Protein 2FBA (pdb70)

Solvent-accessible surface area: 18065 Å² total; per-residue (Å²): 70,88,109,72,31,90,47,54,90,165,38,147,6,74,87,122,62,27,90,82,4,4,82,66,0,94,102,0,0,34,56,2,0,29,14,2,0,1,16,62,94,10,72,18,99,134,20,76,44,2,1,0,6,1,0,2,3,57,42,111,12,66,34,57,30,5,12,11,7,10,8,0,6,1,1,12,2,0,1,5,16,0,52,89,76,148,7,62,79,49,18,0,59,1,1,0,25,6,0,12,9,2,47,71,16,3,77,35,73,19,66,13,16,18,52,131,56,140,59,28,102,2,7,0,3,5,5,7,42,30,104,23,51,20,46,114,29,98,85,12,42,38,3,6,0,3,0,0,3,8,0,4,1,1,1,10,0,0,53,12,0,74,86,82,29,155,34,120,17,45,11,60,146,41,82,98,21,60,9,86,41,21,75,44,0,2,121,56,0,0,44,6,0,0,47,3,0,48,29,37,45,100,57,88,5,32,2,5,13,40,71,12,102,15,73,9,0,0,11,8,1,2,2,5,5,1,0,30,44,0,19,101,6,0,116,76,36,140,33,34,131,29,0,93,61,0,51,67,20,5,66,68,0,72,74,53,0,65,31,110,122,0,19,0,35,23,93,136,75,54,12,0,0,3,7,10,37,12,60,141,107,109,60,26,86,5,25,3,0,0,0,1,0,0,0,15,19,2,3,28,32,63,49,108,34,106,20,20,18,29,0,94,35,43,33,1,5,18,1,4,23,51,1,2,44,32,0,35,135,95,4,62,19,2,99,98,46,104,31,1,0,0,4,0,6,12,17,56,9,77,45,45,1,80,34,91,75,67,1,7,0,8,2,0,0,0,1,4,0,0,10,0,0,0,8,18,0,23,46,6,58,50,60,73,86,52,17,84,3,37,106,25,4,18,93,0,6,45,118,29,10,22,84,0,59,109,43,71,98,59,22,146,110,50,99,41,8,69,1,122,38,63,28,119,65,5,67,65,0,3,82,51,0,14,91,6,0,23,26,0,0,63,0,0,0,55,33,2,35,68,26,0,0,2,8,2,0,1,44,24,120,70,0,167,28,45,18,0,24,1,3,0,10,1,1,3,0,0,4,38,0,2,40,5,8,60,76,5,107,85,58,146

Organism: Saccharomycopsis fibuligera (NCBI:txid4944)

B-factor: mean 17.34, std 10.3, range [7.54, 62.85]

Nearest PDB structures (foldseek):
  2fba-assembly1_A  TM=1.002E+00  e=1.626E-83  Saccharomycopsis fibuligera
  3eqa-assembly1_A  TM=9.338E-01  e=2.775E-29  Aspergillus niger
  6fhw-assembly1_A  TM=9.101E-01  e=1.627E-29  Amorphotheca resinae
  3gly-assembly1_A  TM=9.338E-01  e=1.248E-28  Aspergillus awamori
  2vn7-assembly1_A  TM=9.278E-01  e=4.857E-28  Trichoderma reesei

Radius of gyration: 21.49 Å; Cα contacts (8 Å, |Δi|>4): 979; chains: 1; bounding box: 61×56×55 Å

InterPro domains:
  IPR000165 Glucoamylase [PR00736] (73-90)
  IPR000165 Glucoamylase [PR00736] (150-167)
  IPR000165 Glucoamylase [PR00736] (168-187)
  IPR000165 Glucoamylase [PR00736] (228-246)
  IPR000165 Glucoamylase [PR00736] (359-378)
  IPR000165 Glucoamylase [PR00736] (464-485)
  IPR000165 Glucoamylase [PR00736] (497-512)
  IPR008928 Six-hairpin glycosidase superfamily [SSF48208] (30-516)
  IPR011613 GH15-like domain [PF00723] (55-509)
  IPR012341 Six-hairpin glycosidase-like superfamily [G3DSA:1.50.10.10] (28-519)
  IPR046966 Glucoamylase, active site [PS00820] (231-241)

CATH classification: 1.50.10.10

Structure (mmCIF, N/CA/C/O backbone):
data_2FBA
#
_entry.id   2FBA
#
_cell.length_a   56.901
_cell.length_b   85.696
_cell.length_c   98.237
_cell.angle_alpha   90.00
_cell.angle_beta   90.00
_cell.angle_gamma   90.00
#
_symmetry.space_group_name_H-M   'P 21 21 21'
#
loop_
_entity.id
_entity.type
_entity.pdbx_description
1 polymer 'Glucoamylase GLU1'
2 non-polymer 2-AMINO-2-HYDROXYMETHYL-PROPANE-1,3-DIOL
3 water water
#
loop_
_atom_site.group_PDB
_atom_site.id
_atom_site.type_symbol
_atom_site.label_atom_id
_atom_site.label_alt_id
_atom_site.label_comp_id
_atom_site.label_asym_id
_atom_site.label_entity_id
_atom_site.label_seq_id
_atom_site.pdbx_PDB_ins_code
_atom_site.Cartn_x
_atom_site.Cartn_y
_atom_site.Cartn_z
_atom_site.occupancy
_atom_site.B_iso_or_equiv
_atom_site.auth_seq_id
_atom_site.auth_comp_id
_atom_site.auth_asym_id
_atom_site.auth_atom_id
_atom_site.pdbx_PDB_model_num
ATOM 1 N N . ALA A 1 1 ? 7.300 7.799 8.560 1.00 19.03 1 ALA A N 1
ATOM 2 C CA . ALA A 1 1 ? 6.062 7.255 9.188 1.00 18.18 1 ALA A CA 1
ATOM 3 C C . ALA A 1 1 ? 5.084 6.807 8.108 1.00 16.92 1 ALA A C 1
ATOM 4 O O . A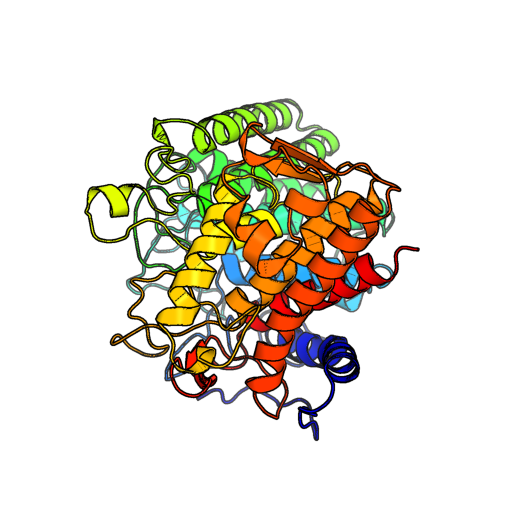LA A 1 1 ? 5.114 7.315 6.983 1.00 16.27 1 ALA A O 1
ATOM 6 N N . TYR A 1 2 ? 4.226 5.856 8.461 1.00 16.08 2 TYR A N 1
ATOM 7 C CA . TYR A 1 2 ? 3.330 5.190 7.518 1.00 15.70 2 TYR A CA 1
ATOM 8 C C . TYR A 1 2 ? 2.012 4.863 8.246 1.00 16.56 2 TYR A C 1
ATOM 9 O O . TYR A 1 2 ? 1.660 3.698 8.440 1.00 16.01 2 TYR A O 1
ATOM 18 N N . PRO A 1 3 ? 1.288 5.902 8.671 1.00 17.53 3 PRO A N 1
ATOM 19 C CA . PRO A 1 3 ? 0.153 5.715 9.591 1.00 18.06 3 PRO A CA 1
ATOM 20 C C . PRO A 1 3 ? -0.988 4.835 9.076 1.00 17.95 3 PRO A C 1
ATOM 21 O O . PRO A 1 3 ? -1.681 4.250 9.914 1.00 19.07 3 PRO A O 1
ATOM 25 N N . SER A 1 4 ? -1.198 4.728 7.770 1.00 17.44 4 SER A N 1
ATOM 26 C CA . SER A 1 4 ? -2.324 3.936 7.281 1.00 17.30 4 SER A CA 1
ATOM 27 C C . SER A 1 4 ? -1.959 2.463 7.043 1.00 15.70 4 SER A C 1
ATOM 28 O O . SER A 1 4 ? -2.829 1.658 6.722 1.00 15.68 4 SER A O 1
ATOM 31 N N . PHE A 1 5 ? -0.687 2.119 7.215 1.00 14.26 5 PHE A N 1
ATOM 32 C CA . PHE A 1 5 ? -0.239 0.738 7.087 1.00 13.59 5 PHE A CA 1
ATOM 33 C C . PHE A 1 5 ? -0.918 -0.135 8.139 1.00 13.51 5 PHE A C 1
ATOM 34 O O . PHE A 1 5 ? -0.993 0.246 9.312 1.00 14.35 5 PHE A O 1
ATOM 42 N N . GLU A 1 6 ? -1.400 -1.300 7.718 1.00 13.08 6 GLU A N 1
ATOM 43 C CA . GLU A 1 6 ? -1.964 -2.307 8.612 1.00 13.69 6 GLU A CA 1
ATOM 44 C C . GLU A 1 6 ? -1.211 -3.620 8.429 1.00 12.99 6 GLU A C 1
ATOM 45 O O . GLU A 1 6 ? -1.334 -4.270 7.398 1.00 13.07 6 GLU A O 1
ATOM 51 N N . ALA A 1 7 ? -0.449 -4.014 9.445 1.00 12.63 7 ALA A N 1
ATOM 52 C CA . ALA A 1 7 ? 0.313 -5.251 9.391 1.00 12.28 7 ALA A CA 1
ATOM 53 C C . ALA A 1 7 ? -0.613 -6.435 9.169 1.00 11.93 7 ALA A C 1
ATOM 54 O O . ALA A 1 7 ? -1.768 -6.449 9.615 1.00 13.07 7 ALA A O 1
ATOM 56 N N . TYR A 1 8 ? -0.092 -7.439 8.484 1.00 11.72 8 TYR A N 1
ATOM 57 C CA . TYR A 1 8 ? -0.737 -8.727 8.405 1.00 11.42 8 TYR A CA 1
ATOM 58 C C . TYR A 1 8 ? -0.730 -9.299 9.824 1.00 11.50 8 TYR A C 1
ATOM 59 O O . TYR A 1 8 ? 0.332 -9.574 10.376 1.00 12.21 8 TYR A O 1
ATOM 68 N N . SER A 1 9 ? -1.909 -9.462 10.416 1.00 11.54 9 SER A N 1
ATOM 69 C CA . SER A 1 9 ? -2.002 -9.646 11.857 1.00 12.17 9 SER A CA 1
ATOM 70 C C . SER A 1 9 ? -1.363 -10.937 12.350 1.00 11.33 9 SER A C 1
ATOM 71 O O . SER A 1 9 ? -1.611 -12.011 11.813 1.00 11.94 9 SER A O 1
ATOM 74 N N . ASN A 1 10 ? -0.547 -10.801 13.389 1.00 11.05 10 ASN A N 1
ATOM 75 C CA . ASN A 1 10 ? 0.025 -11.921 14.138 1.00 10.91 10 ASN A CA 1
ATOM 76 C C . ASN A 1 10 ? 0.830 -12.887 13.283 1.00 10.71 10 ASN A C 1
ATOM 77 O O . ASN A 1 10 ? 0.840 -14.088 13.496 1.00 11.15 10 ASN A O 1
ATOM 82 N N . TYR A 1 11 ? 1.545 -12.300 12.327 1.00 11.52 11 TYR A N 1
ATOM 83 C CA . TYR A 1 11 ? 2.472 -13.010 11.466 1.00 11.52 11 TYR A CA 1
ATOM 84 C C . TYR A 1 11 ? 3.874 -12.525 11.780 1.00 11.68 11 TYR A C 1
ATOM 85 O O . TYR A 1 11 ? 4.118 -11.325 11.902 1.00 11.97 11 TYR A O 1
ATOM 94 N N . LYS A 1 12 ? 4.780 -13.479 11.942 1.00 12.44 12 LYS A N 1
ATOM 95 C CA . LYS A 1 12 ? 6.203 -13.223 12.035 1.00 13.48 12 LYS A CA 1
ATOM 96 C C . LYS A 1 12 ? 6.895 -14.186 11.095 1.00 13.33 12 LYS A C 1
ATOM 97 O O . LYS A 1 12 ? 6.749 -15.409 11.218 1.00 14.55 12 LYS A O 1
ATOM 103 N N . VAL A 1 13 ? 7.682 -13.636 10.183 1.00 12.87 13 VAL A N 1
ATOM 104 C CA . VAL A 1 13 ? 8.441 -14.430 9.241 1.00 13.41 13 VAL A CA 1
ATOM 105 C C . VAL A 1 13 ? 9.250 -15.507 9.966 1.00 14.06 13 VAL A C 1
ATOM 106 O O . VAL A 1 13 ? 9.919 -15.257 10.959 1.00 14.94 13 VAL A O 1
ATOM 110 N N . ASP A 1 14 ? 9.116 -16.718 9.465 1.00 15.23 14 ASP A N 1
ATOM 111 C CA . ASP A 1 14 ? 9.906 -17.839 9.940 1.00 15.76 14 ASP A CA 1
ATOM 112 C C . ASP A 1 14 ? 11.167 -17.892 9.075 1.00 15.76 14 ASP A C 1
ATOM 113 O O . ASP A 1 14 ? 11.127 -18.238 7.905 1.00 15.46 14 ASP A O 1
ATOM 118 N N . ARG A 1 15 ? 12.287 -17.542 9.693 1.00 15.87 15 ARG A N 1
ATOM 119 C CA . ARG A 1 15 ? 13.574 -17.373 9.033 1.00 15.83 15 ARG A CA 1
ATOM 120 C C . ARG A 1 15 ? 14.242 -18.673 8.606 1.00 15.58 15 ARG A C 1
ATOM 121 O O . ARG A 1 15 ? 15.273 -18.651 7.935 1.00 16.49 15 ARG A O 1
ATOM 129 N N . THR A 1 16 ? 13.688 -19.804 9.012 1.00 15.09 16 THR A N 1
ATOM 130 C CA . THR A 1 16 ? 14.415 -21.069 8.926 1.00 15.30 16 THR A CA 1
ATOM 131 C C . THR A 1 16 ? 14.143 -21.854 7.654 1.00 15.21 16 THR A C 1
ATOM 132 O O . THR A 1 16 ? 14.871 -22.805 7.365 1.00 15.89 16 THR A O 1
ATOM 136 N N . ASP A 1 17 ? 13.101 -21.496 6.900 1.00 15.10 17 ASP A N 1
ATOM 137 C CA . ASP A 1 17 ? 12.645 -22.354 5.819 1.00 15.68 17 ASP A CA 1
ATOM 138 C C . ASP A 1 17 ? 12.068 -21.594 4.631 1.00 14.46 17 ASP A C 1
ATOM 139 O O . ASP A 1 17 ? 10.964 -21.055 4.680 1.00 14.07 17 ASP A O 1
ATOM 144 N N . LEU A 1 18 ? 12.818 -21.605 3.543 1.00 14.36 18 LEU A N 1
ATOM 145 C CA . LEU A 1 18 ? 12.448 -20.861 2.359 1.00 13.89 18 LEU A CA 1
ATOM 146 C C . LEU A 1 18 ? 11.119 -21.313 1.772 1.00 14.13 18 LEU A C 1
ATOM 147 O O . LEU A 1 18 ? 10.303 -20.483 1.406 1.00 13.46 18 LEU A O 1
ATOM 152 N N . GLU A 1 19 ? 10.902 -22.619 1.686 1.00 14.89 19 GLU A N 1
ATOM 153 C CA . GLU A 1 19 ? 9.698 -23.150 1.045 1.00 15.53 19 GLU A CA 1
ATOM 154 C C . GLU A 1 19 ? 8.425 -22.660 1.721 1.00 15.23 19 GLU A C 1
ATOM 155 O O . GLU A 1 19 ? 7.489 -22.209 1.062 1.00 15.06 19 GLU A O 1
ATOM 161 N N . THR A 1 20 ? 8.385 -22.764 3.043 1.00 15.32 20 THR A N 1
ATOM 162 C CA . THR A 1 20 ? 7.194 -22.360 3.770 1.00 15.71 20 THR A CA 1
ATOM 163 C C . THR A 1 20 ? 7.066 -20.839 3.738 1.00 14.45 20 THR A C 1
ATOM 164 O O . THR A 1 20 ? 5.969 -20.331 3.629 1.00 14.46 20 THR A O 1
ATOM 168 N N . PHE A 1 21 ? 8.177 -20.120 3.814 1.00 13.36 21 PHE A N 1
ATOM 169 C CA . PHE A 1 21 ? 8.153 -18.657 3.728 1.00 13.24 21 PHE A CA 1
ATOM 170 C C . PHE A 1 21 ? 7.532 -18.202 2.411 1.00 12.58 21 PHE A C 1
ATOM 171 O O . PHE A 1 21 ? 6.682 -17.321 2.394 1.00 12.32 21 PHE A O 1
ATOM 179 N N . LEU A 1 22 ? 7.944 -18.803 1.303 1.00 12.43 22 LEU A N 1
ATOM 180 C CA . LEU A 1 22 ? 7.423 -18.393 0.003 1.00 12.66 22 LEU A CA 1
ATOM 181 C C . LEU A 1 22 ? 5.956 -18.743 -0.154 1.00 13.31 22 LEU A C 1
ATOM 182 O O . LEU A 1 22 ? 5.193 -17.977 -0.727 1.00 13.62 22 LEU A O 1
ATOM 187 N N . ASP A 1 23 ? 5.554 -19.886 0.384 1.00 14.01 23 ASP A N 1
ATOM 188 C CA . ASP A 1 23 ? 4.155 -20.277 0.369 1.00 15.59 23 ASP A CA 1
ATOM 189 C C . ASP A 1 23 ? 3.314 -19.255 1.132 1.00 14.88 23 ASP A C 1
ATOM 190 O O . ASP A 1 23 ? 2.256 -18.842 0.657 1.00 16.44 23 ASP A O 1
ATOM 195 N N . LYS A 1 24 ? 3.789 -18.828 2.299 1.00 13.87 24 LYS A N 1
ATOM 196 C CA . LYS A 1 24 ? 3.050 -17.837 3.083 1.00 13.76 24 LYS A CA 1
ATOM 197 C C . LYS A 1 24 ? 3.054 -16.463 2.430 1.00 12.43 24 LYS A C 1
ATOM 198 O O . LYS A 1 24 ? 2.033 -15.781 2.427 1.00 12.55 24 LYS A O 1
ATOM 204 N N . GLN A 1 25 ? 4.184 -16.065 1.856 1.00 11.98 25 GLN A N 1
ATOM 205 C CA . GLN A 1 25 ? 4.267 -14.743 1.238 1.00 11.60 25 GLN A CA 1
ATOM 206 C C . GLN A 1 25 ? 3.439 -14.643 -0.039 1.00 11.90 25 GLN A C 1
ATOM 207 O O . GLN A 1 25 ? 3.059 -13.557 -0.439 1.00 12.19 25 GLN A O 1
ATOM 213 N N . LYS A 1 26 ? 3.115 -15.767 -0.653 1.00 12.61 26 LYS A N 1
ATOM 214 C CA . LYS A 1 26 ? 2.181 -15.794 -1.771 1.00 14.01 26 LYS A CA 1
ATOM 215 C C . LYS A 1 26 ? 0.882 -15.106 -1.366 1.00 13.78 26 LYS A C 1
ATOM 216 O O . LYS A 1 26 ? 0.239 -14.439 -2.186 1.00 13.83 26 LYS A O 1
ATOM 222 N N . GLU A 1 27 ? 0.506 -15.281 -0.097 1.00 13.29 27 GLU A N 1
ATOM 223 C CA . GLU A 1 27 ? -0.656 -14.618 0.484 1.00 13.65 27 GLU A CA 1
ATOM 224 C C . GLU A 1 27 ? -0.311 -13.274 1.127 1.00 12.61 27 GLU A C 1
ATOM 225 O O . GLU A 1 27 ? -0.984 -12.281 0.879 1.00 12.92 27 GLU A O 1
ATOM 231 N N . VAL A 1 28 ? 0.730 -13.239 1.950 1.00 11.47 28 VAL A N 1
ATOM 232 C CA . VAL A 1 28 ? 1.042 -12.052 2.748 1.00 10.98 28 VAL A CA 1
ATOM 233 C C . VAL A 1 28 ? 1.462 -10.872 1.856 1.00 10.31 28 VAL A C 1
ATOM 234 O O . VAL A 1 28 ? 1.000 -9.754 2.042 1.00 10.42 28 VAL A O 1
ATOM 238 N N . SER A 1 29 ? 2.324 -11.117 0.874 1.00 9.90 29 SER A N 1
ATOM 239 C CA . SER A 1 29 ? 2.728 -10.046 -0.042 1.00 9.79 29 SER A CA 1
ATOM 240 C C . SER A 1 29 ? 1.567 -9.589 -0.929 1.00 10.17 29 SER A C 1
ATOM 241 O O . SER A 1 29 ? 1.511 -8.428 -1.305 1.00 10.27 29 SER A O 1
ATOM 244 N N . LEU A 1 30 ? 0.638 -10.485 -1.242 1.00 10.44 30 LEU A N 1
ATOM 245 C CA . LEU A 1 30 ? -0.565 -10.082 -1.968 1.00 11.08 30 LEU A CA 1
ATOM 246 C C . LEU A 1 30 ? -1.444 -9.176 -1.103 1.00 10.67 30 LEU A C 1
ATOM 247 O O . LEU A 1 30 ? -1.948 -8.154 -1.573 1.00 10.59 30 LEU A O 1
ATOM 252 N N . TYR A 1 31 ? -1.606 -9.535 0.167 1.00 10.74 31 TYR A N 1
ATOM 253 C CA . TYR A 1 31 ? -2.288 -8.667 1.120 1.00 10.71 31 TYR A CA 1
ATOM 254 C C . TYR A 1 31 ? -1.671 -7.262 1.126 1.00 10.17 31 TYR A C 1
ATOM 255 O O . TYR A 1 31 ? -2.379 -6.264 1.055 1.00 10.31 31 TYR A O 1
ATOM 264 N N . TYR A 1 32 ? -0.350 -7.190 1.190 1.00 10.02 32 TYR A N 1
ATOM 265 C CA . TYR A 1 32 ? 0.312 -5.899 1.249 1.00 10.11 32 TYR A CA 1
ATOM 266 C C . TYR A 1 32 ? 0.259 -5.136 -0.070 1.00 9.63 32 TYR A C 1
ATOM 267 O O . TYR A 1 32 ? 0.230 -3.907 -0.062 1.00 9.92 32 TYR A O 1
ATOM 276 N N . LEU A 1 33 ? 0.260 -5.842 -1.191 1.00 9.84 33 LEU A N 1
ATOM 277 C CA . LEU A 1 33 ? 0.107 -5.206 -2.494 1.00 9.74 33 LEU A CA 1
ATOM 278 C C . LEU A 1 33 ? -1.293 -4.613 -2.620 1.00 9.87 33 LEU A C 1
ATOM 279 O O . LEU A 1 33 ? -1.452 -3.437 -2.947 1.00 10.22 33 LEU A O 1
ATOM 284 N N . LEU A 1 34 ? -2.301 -5.421 -2.319 1.00 10.32 34 LEU A N 1
ATOM 285 C CA . LEU A 1 34 ? -3.684 -4.971 -2.446 1.00 10.91 34 LEU A CA 1
ATOM 286 C C . LEU A 1 34 ? -4.020 -3.832 -1.483 1.00 10.98 34 LEU A C 1
ATOM 287 O O . LEU A 1 34 ? -4.856 -2.994 -1.793 1.00 11.38 34 LEU A O 1
ATOM 292 N N . GLN A 1 35 ? -3.374 -3.800 -0.323 1.00 10.86 35 GLN A N 1
ATOM 293 C CA . GLN A 1 35 ? -3.622 -2.768 0.672 1.00 11.00 35 GLN A CA 1
ATOM 294 C C . GLN A 1 35 ? -3.308 -1.376 0.126 1.00 10.66 35 GLN A C 1
ATOM 295 O O . GLN A 1 35 ? -3.864 -0.378 0.584 1.00 11.41 35 GLN A O 1
ATOM 301 N N . ASN A 1 36 ? -2.392 -1.312 -0.840 1.00 10.12 36 ASN A N 1
ATOM 302 C CA . ASN A 1 36 ? -1.989 -0.050 -1.442 1.00 10.67 36 ASN A CA 1
ATOM 303 C C . ASN A 1 36 ? -2.793 0.321 -2.698 1.00 10.48 36 ASN A C 1
ATOM 304 O O . ASN A 1 36 ? -2.480 1.312 -3.353 1.00 10.93 36 ASN A O 1
ATOM 309 N N . ILE A 1 37 ? -3.822 -0.459 -3.018 1.00 10.49 37 ILE A N 1
ATOM 310 C CA . ILE A 1 37 ? -4.700 -0.189 -4.156 1.00 10.78 37 ILE A CA 1
ATOM 311 C C . ILE A 1 37 ? -6.073 0.194 -3.609 1.00 11.27 37 ILE A C 1
ATOM 312 O O . ILE A 1 37 ? -6.664 -0.541 -2.812 1.00 11.95 37 ILE A O 1
ATOM 317 N N . ALA A 1 38 ? -6.594 1.335 -4.029 1.00 11.60 38 ALA A N 1
ATOM 318 C CA . ALA A 1 38 ? -7.923 1.763 -3.602 1.00 12.29 38 ALA A CA 1
ATOM 319 C C . ALA A 1 38 ? -8.976 1.018 -4.405 1.00 12.40 38 ALA A C 1
ATOM 320 O O . ALA A 1 38 ? -9.030 1.110 -5.624 1.00 12.84 38 ALA A O 1
ATOM 322 N N . TYR A 1 39 ? -9.821 0.265 -3.711 1.00 13.32 39 TYR A N 1
ATOM 323 C CA . TYR A 1 39 ? -11.014 -0.316 -4.315 1.00 14.26 39 TYR A CA 1
ATOM 324 C C . TYR A 1 39 ? -12.047 -0.507 -3.201 1.00 14.32 39 TYR A C 1
ATOM 325 O O . TYR A 1 39 ? -11.663 -0.678 -2.049 1.00 14.56 39 TYR A O 1
ATOM 334 N N . PRO A 1 40 ? -13.343 -0.396 -3.511 1.00 15.67 40 PRO A N 1
ATOM 335 C CA . PRO A 1 40 ? -14.376 -0.447 -2.461 1.00 16.21 40 PRO A CA 1
ATOM 336 C C . PRO A 1 40 ? -14.336 -1.677 -1.543 1.00 17.05 40 PRO A C 1
ATOM 337 O O . PRO A 1 40 ? -14.682 -1.553 -0.367 1.00 16.97 40 PRO A O 1
ATOM 341 N N . GLU A 1 41 ? -13.913 -2.828 -2.051 1.00 18.06 41 GLU A N 1
ATOM 342 C CA . GLU A 1 41 ? -13.881 -4.059 -1.256 1.00 19.47 41 GLU A CA 1
ATOM 343 C C . GLU A 1 41 ? -12.549 -4.287 -0.533 1.00 18.99 41 GLU A C 1
ATOM 344 O O . GLU A 1 41 ? -12.380 -5.294 0.159 1.00 19.97 41 GLU A O 1
ATOM 350 N N . GLY A 1 42 ? -11.609 -3.359 -0.687 1.00 17.58 42 GLY A N 1
ATOM 351 C CA . GLY A 1 42 ? -10.282 -3.498 -0.106 1.00 17.06 42 GLY A CA 1
ATOM 352 C C . GLY A 1 42 ? -10.129 -2.794 1.224 1.00 16.48 42 GLY A C 1
ATOM 353 O O . GLY A 1 42 ? -11.065 -2.156 1.714 1.00 16.60 42 GLY A O 1
ATOM 354 N N . GLN A 1 43 ? -8.953 -2.913 1.826 1.00 15.80 43 GLN A N 1
ATOM 355 C CA . GLN A 1 43 ? -8.625 -2.165 3.030 1.00 15.74 43 GLN A CA 1
ATOM 356 C C . GLN A 1 43 ? -8.542 -0.663 2.768 1.00 16.10 43 GLN A C 1
ATOM 357 O O . GLN A 1 43 ? -8.876 0.147 3.636 1.00 17.08 43 GLN A O 1
ATOM 363 N N . PHE A 1 44 ? -8.105 -0.310 1.563 1.00 15.65 44 PHE A N 1
ATOM 364 C CA . PHE A 1 44 ? -7.990 1.073 1.121 1.00 15.78 44 PHE A CA 1
ATOM 365 C C . PHE A 1 44 ? -9.323 1.486 0.485 1.00 16.33 44 PHE A C 1
ATOM 366 O O . PHE A 1 44 ? -9.401 1.830 -0.691 1.00 16.57 44 PHE A O 1
ATOM 374 N N . ASN A 1 45 ? -10.392 1.434 1.277 1.00 17.41 45 ASN A N 1
ATOM 375 C CA . ASN A 1 45 ? -11.737 1.732 0.773 1.00 18.50 45 ASN A CA 1
ATOM 376 C C . ASN A 1 45 ? -12.126 3.206 0.897 1.00 19.15 45 ASN A C 1
ATOM 377 O O . ASN A 1 45 ? -13.252 3.581 0.552 1.00 20.35 45 ASN A O 1
ATOM 382 N N . ASN A 1 46 ? -11.202 4.023 1.396 1.00 19.45 46 ASN A N 1
ATOM 383 C CA . ASN A 1 46 ? -11.416 5.459 1.547 1.00 20.56 46 ASN A CA 1
ATOM 384 C C . ASN A 1 46 ? -10.643 6.303 0.531 1.00 20.28 46 ASN A C 1
ATOM 385 O O . ASN A 1 46 ? -10.668 7.533 0.603 1.00 21.87 46 ASN A O 1
ATOM 390 N N . GLY A 1 47 ? -9.959 5.648 -0.406 1.00 19.60 47 GLY A N 1
ATOM 391 C CA . GLY A 1 47 ? -9.293 6.337 -1.494 1.00 18.58 47 GLY A CA 1
ATOM 392 C C . GLY A 1 47 ? -10.148 6.299 -2.739 1.00 17.52 47 GLY A C 1
ATOM 393 O O . GLY A 1 47 ? -11.118 5.552 -2.810 1.00 18.07 47 GLY A O 1
ATOM 394 N N . VAL A 1 48 ? -9.782 7.110 -3.728 1.00 16.11 48 VAL A N 1
ATOM 395 C CA . VAL A 1 48 ? -10.450 7.120 -5.021 1.00 15.16 48 VAL A CA 1
ATOM 396 C C . VAL A 1 48 ? -10.161 5.782 -5.709 1.00 14.22 48 VAL A C 1
ATOM 397 O O . VAL A 1 48 ? -8.993 5.473 -5.966 1.00 13.04 48 VAL A O 1
ATOM 401 N N . PRO A 1 49 ? -11.175 4.957 -5.982 1.00 13.81 49 PRO A N 1
ATOM 402 C CA . PRO A 1 49 ? -10.918 3.640 -6.575 1.00 13.37 49 PRO A CA 1
ATOM 403 C C . PRO A 1 49 ? -10.039 3.709 -7.819 1.00 12.84 49 PRO A C 1
ATOM 404 O O . PRO A 1 49 ? -10.246 4.549 -8.698 1.00 13.28 49 PRO A O 1
ATOM 408 N N . GLY A 1 50 ? -9.038 2.838 -7.868 1.00 12.37 50 GLY A N 1
ATOM 409 C CA . GLY A 1 50 ? -8.096 2.802 -8.968 1.00 12.14 50 GLY A CA 1
ATOM 410 C C . GLY A 1 50 ? -6.777 3.501 -8.686 1.00 12.13 50 GLY A C 1
ATOM 411 O O . GLY A 1 50 ? -5.840 3.405 -9.483 1.00 12.97 50 GLY A O 1
ATOM 412 N N . THR A 1 51 ? -6.705 4.209 -7.567 1.00 11.53 51 THR A N 1
ATOM 413 C CA . THR A 1 51 ? -5.471 4.829 -7.101 1.00 11.35 51 THR A CA 1
ATOM 414 C C . THR A 1 51 ? -4.556 3.789 -6.489 1.00 11.07 51 THR A C 1
ATOM 415 O O . THR A 1 51 ? -4.982 3.051 -5.614 1.00 11.94 51 THR A O 1
ATOM 419 N N . VAL A 1 52 ? -3.296 3.768 -6.898 1.00 10.58 52 VAL A N 1
ATOM 420 C CA . VAL A 1 52 ? -2.298 2.922 -6.264 1.00 10.62 52 VAL A CA 1
ATOM 421 C C . VAL A 1 52 ? -1.256 3.825 -5.633 1.00 10.09 52 VAL A C 1
ATOM 422 O O . VAL A 1 52 ? -0.630 4.630 -6.326 1.00 10.79 52 VAL A O 1
ATOM 426 N N . ILE A 1 53 ? -1.063 3.716 -4.325 1.00 10.45 53 ILE A N 1
ATOM 427 C CA . ILE A 1 53 ? 0.029 4.436 -3.687 1.00 10.66 53 ILE A CA 1
ATOM 428 C C . ILE A 1 53 ? 1.299 3.617 -3.823 1.00 9.91 53 ILE A C 1
ATOM 429 O O . ILE A 1 53 ? 1.266 2.394 -3.771 1.00 10.47 53 ILE A O 1
ATOM 434 N N . ALA A 1 54 ? 2.422 4.291 -4.006 1.00 9.83 54 ALA A N 1
ATOM 435 C CA . ALA A 1 54 ? 3.695 3.583 -4.063 1.00 9.80 54 ALA A CA 1
ATOM 436 C C . ALA A 1 54 ? 4.054 2.961 -2.723 1.00 9.61 54 ALA A C 1
ATOM 437 O O . ALA A 1 54 ? 4.725 1.948 -2.686 1.00 9.99 54 ALA A O 1
ATOM 439 N N . SER A 1 55 ? 3.622 3.600 -1.636 1.00 9.61 55 SER A N 1
ATOM 440 C CA . SER A 1 55 ? 3.937 3.179 -0.277 1.00 9.99 55 SER A CA 1
ATOM 441 C C . SER A 1 55 ? 3.062 3.972 0.681 1.00 10.29 55 SER A C 1
ATOM 442 O O . SER A 1 55 ? 2.711 5.113 0.385 1.00 11.10 55 SER A O 1
ATOM 445 N N . PRO A 1 56 ? 2.708 3.407 1.835 1.00 10.47 56 PRO A N 1
ATOM 446 C CA . PRO A 1 56 ? 2.029 4.182 2.878 1.00 11.29 56 PRO A CA 1
ATOM 447 C C . PRO A 1 56 ? 2.923 5.205 3.577 1.00 11.48 56 PRO A C 1
ATOM 448 O O . PRO A 1 56 ? 2.396 5.985 4.373 1.00 12.27 56 PRO A O 1
ATOM 452 N N . SER A 1 57 ? 4.222 5.225 3.308 1.00 11.52 57 SER A N 1
ATOM 453 C CA . SER A 1 57 ? 5.093 6.233 3.897 1.00 11.75 57 SER A CA 1
ATOM 454 C C . SER A 1 57 ? 4.718 7.647 3.444 1.00 12.42 57 SER A C 1
ATOM 455 O O . SER A 1 57 ? 4.749 7.958 2.254 1.00 12.23 57 SER A O 1
ATOM 458 N N . THR A 1 58 ? 4.334 8.486 4.406 1.00 13.45 58 THR A N 1
ATOM 459 C CA . THR A 1 58 ? 3.967 9.884 4.152 1.00 14.52 58 THR A CA 1
ATOM 460 C C . THR A 1 58 ? 5.062 10.854 4.581 1.00 15.41 58 THR A C 1
ATOM 461 O O . THR A 1 58 ? 4.962 12.052 4.327 1.00 16.63 58 THR A O 1
ATOM 465 N N . SER A 1 59 ? 6.084 10.344 5.257 1.00 16.29 59 SER A N 1
ATOM 466 C CA . SER A 1 59 ? 7.243 11.129 5.660 1.00 17.56 59 SER A CA 1
ATOM 467 C C . SER A 1 59 ? 8.447 10.204 5.844 1.00 17.68 59 SER A C 1
ATOM 468 O O . SER A 1 59 ? 8.300 9.054 6.266 1.00 17.68 59 SER A O 1
ATOM 471 N N . ASN A 1 60 ? 9.628 10.709 5.504 1.00 18.27 60 ASN A N 1
ATOM 472 C CA . ASN A 1 60 ? 10.885 10.004 5.718 1.00 18.95 60 ASN A CA 1
ATOM 473 C C . ASN A 1 60 ? 10.903 8.579 5.170 1.00 18.61 60 ASN A C 1
ATOM 474 O O . ASN A 1 60 ? 11.151 7.623 5.916 1.00 19.50 60 ASN A O 1
ATOM 479 N N . PRO A 1 61 ? 10.662 8.400 3.873 1.00 17.23 61 PRO A N 1
ATOM 480 C CA . PRO A 1 61 ? 10.328 9.436 2.886 1.00 16.39 61 PRO A CA 1
ATOM 481 C C . PRO A 1 61 ? 8.824 9.581 2.656 1.00 15.70 61 PRO A C 1
ATOM 482 O O . PRO A 1 61 ? 8.051 8.785 3.169 1.00 16.29 61 PRO A O 1
ATOM 486 N N . ASP A 1 62 ? 8.424 10.570 1.863 1.00 15.38 62 ASP A N 1
ATOM 487 C CA . ASP A 1 62 ? 7.036 10.734 1.459 1.00 15.49 62 ASP A CA 1
ATOM 488 C C . ASP A 1 62 ? 6.830 10.131 0.071 1.00 14.13 62 ASP A C 1
ATOM 489 O O . ASP A 1 62 ? 7.200 10.741 -0.941 1.00 15.00 62 ASP A O 1
ATOM 494 N N . TYR A 1 63 ? 6.262 8.921 0.044 1.00 13.06 63 TYR A N 1
ATOM 495 C CA . TYR A 1 63 ? 5.939 8.207 -1.189 1.00 12.68 63 TYR A CA 1
ATOM 496 C C . TYR A 1 63 ? 4.433 8.056 -1.390 1.00 12.10 63 TYR A C 1
ATOM 497 O O . TYR A 1 63 ? 3.989 7.227 -2.173 1.00 12.43 63 TYR A O 1
ATOM 506 N N . TYR A 1 64 ? 3.646 8.879 -0.699 1.00 12.43 64 TYR A N 1
ATOM 507 C CA . TYR A 1 64 ? 2.188 8.776 -0.751 1.00 12.19 64 TYR A CA 1
ATOM 508 C C . TYR A 1 64 ? 1.643 9.562 -1.957 1.00 11.95 64 TYR A C 1
ATOM 509 O O . TYR A 1 64 ? 1.081 10.652 -1.817 1.00 13.01 64 TYR A O 1
ATOM 518 N N . TYR A 1 65 ? 1.885 8.985 -3.137 1.00 11.66 65 TYR A N 1
ATOM 519 C CA . TYR A 1 65 ? 1.489 9.498 -4.450 1.00 11.47 65 TYR A CA 1
ATOM 520 C C . TYR A 1 65 ? 1.213 8.295 -5.343 1.00 10.81 65 TYR A C 1
ATOM 521 O O . TYR A 1 65 ? 1.579 7.168 -5.000 1.00 10.72 65 TYR A O 1
ATOM 530 N N . GLN A 1 66 ? 0.596 8.543 -6.490 1.00 10.44 66 GLN A N 1
ATOM 531 C CA . GLN A 1 66 ? 0.389 7.500 -7.498 1.00 10.62 66 GLN A CA 1
ATOM 532 C C . GLN A 1 66 ? 1.274 7.778 -8.705 1.00 10.23 66 GLN A C 1
ATOM 533 O O . GLN A 1 66 ? 1.159 8.807 -9.373 1.00 11.72 66 GLN A O 1
ATOM 539 N N . TRP A 1 67 ? 2.181 6.854 -8.970 1.00 9.66 67 TRP A N 1
ATOM 540 C CA . TRP A 1 67 ? 3.056 6.929 -10.133 1.00 9.75 67 TRP A CA 1
ATOM 541 C C . TRP A 1 67 ? 2.473 6.074 -11.253 1.00 9.52 67 TRP A C 1
ATOM 542 O O . TRP A 1 67 ? 2.031 4.954 -11.021 1.00 9.97 67 TRP A O 1
ATOM 553 N N . THR A 1 68 ? 2.530 6.566 -12.482 1.00 9.51 68 THR A N 1
ATOM 554 C CA . THR A 1 68 ? 2.043 5.807 -13.621 1.00 9.46 68 THR A CA 1
ATOM 555 C C . THR A 1 68 ? 2.777 4.479 -13.739 1.00 9.07 68 THR A C 1
ATOM 556 O O . THR A 1 68 ? 2.155 3.435 -13.954 1.00 9.12 68 THR A O 1
ATOM 560 N N . ARG A 1 69 ? 4.094 4.508 -13.570 1.00 8.79 69 ARG A N 1
ATOM 561 C CA . ARG A 1 69 ? 4.886 3.292 -13.625 1.00 8.91 69 ARG A CA 1
ATOM 562 C C . ARG A 1 69 ? 4.473 2.306 -12.528 1.00 8.50 69 ARG A C 1
ATOM 563 O O . ARG A 1 69 ? 4.139 1.169 -12.819 1.00 8.68 69 ARG A O 1
ATOM 571 N N . ASP A 1 70 ? 4.522 2.728 -11.267 1.00 8.96 70 ASP A N 1
ATOM 572 C CA . ASP A 1 70 ? 4.265 1.793 -10.172 1.00 9.24 70 ASP A CA 1
ATOM 573 C C . ASP A 1 70 ? 2.855 1.239 -10.268 1.00 8.92 70 ASP A C 1
ATOM 574 O O . ASP A 1 70 ? 2.641 0.069 -9.977 1.00 9.33 70 ASP A O 1
ATOM 579 N N . SER A 1 71 ? 1.889 2.052 -10.661 1.00 9.29 71 SER A N 1
ATOM 580 C CA . SER A 1 71 ? 0.526 1.560 -10.769 1.00 9.50 71 SER A CA 1
ATOM 581 C C . SER A 1 71 ? 0.416 0.492 -11.845 1.00 9.06 71 SER A C 1
ATOM 582 O O . SER A 1 71 ? -0.246 -0.518 -11.643 1.00 9.36 71 SER A O 1
ATOM 585 N N . ALA A 1 72 ? 1.035 0.720 -12.997 1.00 9.02 72 ALA A N 1
ATOM 586 C CA . ALA A 1 72 ? 0.963 -0.236 -14.083 1.00 8.82 72 ALA A CA 1
ATOM 587 C C . ALA A 1 72 ? 1.643 -1.550 -13.692 1.00 9.03 72 ALA A C 1
ATOM 588 O O . ALA A 1 72 ? 1.114 -2.628 -13.936 1.00 9.24 72 ALA A O 1
ATOM 590 N N . ILE A 1 73 ? 2.829 -1.459 -13.098 1.00 8.72 73 ILE A N 1
ATOM 591 C CA . ILE A 1 73 ? 3.540 -2.662 -12.676 1.00 8.86 73 ILE A CA 1
ATOM 592 C C . ILE A 1 73 ? 2.743 -3.424 -11.610 1.00 8.80 73 ILE A C 1
ATOM 593 O O . ILE A 1 73 ? 2.667 -4.645 -11.637 1.00 9.10 73 ILE A O 1
ATOM 598 N N . THR A 1 74 ? 2.140 -2.690 -10.689 1.00 8.73 74 THR A N 1
ATOM 599 C CA . THR A 1 74 ? 1.278 -3.300 -9.681 1.00 9.23 74 THR A CA 1
ATOM 600 C C . THR A 1 74 ? 0.150 -4.073 -10.354 1.00 9.25 74 THR A C 1
ATOM 601 O O . THR A 1 74 ? -0.135 -5.219 -10.008 1.00 9.46 74 THR A O 1
ATOM 605 N N . PHE A 1 75 ? -0.475 -3.455 -11.354 1.00 9.30 75 PHE A N 1
ATOM 606 C CA . PHE A 1 75 ? -1.566 -4.101 -12.048 1.00 9.79 75 PHE A CA 1
ATOM 607 C C . PHE A 1 75 ? -1.135 -5.257 -12.929 1.00 9.88 75 PHE A C 1
ATOM 608 O O . PHE A 1 75 ? -1.939 -6.139 -13.155 1.00 10.05 75 PHE A O 1
ATOM 616 N N . LEU A 1 76 ? 0.120 -5.316 -13.363 1.00 10.08 76 LEU A N 1
ATOM 617 C CA . LEU A 1 76 ? 0.611 -6.517 -14.024 1.00 10.73 76 LEU A CA 1
ATOM 618 C C . LE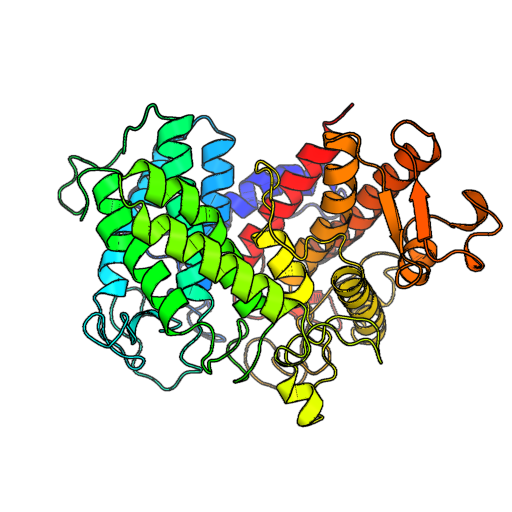U A 1 76 ? 0.546 -7.707 -13.059 1.00 10.94 76 LEU A C 1
ATOM 619 O O . LEU A 1 76 ? 0.207 -8.809 -13.471 1.00 11.12 76 LEU A O 1
ATOM 624 N N . THR A 1 77 ? 0.839 -7.488 -11.777 1.00 10.74 77 THR A N 1
ATOM 625 C CA . THR A 1 77 ? 0.684 -8.537 -10.771 1.00 10.89 77 THR A CA 1
ATOM 626 C C . THR A 1 77 ? -0.783 -8.861 -10.505 1.00 10.45 77 THR A C 1
ATOM 627 O O . THR A 1 77 ? -1.131 -10.035 -10.403 1.00 11.14 77 THR A O 1
ATOM 631 N N . VAL A 1 78 ? -1.642 -7.851 -10.413 1.00 9.94 78 VAL A N 1
ATOM 632 C CA . VAL A 1 78 ? -3.065 -8.105 -10.262 1.00 10.56 78 VAL A CA 1
ATOM 633 C C . VAL A 1 78 ? -3.575 -8.948 -11.426 1.00 10.10 78 VAL A C 1
ATOM 634 O O . VAL A 1 78 ? -4.360 -9.872 -11.228 1.00 10.75 78 VAL A O 1
ATOM 638 N N . LEU A 1 79 ? -3.117 -8.655 -12.641 1.00 10.02 79 LEU A N 1
ATOM 639 C CA . LEU A 1 79 ? -3.522 -9.413 -13.812 1.00 10.43 79 LEU A CA 1
ATOM 640 C C . LEU A 1 79 ? -3.049 -10.865 -13.735 1.00 11.06 79 LEU A C 1
ATOM 641 O O . LEU A 1 79 ? -3.796 -11.773 -14.083 1.00 11.23 79 LEU A O 1
ATOM 646 N N . SER A 1 80 ? -1.828 -11.102 -13.274 1.00 11.35 80 SER A N 1
ATOM 647 C CA . SER A 1 80 ? -1.384 -12.479 -13.076 1.00 13.08 80 SER A CA 1
ATOM 648 C C . SER A 1 80 ? -2.290 -13.220 -12.094 1.00 12.48 80 SER A C 1
ATOM 649 O O . SER A 1 80 ? -2.638 -14.382 -12.320 1.00 13.19 80 SER A O 1
ATOM 652 N N . GLU A 1 81 ? -2.682 -12.544 -11.022 1.00 12.39 81 GLU A N 1
ATOM 653 C CA . GLU A 1 81 ? -3.575 -13.133 -10.028 1.00 12.88 81 GLU A CA 1
ATOM 654 C C . GLU A 1 81 ? -4.942 -13.415 -10.643 1.00 12.99 81 GLU A C 1
ATOM 655 O O . GLU A 1 81 ? -5.535 -14.466 -10.400 1.00 13.95 81 GLU A O 1
ATOM 661 N N . LEU A 1 82 ? -5.445 -12.463 -11.420 1.00 12.73 82 LEU A N 1
ATOM 662 C CA . LEU A 1 82 ? -6.715 -12.611 -12.130 1.00 13.19 82 LEU A CA 1
ATOM 663 C C . LEU A 1 82 ? -6.698 -13.833 -13.046 1.00 13.36 82 LEU A C 1
ATOM 664 O O . LEU A 1 82 ? -7.632 -14.652 -13.040 1.00 14.34 82 LEU A O 1
ATOM 669 N N . GLU A 1 83 ? -5.622 -13.958 -13.811 1.00 13.75 83 GLU A N 1
ATOM 670 C CA . GLU A 1 83 ? -5.445 -15.009 -14.804 1.00 14.37 83 GLU A CA 1
ATOM 671 C C . GLU A 1 83 ? -5.303 -16.383 -14.163 1.00 15.06 83 GLU A C 1
ATOM 672 O O . GLU A 1 83 ? -5.773 -17.379 -14.719 1.00 16.40 83 GLU A O 1
ATOM 678 N N . ASP A 1 84 ? -4.667 -16.429 -12.996 1.00 15.44 84 ASP A N 1
ATOM 679 C CA . ASP A 1 84 ? -4.426 -17.682 -12.277 1.00 16.50 84 ASP A CA 1
ATOM 680 C C . ASP A 1 84 ? -5.599 -18.099 -11.386 1.00 16.91 84 ASP A C 1
ATOM 681 O O . ASP A 1 84 ? -5.591 -19.222 -10.864 1.00 18.08 84 ASP A O 1
ATOM 686 N N . ASN A 1 85 ? -6.585 -17.220 -11.197 1.00 17.05 85 ASN A N 1
ATOM 687 C CA . ASN A 1 85 ? -7.708 -17.473 -10.274 1.00 17.46 85 ASN A CA 1
ATOM 688 C C . ASN A 1 85 ? -9.085 -17.230 -10.891 1.00 17.26 85 ASN A C 1
ATOM 689 O O . ASN A 1 85 ? -9.941 -16.535 -10.327 1.00 17.65 85 ASN A O 1
ATOM 694 N N . ASN A 1 86 ? -9.276 -17.802 -12.070 1.00 17.33 86 ASN A N 1
ATOM 695 C CA . ASN A 1 86 ? -10.583 -17.871 -12.718 1.00 17.68 86 ASN A CA 1
ATOM 696 C C . ASN A 1 86 ? -11.265 -16.521 -12.902 1.00 17.29 86 ASN A C 1
ATOM 697 O O . ASN A 1 86 ? -12.475 -16.381 -12.696 1.00 17.89 86 ASN A O 1
ATOM 702 N N . PHE A 1 87 ? -10.484 -15.529 -13.325 1.00 16.82 87 PHE A N 1
ATOM 703 C CA . PHE A 1 87 ? -10.996 -14.184 -13.560 1.00 16.51 87 PHE A CA 1
ATOM 704 C C . PHE A 1 87 ? -11.772 -13.676 -12.339 1.00 16.25 87 PHE A C 1
ATOM 705 O O . PHE A 1 87 ? -12.918 -13.241 -12.446 1.00 16.70 87 PHE A O 1
ATOM 713 N N . ASN A 1 88 ? -11.136 -13.750 -11.171 1.00 16.59 88 ASN A N 1
ATOM 714 C CA . ASN A 1 88 ? -11.755 -13.320 -9.925 1.00 16.84 88 ASN A CA 1
ATOM 715 C C . ASN A 1 88 ? -12.380 -11.933 -10.082 1.00 16.72 88 ASN A C 1
ATOM 716 O O . ASN A 1 88 ? -11.692 -10.991 -10.481 1.00 15.89 88 ASN A O 1
ATOM 721 N N . THR A 1 89 ? -13.670 -11.793 -9.778 1.00 17.41 89 THR A N 1
ATOM 722 C CA . THR A 1 89 ? -14.377 -10.553 -10.103 1.00 18.14 89 THR A CA 1
ATOM 723 C C . THR A 1 89 ? -13.974 -9.395 -9.212 1.00 17.10 89 THR A C 1
ATOM 724 O O . THR A 1 89 ? -14.040 -8.253 -9.648 1.00 16.57 89 THR A O 1
ATOM 728 N N . THR A 1 90 ? -13.573 -9.662 -7.975 1.00 16.56 90 THR A N 1
ATOM 729 C CA . THR A 1 90 ? -13.055 -8.594 -7.129 1.00 16.56 90 THR A CA 1
ATOM 730 C C . THR A 1 90 ? -11.810 -7.955 -7.756 1.00 15.13 90 THR A C 1
ATOM 731 O O . THR A 1 90 ? -11.688 -6.717 -7.807 1.00 15.59 90 THR A O 1
ATOM 735 N N . LEU A 1 91 ? -10.900 -8.793 -8.236 1.00 14.24 91 LEU A N 1
ATOM 736 C CA . LEU A 1 91 ? -9.711 -8.284 -8.902 1.00 13.57 91 LEU A CA 1
ATOM 737 C C . LEU A 1 91 ? -10.063 -7.598 -10.217 1.00 13.00 91 LEU A C 1
ATOM 738 O O . LEU A 1 91 ? -9.501 -6.561 -10.534 1.00 12.78 91 LEU A O 1
ATOM 743 N N . ALA A 1 92 ? -10.988 -8.163 -10.987 1.00 12.93 92 ALA A N 1
ATOM 744 C CA . ALA A 1 92 ? -11.368 -7.568 -12.262 1.00 12.90 92 ALA A CA 1
ATOM 745 C C . ALA A 1 92 ? -11.937 -6.177 -12.052 1.00 12.75 92 ALA A C 1
ATOM 746 O O . ALA A 1 92 ? -11.629 -5.247 -12.808 1.00 12.75 92 ALA A O 1
ATOM 748 N N . LYS A 1 93 ? -12.774 -6.024 -11.026 1.00 13.23 93 LYS A N 1
ATOM 749 C CA . LYS A 1 93 ? -13.346 -4.721 -10.738 1.00 13.24 93 LYS A CA 1
ATOM 750 C C . LYS A 1 93 ? -12.237 -3.741 -10.360 1.00 12.93 93 LYS A C 1
ATOM 751 O O . LYS A 1 93 ? -12.258 -2.590 -10.786 1.00 12.66 93 LYS A O 1
ATOM 757 N N . ALA A 1 94 ? -11.269 -4.190 -9.574 1.00 12.49 94 ALA A N 1
ATOM 758 C CA . ALA A 1 94 ? -10.131 -3.345 -9.222 1.00 12.47 94 ALA A CA 1
ATOM 759 C C . ALA A 1 94 ? -9.394 -2.876 -10.480 1.00 11.48 94 ALA A C 1
ATOM 760 O O . ALA A 1 94 ? -9.035 -1.701 -10.593 1.00 11.68 94 ALA A O 1
ATOM 762 N N . VAL A 1 95 ? -9.199 -3.775 -11.435 1.00 11.20 95 VAL A N 1
ATOM 763 C CA . VAL A 1 95 ? -8.554 -3.393 -12.699 1.00 10.75 95 VAL A CA 1
ATOM 764 C C . VAL A 1 95 ? -9.389 -2.330 -13.422 1.00 10.50 95 VAL A C 1
ATOM 765 O O . VAL A 1 95 ? -8.851 -1.339 -13.918 1.00 10.89 95 VAL A O 1
ATOM 769 N N . GLU A 1 96 ? -10.702 -2.523 -13.480 1.00 11.03 96 GLU A N 1
ATOM 770 C CA . GLU A 1 96 ? -11.539 -1.563 -14.190 1.00 11.12 96 GLU A CA 1
ATOM 771 C C . GLU A 1 96 ? -11.589 -0.215 -13.475 1.00 11.19 96 GLU A C 1
ATOM 772 O O . GLU A 1 96 ? -11.624 0.820 -14.141 1.00 11.34 96 GLU A O 1
ATOM 778 N N . TYR A 1 97 ? -11.519 -0.182 -12.151 1.00 11.08 97 TYR A N 1
ATOM 779 C CA . TYR A 1 97 ? -11.401 1.092 -11.454 1.00 11.20 97 TYR A CA 1
ATOM 780 C C . TYR A 1 97 ? -10.073 1.782 -11.792 1.00 10.76 97 TYR A C 1
ATOM 781 O O . TYR A 1 97 ? -10.029 2.999 -11.930 1.00 11.69 97 TYR A O 1
ATOM 790 N N . TYR A 1 98 ? -8.993 1.012 -11.891 1.00 10.53 98 TYR A N 1
ATOM 791 C CA . TYR A 1 98 ? -7.695 1.544 -12.313 1.00 10.49 98 TYR A CA 1
ATOM 792 C C . TYR A 1 98 ? -7.738 2.087 -13.745 1.00 10.52 98 TYR A C 1
ATOM 793 O O . TYR A 1 98 ? -7.155 3.144 -14.023 1.00 10.44 98 TYR A O 1
ATOM 802 N N . ILE A 1 99 ? -8.434 1.391 -14.632 1.00 10.66 99 ILE A N 1
ATOM 803 C CA . ILE A 1 99 ? -8.551 1.850 -16.011 1.00 11.19 99 ILE A CA 1
ATOM 804 C C . ILE A 1 99 ? -9.314 3.177 -16.036 1.00 11.52 99 ILE A C 1
ATOM 805 O O . ILE A 1 99 ? -8.930 4.118 -16.726 1.00 11.74 99 ILE A O 1
ATOM 810 N N . ASN A 1 100 ? -10.381 3.260 -15.248 1.00 11.88 100 ASN A N 1
ATOM 811 C CA . ASN A 1 100 ? -11.172 4.472 -15.185 1.00 12.46 100 ASN A CA 1
ATOM 812 C C . ASN A 1 100 ? -10.372 5.639 -14.592 1.00 12.27 100 ASN A C 1
ATOM 813 O O . ASN A 1 100 ? -10.408 6.759 -15.110 1.00 12.38 100 ASN A O 1
ATOM 818 N N . THR A 1 101 ? -9.653 5.387 -13.507 1.00 12.22 101 THR A N 1
ATOM 819 C CA . THR A 1 101 ? -8.821 6.423 -12.920 1.00 12.20 101 THR A CA 1
ATOM 820 C C . THR A 1 101 ? -7.700 6.842 -13.873 1.00 11.64 101 THR A C 1
ATOM 821 O O . THR A 1 101 ? -7.382 8.027 -13.956 1.00 12.08 101 THR A O 1
ATOM 825 N N . SER A 1 102 ? -7.164 5.891 -14.627 1.00 11.69 102 SER A N 1
ATOM 826 C CA . SER A 1 102 ? -6.171 6.204 -15.645 1.00 11.57 102 SER A CA 1
ATOM 827 C C . SER A 1 102 ? -6.751 7.160 -16.697 1.00 11.27 102 SER A C 1
ATOM 828 O O . SER A 1 102 ? -6.075 8.101 -17.091 1.00 11.58 102 SER A O 1
ATOM 831 N N . TYR A 1 103 ? -7.984 6.910 -17.151 1.00 11.56 103 TYR A N 1
ATOM 832 C CA . TYR A 1 103 ? -8.692 7.806 -18.067 1.00 12.29 103 TYR A CA 1
ATOM 833 C C . TYR A 1 103 ? -8.690 9.220 -17.498 1.00 12.09 103 TYR A C 1
ATOM 834 O O . TYR A 1 103 ? -8.374 10.192 -18.201 1.00 12.35 103 TYR A O 1
ATOM 843 N N . ASN A 1 104 ? -9.045 9.349 -16.226 1.00 11.66 104 ASN A N 1
ATOM 844 C CA . ASN A 1 104 ? -9.113 10.653 -15.583 1.00 12.16 104 ASN A CA 1
ATOM 845 C C . ASN A 1 104 ? -7.734 11.315 -15.465 1.00 11.88 104 ASN A C 1
ATOM 846 O O . ASN A 1 104 ? -7.595 12.518 -15.708 1.00 12.31 104 ASN A O 1
ATOM 851 N N . LEU A 1 105 ? -6.711 10.536 -15.116 1.00 11.55 105 LEU A N 1
ATOM 852 C CA . LEU A 1 105 ? -5.359 11.079 -15.005 1.00 11.27 105 LEU A CA 1
ATOM 853 C C . LEU A 1 105 ? -4.845 11.554 -16.360 1.00 10.79 105 LEU A C 1
ATOM 854 O O . LEU A 1 105 ? -4.235 12.615 -16.445 1.00 11.43 105 LEU A O 1
ATOM 859 N N . GLN A 1 106 ? -5.133 10.791 -17.409 1.00 11.03 106 GLN A N 1
ATOM 860 C CA . GLN A 1 106 ? -4.719 11.152 -18.762 1.00 10.70 106 GLN A CA 1
ATOM 861 C C . GLN A 1 106 ? -5.243 12.538 -19.135 1.00 10.90 106 GLN A C 1
ATOM 862 O O . GLN A 1 106 ? -4.570 13.320 -19.815 1.00 11.42 106 GLN A O 1
ATOM 868 N N . ARG A 1 107 ? -6.449 12.845 -18.666 1.00 11.61 107 ARG A N 1
ATOM 869 C CA . ARG A 1 107 ? -7.129 14.085 -19.023 1.00 12.94 107 ARG A CA 1
ATOM 870 C C . ARG A 1 107 ? -6.899 15.178 -17.989 1.00 13.86 107 ARG A C 1
ATOM 871 O O . ARG A 1 107 ? -7.562 16.221 -18.021 1.00 16.73 107 ARG A O 1
ATOM 879 N N . THR A 1 108 ? -5.941 14.963 -17.093 1.00 13.45 108 THR A N 1
ATOM 880 C CA . THR A 1 108 ? -5.564 15.935 -16.082 1.00 13.41 108 THR A CA 1
ATOM 881 C C . THR A 1 108 ? -4.315 16.682 -16.533 1.00 13.32 108 THR A C 1
ATOM 882 O O . THR A 1 108 ? -3.249 16.088 -16.714 1.00 13.84 108 THR A O 1
ATOM 886 N N . SER A 1 109 ? -4.446 17.989 -16.719 1.00 13.60 109 SER A N 1
ATOM 887 C CA . SER A 1 109 ? -3.316 18.802 -17.116 1.00 13.90 109 SER A CA 1
ATOM 888 C C . SER A 1 109 ? -2.337 18.878 -15.965 1.00 13.45 109 SER A C 1
ATOM 889 O O . SER A 1 109 ? -2.720 18.859 -14.816 1.00 13.77 109 SER A O 1
ATOM 892 N N . ASN A 1 110 ? -1.060 18.955 -16.287 1.00 13.08 110 ASN A N 1
ATOM 893 C CA . ASN A 1 110 ? -0.024 18.853 -15.270 1.00 12.66 110 ASN A CA 1
ATOM 894 C C . ASN A 1 110 ? 1.239 19.541 -15.799 1.00 12.94 110 ASN A C 1
ATOM 895 O O . ASN A 1 110 ? 1.243 19.989 -16.931 1.00 13.08 110 ASN A O 1
ATOM 900 N N . PRO A 1 111 ? 2.300 19.661 -15.009 1.00 12.80 111 PRO A N 1
ATOM 901 C CA . PRO A 1 111 ? 3.499 20.354 -15.501 1.00 13.40 111 PRO A CA 1
ATOM 902 C C . PRO A 1 111 ? 4.183 19.764 -16.737 1.00 13.25 111 PRO A C 1
ATOM 903 O O . PRO A 1 111 ? 4.898 20.511 -17.402 1.00 13.99 111 PRO A O 1
ATOM 907 N N . SER A 1 112 ? 3.958 18.494 -17.062 1.00 12.88 112 SER A N 1
ATOM 908 C CA . SER A 1 112 ? 4.444 17.936 -18.325 1.00 12.74 112 SER A CA 1
ATOM 909 C C . SER A 1 112 ? 3.628 18.351 -19.536 1.00 13.02 112 SER A C 1
ATOM 910 O O . SER A 1 112 ? 4.094 18.246 -20.658 1.00 14.12 112 SER A O 1
ATOM 913 N N . GLY A 1 113 ? 2.390 18.765 -19.305 1.00 13.34 113 GLY A N 1
ATOM 914 C CA . GLY A 1 113 ? 1.507 19.175 -20.380 1.00 13.63 113 GLY A CA 1
ATOM 915 C C . GLY A 1 113 ? 0.091 18.692 -20.170 1.00 13.50 113 GLY A C 1
ATOM 916 O O . GLY A 1 113 ? -0.338 18.420 -19.053 1.00 13.77 113 GLY A O 1
ATOM 917 N N . SER A 1 114 ? -0.625 18.569 -21.274 1.00 13.66 114 SER A N 1
ATOM 918 C CA . SER A 1 114 ? -2.045 18.277 -21.259 1.00 14.09 114 SER A CA 1
ATOM 919 C C . SER A 1 114 ? -2.403 17.224 -22.299 1.00 13.11 114 SER A C 1
ATOM 920 O O . SER A 1 114 ? -1.601 16.882 -23.171 1.00 13.34 114 SER A O 1
ATOM 923 N N . PHE A 1 115 ? -3.643 16.754 -22.234 1.00 12.63 115 PHE A N 1
ATOM 924 C CA . PHE A 1 115 ? -4.132 15.768 -23.181 1.00 12.44 115 PHE A CA 1
ATOM 925 C C . PHE A 1 115 ? -4.237 16.391 -24.576 1.00 12.42 115 PHE A C 1
ATOM 926 O O . PHE A 1 115 ? -4.023 15.716 -25.572 1.00 12.69 115 PHE A O 1
ATOM 934 N N . ASP A 1 116 ? -4.554 17.686 -24.633 1.00 12.72 116 ASP A N 1
ATOM 935 C CA . ASP A 1 116 ? -4.736 18.384 -25.907 1.00 13.95 116 ASP A CA 1
ATOM 936 C C . ASP A 1 116 ? -3.436 18.873 -26.544 1.00 14.20 116 ASP A C 1
ATOM 937 O O . ASP A 1 116 ? -3.472 19.367 -27.668 1.00 15.11 116 ASP A O 1
ATOM 942 N N . ASP A 1 117 ? -2.304 18.739 -25.850 1.00 13.97 117 ASP A N 1
ATOM 943 C CA . ASP A 1 117 ? -0.998 18.976 -26.470 1.00 14.73 117 ASP A CA 1
ATOM 944 C C . ASP A 1 117 ? -0.733 17.932 -27.536 1.00 14.97 117 ASP A C 1
ATOM 945 O O . ASP A 1 117 ? -1.401 16.903 -27.599 1.00 14.86 117 ASP A O 1
ATOM 950 N N . GLU A 1 118 ? 0.257 18.200 -28.381 1.00 15.25 118 GLU A N 1
ATOM 951 C CA . GLU A 1 118 ? 0.620 17.292 -29.449 1.00 16.16 118 GLU A CA 1
ATOM 952 C C . GLU A 1 118 ? 0.898 15.905 -28.876 1.00 15.21 118 GLU A C 1
ATOM 953 O O . GLU A 1 118 ? 1.693 15.755 -27.943 1.00 15.02 118 GLU A O 1
ATOM 959 N N . ASN A 1 119 ? 0.221 14.911 -29.439 1.00 14.31 119 ASN A N 1
ATOM 960 C CA . ASN A 1 119 ? 0.324 13.521 -28.988 1.00 14.48 119 ASN A CA 1
ATOM 961 C C . ASN A 1 119 ? 0.192 13.343 -27.481 1.00 13.21 119 ASN A C 1
ATOM 962 O O . ASN A 1 119 ? 0.804 12.455 -26.884 1.00 13.28 119 ASN A O 1
ATOM 967 N N . HIS A 1 120 ? -0.661 14.164 -26.887 1.00 12.36 120 HIS A N 1
ATOM 968 C CA . HIS A 1 120 ? -0.997 14.074 -25.469 1.00 11.98 120 HIS A CA 1
ATOM 969 C C . HIS A 1 120 ? 0.222 14.188 -24.564 1.00 11.70 120 HIS A C 1
ATOM 970 O O . HIS A 1 120 ? 0.436 13.357 -23.679 1.00 11.76 120 HIS A O 1
ATOM 977 N N . LYS A 1 121 ? 0.984 15.261 -24.762 1.00 12.04 121 LYS A N 1
ATOM 978 C CA . LYS A 1 121 ? 2.238 15.492 -24.056 1.00 12.17 121 LYS A CA 1
ATOM 979 C C . LYS A 1 121 ? 2.127 15.314 -22.538 1.00 11.60 121 LYS A C 1
ATOM 980 O O . LYS A 1 121 ? 3.082 14.869 -21.891 1.00 11.98 121 LYS A O 1
ATOM 986 N N . GLY A 1 122 ? 0.979 15.653 -21.961 1.00 11.26 122 GLY A N 1
ATOM 987 C CA . GLY A 1 122 ? 0.769 15.503 -20.529 1.00 10.96 122 GLY A CA 1
ATOM 988 C C . GLY A 1 122 ? 0.908 14.091 -19.968 1.00 10.73 122 GLY A C 1
ATOM 989 O O . GLY A 1 122 ? 1.095 13.937 -18.762 1.00 11.41 122 GLY A O 1
ATOM 990 N N . LEU A 1 123 ? 0.810 13.080 -20.826 1.00 10.76 123 LEU A N 1
ATOM 991 C CA . LEU A 1 123 ? 0.858 11.686 -20.377 1.00 10.85 123 LEU A CA 1
ATOM 992 C C . LEU A 1 123 ? 2.246 11.263 -19.885 1.00 10.64 123 LEU A C 1
ATOM 993 O O . LEU A 1 123 ? 2.369 10.241 -19.211 1.00 11.16 123 LEU A O 1
ATOM 998 N N . GLY A 1 124 ? 3.285 12.040 -20.186 1.00 10.69 124 GLY A N 1
ATOM 999 C CA . GLY A 1 124 ? 4.617 11.784 -19.665 1.00 10.54 124 GLY A CA 1
ATOM 1000 C C . GLY A 1 124 ? 4.792 12.077 -18.188 1.00 10.49 124 GLY A C 1
ATOM 1001 O O . GLY A 1 124 ? 5.853 11.782 -17.631 1.00 11.02 124 GLY A O 1
ATOM 1002 N N . GLU A 1 125 ? 3.787 12.660 -17.540 1.00 10.26 125 GLU A N 1
ATOM 1003 C CA . GLU A 1 125 ? 3.925 13.054 -16.146 1.00 10.52 125 GLU A CA 1
ATOM 1004 C C . GLU A 1 125 ? 4.192 11.852 -15.236 1.00 9.88 125 GLU A C 1
ATOM 1005 O O . GLU A 1 125 ? 3.477 10.852 -15.318 1.00 10.19 125 GLU A O 1
ATOM 1011 N N . PRO A 1 126 ? 5.225 11.885 -14.401 1.00 9.86 126 PRO A N 1
ATOM 1012 C CA . PRO A 1 126 ? 5.521 10.697 -13.575 1.00 9.85 126 PRO A CA 1
ATOM 1013 C C . PRO A 1 126 ? 4.508 10.320 -12.493 1.00 9.89 126 PRO A C 1
ATOM 1014 O O . PRO A 1 126 ? 4.175 9.138 -12.359 1.00 9.93 126 PRO A O 1
ATOM 1018 N N . LYS A 1 127 ? 4.045 11.296 -11.719 1.00 10.36 127 LYS A N 1
ATOM 1019 C CA . LYS A 1 127 ? 3.178 11.008 -10.574 1.00 10.70 127 LYS A CA 1
ATOM 1020 C C . LYS A 1 127 ? 2.111 12.080 -10.402 1.00 11.03 127 LYS A C 1
ATOM 1021 O O . LYS A 1 127 ? 2.228 13.201 -10.910 1.00 11.41 127 LYS A O 1
ATOM 1027 N N . PHE A 1 128 ? 1.068 11.688 -9.676 1.00 11.29 128 PHE A N 1
ATOM 1028 C CA . PHE A 1 128 ? -0.040 12.552 -9.305 1.00 11.70 128 PHE A CA 1
ATOM 1029 C C . PHE A 1 128 ? -0.324 12.405 -7.823 1.00 11.52 128 PHE A C 1
ATOM 1030 O O . PHE A 1 128 ? 0.026 11.401 -7.195 1.00 12.06 128 PHE A O 1
ATOM 1038 N N . ASN A 1 129 ? -0.991 13.398 -7.260 1.00 11.87 129 ASN A N 1
ATOM 1039 C CA . ASN A 1 129 ? -1.483 13.271 -5.901 1.00 12.70 129 ASN A CA 1
ATOM 1040 C C . ASN A 1 129 ? -2.565 12.195 -5.854 1.00 12.56 129 ASN A C 1
ATOM 1041 O O . ASN A 1 129 ? -3.205 11.905 -6.860 1.00 13.22 129 ASN A O 1
ATOM 1046 N N . THR A 1 130 ? -2.766 11.608 -4.679 1.00 13.67 130 THR A N 1
ATOM 1047 C CA . THR A 1 130 ? -3.714 10.506 -4.550 1.00 14.20 130 THR A CA 1
ATOM 1048 C C . THR A 1 130 ? -5.168 10.929 -4.758 1.00 14.54 130 THR A C 1
ATOM 1049 O O . THR A 1 130 ? -6.002 10.093 -5.099 1.00 15.77 130 THR A O 1
ATOM 1053 N N . ASP A 1 131 ? -5.465 12.222 -4.599 1.00 15.28 131 ASP A N 1
ATOM 1054 C CA . ASP A 1 131 ? -6.809 12.727 -4.888 1.00 16.33 131 ASP A CA 1
ATOM 1055 C C . ASP A 1 131 ? -7.058 12.930 -6.382 1.00 16.65 131 ASP A C 1
ATOM 1056 O O . ASP A 1 131 ? -8.152 13.322 -6.780 1.00 18.07 131 ASP A O 1
ATOM 1061 N N . GLY A 1 132 ? -6.041 12.648 -7.200 1.00 16.01 132 GLY A N 1
ATOM 1062 C CA . GLY A 1 132 ? -6.141 12.758 -8.643 1.00 15.65 132 GLY A CA 1
ATOM 1063 C C . GLY A 1 132 ? -5.623 14.067 -9.208 1.00 15.92 132 GLY A C 1
ATOM 1064 O O . GLY A 1 132 ? -5.554 14.229 -10.421 1.00 16.87 132 GLY A O 1
ATOM 1065 N N . SER A 1 133 ? -5.242 14.995 -8.339 1.00 15.63 133 SER A N 1
ATOM 1066 C CA . SER A 1 133 ? -4.761 16.295 -8.777 1.00 15.61 133 SER A CA 1
ATOM 1067 C C . SER A 1 133 ? -3.308 16.203 -9.217 1.00 15.17 133 SER A C 1
ATOM 1068 O O . SER A 1 133 ? -2.552 15.326 -8.783 1.00 15.30 133 SER A O 1
ATOM 1071 N N . ALA A 1 134 ? -2.929 17.122 -10.094 1.00 14.81 134 ALA A N 1
ATOM 1072 C CA . ALA A 1 134 ? -1.555 17.232 -10.556 1.00 14.76 134 ALA A CA 1
ATOM 1073 C C . ALA A 1 134 ? -0.608 17.511 -9.401 1.00 14.42 134 ALA A C 1
ATOM 1074 O O . ALA A 1 134 ? -0.928 18.270 -8.481 1.00 14.86 134 ALA A O 1
ATOM 1076 N N . TYR A 1 135 ? 0.560 16.873 -9.448 1.00 14.10 135 TYR A N 1
ATOM 1077 C CA . TYR A 1 135 ? 1.673 17.204 -8.590 1.00 14.30 135 TYR A CA 1
ATOM 1078 C C . TYR A 1 135 ? 2.415 18.382 -9.217 1.00 14.91 135 TYR A C 1
ATOM 1079 O O . TYR A 1 135 ? 3.030 18.248 -10.282 1.00 14.90 135 TYR A O 1
ATOM 1088 N N . THR A 1 136 ? 2.343 19.550 -8.579 1.00 16.00 136 THR A N 1
ATOM 1089 C CA . THR A 1 136 ? 2.820 20.784 -9.212 1.00 17.39 136 THR A CA 1
ATOM 1090 C C . THR A 1 136 ? 4.249 21.144 -8.845 1.00 17.54 136 THR A C 1
ATOM 1091 O O . THR A 1 136 ? 4.795 22.102 -9.396 1.00 18.68 136 THR A O 1
ATOM 1095 N N . GLY A 1 137 ? 4.865 20.395 -7.938 1.00 17.21 137 GLY A N 1
ATOM 1096 C CA . GLY A 1 137 ? 6.235 20.656 -7.553 1.00 16.60 137 GLY A CA 1
ATOM 1097 C C . GLY A 1 137 ? 7.243 20.227 -8.605 1.00 16.04 137 GLY A C 1
ATOM 1098 O O . GLY A 1 137 ? 6.918 19.502 -9.556 1.00 16.21 137 GLY A O 1
ATOM 1099 N N . ALA A 1 138 ? 8.479 20.681 -8.438 1.00 15.48 138 ALA A N 1
ATOM 1100 C CA . ALA A 1 138 ? 9.564 20.282 -9.324 1.00 15.33 138 ALA A CA 1
ATOM 1101 C C . ALA A 1 138 ? 9.747 18.770 -9.231 1.00 14.33 138 ALA A C 1
ATOM 1102 O O . ALA A 1 138 ? 9.590 18.177 -8.166 1.00 14.57 138 ALA A O 1
ATOM 1104 N N . TRP A 1 139 ? 10.076 18.153 -10.355 1.00 13.61 139 TRP A N 1
ATOM 1105 C CA . TRP A 1 139 ? 10.223 16.702 -10.426 1.00 12.50 139 TRP A CA 1
ATOM 1106 C C . TRP A 1 139 ? 10.978 16.336 -11.686 1.00 12.24 139 TRP A C 1
ATOM 1107 O O . TRP A 1 139 ? 11.048 17.121 -12.622 1.00 12.96 139 TRP A O 1
ATOM 1118 N N . GLY A 1 140 ? 11.524 15.125 -11.705 1.00 11.73 140 GLY A N 1
ATOM 1119 C CA . GLY A 1 140 ? 12.185 14.600 -12.883 1.00 11.55 140 GLY A CA 1
ATOM 1120 C C . GLY A 1 140 ? 11.165 14.155 -13.915 1.00 11.20 140 GLY A C 1
ATOM 1121 O O . GLY A 1 140 ? 10.873 12.967 -14.033 1.00 11.68 140 GLY A O 1
ATOM 1122 N N . ARG A 1 141 ? 10.643 15.115 -14.669 1.00 11.33 141 ARG A N 1
ATOM 1123 C CA . ARG A 1 141 ? 9.612 14.878 -15.669 1.00 11.05 141 ARG A CA 1
ATOM 1124 C C . ARG A 1 141 ? 10.110 15.296 -17.047 1.00 11.14 141 ARG A C 1
ATOM 1125 O O . ARG A 1 141 ? 10.977 16.173 -17.133 1.00 12.14 141 ARG A O 1
ATOM 1133 N N . PRO A 1 142 ? 9.598 14.705 -18.126 1.00 10.98 142 PRO A N 1
ATOM 1134 C CA . PRO A 1 142 ? 8.664 13.580 -18.103 1.00 10.54 142 PRO A CA 1
ATOM 1135 C C . PRO A 1 142 ? 9.404 12.268 -17.906 1.00 9.68 142 PRO A C 1
ATOM 1136 O O . PRO A 1 142 ? 10.626 12.252 -17.935 1.00 10.52 142 PRO A O 1
ATOM 1140 N N . GLN A 1 143 ? 8.653 11.189 -17.731 1.00 9.70 143 GLN A N 1
ATOM 1141 C CA . GLN A 1 143 ? 9.182 9.830 -17.726 1.00 9.70 143 GLN A CA 1
ATOM 1142 C C . GLN A 1 143 ? 8.355 9.033 -18.719 1.00 9.68 143 GLN A C 1
ATOM 1143 O O . GLN A 1 143 ? 7.154 8.801 -18.506 1.00 11.14 143 GLN A O 1
ATOM 1149 N N . ASN A 1 144 ? 8.982 8.629 -19.814 1.00 9.47 144 ASN A N 1
ATOM 1150 C CA . ASN A 1 144 ? 8.233 8.130 -20.959 1.00 9.58 144 ASN A CA 1
ATOM 1151 C C . ASN A 1 144 ? 7.975 6.634 -20.928 1.00 9.56 144 ASN A C 1
ATOM 1152 O O . ASN A 1 144 ? 7.407 6.088 -21.877 1.00 9.87 144 ASN A O 1
ATOM 1157 N N . ASP A 1 145 ? 8.375 5.991 -19.833 1.00 9.20 145 ASP A N 1
ATOM 1158 C CA . ASP A 1 145 ? 8.063 4.589 -19.613 1.00 9.24 145 ASP A CA 1
ATOM 1159 C C . ASP A 1 145 ? 6.626 4.381 -19.149 1.00 9.54 145 ASP A C 1
ATOM 1160 O O . ASP A 1 145 ? 6.033 3.348 -19.408 1.00 9.57 145 ASP A O 1
ATOM 1165 N N . GLY A 1 146 ? 6.082 5.350 -18.426 1.00 10.10 146 GLY A N 1
ATOM 1166 C CA . GLY A 1 146 ? 4.788 5.191 -17.796 1.00 10.46 146 GLY A CA 1
ATOM 1167 C C . GLY A 1 146 ? 3.683 4.863 -18.775 1.00 9.90 146 GLY A C 1
ATOM 1168 O O . GLY A 1 146 ? 2.960 3.881 -18.582 1.00 9.72 146 GLY A O 1
ATOM 1169 N N . PRO A 1 147 ? 3.480 5.690 -19.794 1.00 10.46 147 PRO A N 1
ATOM 1170 C CA . PRO A 1 147 ? 2.423 5.390 -20.762 1.00 10.50 147 PRO A CA 1
ATOM 1171 C C . PRO A 1 147 ? 2.589 4.047 -21.454 1.00 9.42 147 PRO A C 1
ATOM 1172 O O . PRO A 1 147 ? 1.589 3.420 -21.797 1.00 9.91 147 PRO A O 1
ATOM 1176 N N . ALA A 1 148 ? 3.823 3.613 -21.656 1.00 9.11 148 ALA A N 1
ATOM 1177 C CA . ALA A 1 148 ? 4.068 2.317 -22.265 1.00 8.84 148 ALA A CA 1
ATOM 1178 C C . ALA A 1 148 ? 3.627 1.184 -21.343 1.00 8.42 148 ALA A C 1
ATOM 1179 O O . ALA A 1 148 ? 2.937 0.272 -21.770 1.00 9.14 148 ALA A O 1
ATOM 1181 N N . LEU A 1 149 ? 4.020 1.264 -20.079 1.00 8.68 149 LEU A N 1
ATOM 1182 C CA . LEU A 1 149 ? 3.652 0.223 -19.122 1.00 8.67 149 LEU A CA 1
ATOM 1183 C C . LEU A 1 149 ? 2.149 0.203 -18.895 1.00 8.55 149 LEU A C 1
ATOM 1184 O O . LEU A 1 149 ? 1.557 -0.874 -18.792 1.00 8.97 149 LEU A O 1
ATOM 1189 N N . ARG A 1 150 ? 1.521 1.367 -18.832 1.00 9.03 150 ARG A N 1
ATOM 1190 C CA . ARG A 1 150 ? 0.079 1.449 -18.671 1.00 9.24 150 ARG A CA 1
ATOM 1191 C C . ARG A 1 150 ? -0.652 0.905 -19.906 1.00 9.49 150 ARG A C 1
ATOM 1192 O O . ARG A 1 150 ? -1.622 0.155 -19.772 1.00 10.21 150 ARG A O 1
ATOM 1200 N N . ALA A 1 151 ? -0.210 1.264 -21.107 1.00 9.54 151 ALA A N 1
ATOM 1201 C CA . ALA A 1 151 ? -0.812 0.716 -22.321 1.00 9.73 151 ALA A CA 1
ATOM 1202 C C . ALA A 1 151 ? -0.731 -0.798 -22.338 1.00 9.35 151 ALA A C 1
ATOM 1203 O O . ALA A 1 151 ? -1.697 -1.477 -22.709 1.00 9.79 151 ALA A O 1
ATOM 1205 N N . TYR A 1 152 ? 0.423 -1.329 -21.946 1.00 9.12 152 TYR A N 1
ATOM 1206 C CA . TYR A 1 152 ? 0.615 -2.765 -21.936 1.00 9.43 152 TYR A CA 1
ATOM 1207 C C . TYR A 1 152 ? -0.307 -3.439 -20.909 1.00 9.41 152 TYR A C 1
ATOM 1208 O O . TYR A 1 152 ? -1.005 -4.399 -21.234 1.00 10.16 152 TYR A O 1
ATOM 1217 N N . ALA A 1 153 ? -0.348 -2.922 -19.689 1.00 9.37 153 ALA A N 1
ATOM 1218 C CA . ALA A 1 153 ? -1.197 -3.513 -18.654 1.00 9.68 153 ALA A CA 1
ATOM 1219 C C . ALA A 1 153 ? -2.668 -3.510 -19.065 1.00 9.71 153 ALA A C 1
ATOM 1220 O O . ALA A 1 153 ? -3.373 -4.512 -18.908 1.00 10.18 153 ALA A O 1
ATOM 1222 N N . ILE A 1 154 ? -3.138 -2.391 -19.608 1.00 9.72 154 ILE A N 1
ATOM 1223 C CA . ILE A 1 154 ? -4.552 -2.288 -19.934 1.00 9.91 154 ILE A CA 1
ATOM 1224 C C . ILE A 1 154 ? -4.874 -3.132 -21.175 1.00 10.11 154 ILE A C 1
ATOM 1225 O O . ILE A 1 154 ? -5.949 -3.744 -21.245 1.00 10.50 154 ILE A O 1
ATOM 1230 N N . SER A 1 155 ? -3.938 -3.210 -22.122 1.00 10.43 155 SER A N 1
ATOM 1231 C CA . SER A 1 155 ? -4.064 -4.119 -23.257 1.00 11.00 155 SER A CA 1
ATOM 1232 C C . SER A 1 155 ? -4.180 -5.570 -22.791 1.00 10.79 155 SER A C 1
ATOM 1233 O O . SER A 1 155 ? -5.016 -6.325 -23.283 1.00 11.17 155 SER A O 1
ATOM 1236 N N . ARG A 1 156 ? -3.351 -5.957 -21.830 1.00 10.40 156 ARG A N 1
ATOM 1237 C CA . ARG A 1 156 ? -3.395 -7.297 -21.285 1.00 10.64 156 ARG A CA 1
ATOM 1238 C C . ARG A 1 156 ? -4.732 -7.585 -20.627 1.00 10.58 156 ARG A C 1
ATOM 1239 O O . ARG A 1 156 ? -5.260 -8.682 -20.786 1.00 10.86 156 ARG A O 1
ATOM 1247 N N . TYR A 1 157 ? -5.292 -6.614 -19.914 1.00 10.23 157 TYR A N 1
ATOM 1248 C CA . TYR A 1 157 ? -6.619 -6.815 -19.343 1.00 10.52 157 TYR A CA 1
ATOM 1249 C C . TYR A 1 157 ? -7.640 -7.090 -20.450 1.00 10.72 157 TYR A C 1
ATOM 1250 O O . TYR A 1 157 ? -8.460 -7.998 -20.316 1.00 11.20 157 TYR A O 1
ATOM 1259 N N . LEU A 1 158 ? -7.599 -6.342 -21.552 1.00 11.08 158 LEU A N 1
ATOM 1260 C CA . LEU A 1 158 ? -8.566 -6.569 -22.621 1.00 11.99 158 LEU A CA 1
ATOM 1261 C C . LEU A 1 158 ? -8.425 -7.970 -23.183 1.00 12.10 158 LEU A C 1
ATOM 1262 O O . LEU A 1 158 ? -9.427 -8.633 -23.432 1.00 13.18 158 LEU A O 1
ATOM 1267 N N . ASN A 1 159 ? -7.201 -8.439 -23.367 1.00 12.73 159 ASN A N 1
ATOM 1268 C CA . ASN A 1 159 ? -7.001 -9.798 -23.839 1.00 13.41 159 ASN A CA 1
ATOM 1269 C C . ASN A 1 159 ? -7.575 -10.802 -22.854 1.00 13.22 159 ASN A C 1
ATOM 1270 O O . ASN A 1 159 ? -8.172 -11.790 -23.270 1.00 14.40 159 ASN A O 1
ATOM 1275 N N . ASP A 1 160 ? -7.410 -10.544 -21.561 1.00 12.74 160 ASP A N 1
ATOM 1276 C CA . ASP A 1 160 ? -7.947 -11.430 -20.525 1.00 13.05 160 ASP A CA 1
ATOM 1277 C C . ASP A 1 160 ? -9.464 -11.420 -20.501 1.00 12.98 160 ASP A C 1
ATOM 1278 O O . ASP A 1 160 ? -10.078 -12.468 -20.314 1.00 13.66 160 ASP A O 1
ATOM 1283 N N . VAL A 1 161 ? -10.064 -10.252 -20.688 1.00 12.92 161 VAL A N 1
ATOM 1284 C CA . VAL A 1 161 ? -11.521 -10.157 -20.766 1.00 13.92 161 VAL A CA 1
ATOM 1285 C C . VAL A 1 161 ? -12.029 -11.050 -21.905 1.00 14.47 161 VAL A C 1
ATOM 1286 O O . VAL A 1 161 ? -13.008 -11.793 -21.746 1.00 15.09 161 VAL A O 1
ATOM 1290 N N . ASN A 1 162 ? -11.369 -10.982 -23.052 1.00 14.75 162 ASN A N 1
ATOM 1291 C CA . ASN A 1 162 ? -11.794 -11.756 -24.217 1.00 16.26 162 ASN A CA 1
ATOM 1292 C C . ASN A 1 162 ? -11.541 -13.255 -24.080 1.00 16.70 162 ASN A C 1
ATOM 1293 O O . ASN A 1 162 ? -12.391 -14.066 -24.4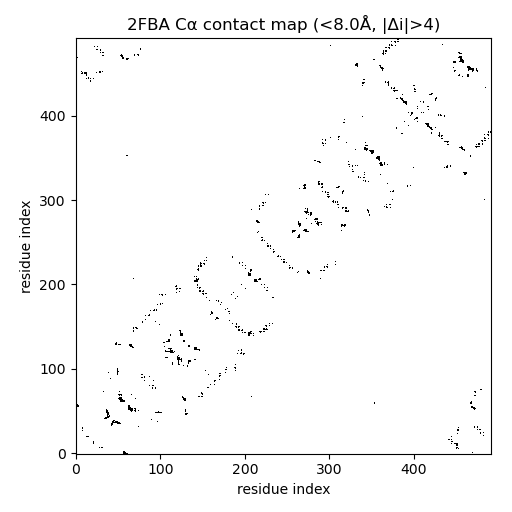67 1.00 17.44 162 ASN A O 1
ATOM 1298 N N . SER A 1 163 ? -10.391 -13.633 -23.524 1.00 17.19 163 SER A N 1
ATOM 1299 C CA . SER A 1 163 ? -10.000 -15.043 -23.446 1.00 18.24 163 SER A CA 1
ATOM 1300 C C . SER A 1 163 ? -10.565 -15.777 -22.226 1.00 18.45 163 SER A C 1
ATOM 1301 O O . SER A 1 163 ? -10.801 -16.990 -22.292 1.00 19.66 163 SER A O 1
ATOM 1304 N N . LEU A 1 164 ? -10.801 -15.053 -21.135 1.00 18.62 164 LEU A N 1
ATOM 1305 C CA . LEU A 1 164 ? -11.173 -15.659 -19.860 1.00 18.95 164 LEU A CA 1
ATOM 1306 C C . LEU A 1 164 ? -12.572 -15.306 -19.390 1.00 19.23 164 LEU A C 1
ATOM 1307 O O . LEU A 1 164 ? -13.125 -16.014 -18.535 1.00 20.26 164 LEU A O 1
ATOM 1312 N N . ASN A 1 165 ? -13.157 -14.234 -19.922 1.00 19.27 165 ASN A N 1
ATOM 1313 C CA . ASN A 1 165 ? -14.470 -13.793 -19.470 1.00 19.56 165 ASN A CA 1
ATOM 1314 C C . ASN A 1 165 ? -15.456 -13.524 -20.606 1.00 19.88 165 ASN A C 1
ATOM 1315 O O . ASN A 1 165 ? -16.350 -12.700 -20.465 1.00 19.59 165 ASN A O 1
ATOM 1320 N N . GLU A 1 166 ? -15.275 -14.223 -21.726 1.00 20.32 166 GLU A N 1
ATOM 1321 C CA . GLU A 1 166 ? -16.215 -14.199 -22.853 1.00 20.99 166 GLU A CA 1
ATOM 1322 C C . GLU A 1 166 ? -16.501 -12.781 -23.359 1.00 20.49 166 GLU A C 1
ATOM 1323 O O . GLU A 1 166 ? -17.612 -12.479 -23.807 1.00 21.16 166 GLU A O 1
ATOM 1329 N N . GLY A 1 167 ? -15.487 -11.916 -23.297 1.00 19.78 167 GLY A N 1
ATOM 1330 C CA . GLY A 1 167 ? -15.601 -10.545 -23.762 1.00 19.49 167 GLY A CA 1
ATOM 1331 C C . GLY A 1 167 ? -16.355 -9.591 -22.854 1.00 19.07 167 GLY A C 1
ATOM 1332 O O . GLY A 1 167 ? -16.614 -8.452 -23.243 1.00 19.14 167 GLY A O 1
ATOM 1333 N N . LYS A 1 168 ? -16.689 -10.026 -21.646 1.00 18.96 168 LYS A N 1
ATOM 1334 C CA . LYS A 1 168 ? -17.522 -9.231 -20.748 1.00 19.10 168 LYS A CA 1
ATOM 1335 C C . LYS A 1 168 ? -16.702 -8.408 -19.766 1.00 17.76 168 LYS A C 1
ATOM 1336 O O . LYS A 1 168 ? -15.914 -8.957 -19.007 1.00 17.97 168 LYS A O 1
ATOM 1342 N N . LEU A 1 169 ? -16.917 -7.097 -19.768 1.00 16.23 169 LEU A N 1
ATOM 1343 C CA . LEU A 1 169 ? -16.434 -6.232 -18.695 1.00 15.59 169 LEU A CA 1
ATOM 1344 C C . LEU A 1 169 ? -17.336 -6.386 -17.474 1.00 15.17 169 LEU A C 1
ATOM 1345 O O . LEU A 1 169 ? -18.478 -6.868 -17.588 1.00 16.33 169 LEU A O 1
ATOM 1350 N N . VAL A 1 170 ? -16.847 -5.964 -16.310 1.00 14.97 170 VAL A N 1
ATOM 1351 C CA . VAL A 1 170 ? -17.559 -6.147 -15.044 1.00 15.79 170 VAL A CA 1
ATOM 1352 C C . VAL A 1 170 ? -18.155 -4.875 -14.435 1.00 15.57 170 VAL A C 1
ATOM 1353 O O . VAL A 1 170 ? -19.038 -4.971 -13.594 1.00 16.59 170 VAL A O 1
ATOM 1357 N N . LEU A 1 171 ? -17.727 -3.691 -14.864 1.00 15.31 171 LEU A N 1
ATOM 1358 C CA . LEU A 1 171 ? -18.256 -2.441 -14.314 1.00 15.57 171 LEU A CA 1
ATOM 1359 C C . LEU A 1 171 ? -19.089 -1.647 -15.337 1.00 15.28 171 LEU A C 1
ATOM 1360 O O . LEU A 1 171 ? -19.320 -0.457 -15.150 1.00 16.13 171 LEU A O 1
ATOM 1365 N N . THR A 1 172 ? -19.567 -2.321 -16.383 1.00 16.48 172 THR A N 1
ATOM 1366 C CA . THR A 1 172 ? -20.320 -1.694 -17.481 1.00 17.39 172 THR A CA 1
ATOM 1367 C C . THR A 1 172 ? -21.561 -0.914 -17.039 1.00 16.29 172 THR A C 1
ATOM 1368 O O . THR A 1 172 ? -21.927 0.055 -17.696 1.00 17.46 172 THR A O 1
ATOM 1372 N N . ASP A 1 173 ? -22.214 -1.342 -15.957 1.00 14.95 173 ASP A N 1
ATOM 1373 C CA . ASP A 1 173 ? -23.435 -0.684 -15.471 1.00 14.83 173 ASP A CA 1
ATOM 1374 C C . ASP A 1 173 ? -23.192 0.204 -14.256 1.00 15.31 173 ASP A C 1
ATOM 1375 O O . ASP A 1 173 ? -24.138 0.682 -13.639 1.00 14.20 173 ASP A O 1
ATOM 1380 N N . SER A 1 174 ? -21.930 0.434 -13.899 1.00 17.27 174 SER A N 1
ATOM 1381 C CA . SER A 1 174 ? -21.614 1.305 -12.776 1.00 19.67 174 SER A CA 1
ATOM 1382 C C . SER A 1 174 ? -21.668 2.769 -13.215 1.00 20.50 174 SER A C 1
ATOM 1383 O O . SER A 1 174 ? -21.389 3.081 -14.357 1.00 20.62 174 SER A O 1
ATOM 1386 N N . GLY A 1 175 ? -22.017 3.669 -12.302 1.00 22.10 175 GLY A N 1
ATOM 1387 C CA . GLY A 1 175 ? -22.138 5.080 -12.638 1.00 23.08 175 GLY A CA 1
ATOM 1388 C C . GLY A 1 175 ? -20.818 5.791 -12.901 1.00 23.73 175 GLY A C 1
ATOM 1389 O O . GLY A 1 175 ? -20.728 6.677 -13.749 1.00 23.77 175 GLY A O 1
ATOM 1390 N N . ASP A 1 176 ? -19.777 5.375 -12.203 1.00 24.45 176 ASP A N 1
ATOM 1391 C CA . ASP A 1 176 ? -18.553 6.178 -12.141 1.00 25.28 176 ASP A CA 1
ATOM 1392 C C . ASP A 1 176 ? -17.592 5.948 -13.317 1.00 24.78 176 ASP A C 1
ATOM 1393 O O . ASP A 1 176 ? -16.546 6.593 -13.387 1.00 25.58 176 ASP A O 1
ATOM 1398 N N . ILE A 1 177 ? -17.958 5.071 -14.253 1.00 23.87 177 ILE A N 1
ATOM 1399 C CA . ILE A 1 177 ? -16.995 4.466 -15.181 1.00 23.14 177 ILE A CA 1
ATOM 1400 C C . ILE A 1 177 ? -17.077 4.957 -16.660 1.00 22.21 177 ILE A C 1
ATOM 1401 O O . ILE A 1 177 ? -18.124 4.870 -17.310 1.00 22.84 177 ILE A O 1
ATOM 1406 N N . ASN A 1 178 ? -15.931 5.415 -17.184 1.00 20.99 178 ASN A N 1
ATOM 1407 C CA . ASN A 1 178 ? -15.802 6.069 -18.501 1.00 20.50 178 ASN A CA 1
ATOM 1408 C C . ASN A 1 178 ? -15.535 5.108 -19.676 1.00 19.82 178 ASN A C 1
ATOM 1409 O O . ASN A 1 178 ? -14.700 5.367 -20.556 1.00 20.33 178 ASN A O 1
ATOM 1414 N N . PHE A 1 179 ? -16.243 3.989 -19.677 1.00 18.67 179 PHE A N 1
ATOM 1415 C CA . PHE A 1 179 ? -16.267 3.084 -20.817 1.00 18.52 179 PHE A CA 1
ATOM 1416 C C . PHE A 1 179 ? -17.483 2.165 -20.680 1.00 19.00 179 PHE A C 1
ATOM 1417 O O . PHE A 1 179 ? -17.927 1.895 -19.567 1.00 20.16 179 PHE A O 1
ATOM 1425 N N . SER A 1 180 ? -18.020 1.739 -21.821 1.00 19.41 180 SER A N 1
ATOM 1426 C CA . SER A 1 180 ? -19.177 0.834 -21.902 1.00 19.68 180 SER A CA 1
ATOM 1427 C C . SER A 1 180 ? -18.824 -0.468 -22.615 1.00 18.67 180 SER A C 1
ATOM 1428 O O . SER A 1 180 ? -19.692 -1.328 -22.802 1.00 19.41 180 SER A O 1
ATOM 1431 N N . SER A 1 181 ? -17.559 -0.617 -23.011 1.00 16.91 181 SER A N 1
ATOM 1432 C CA . SER A 1 181 ? -17.152 -1.702 -23.886 1.00 15.98 181 SER A CA 1
ATOM 1433 C C . SER A 1 181 ? -15.636 -1.791 -23.936 1.00 14.93 181 SER A C 1
ATOM 1434 O O . SER A 1 181 ? -14.937 -0.831 -23.619 1.00 14.97 181 SER A O 1
ATOM 1437 N N . THR A 1 182 ? -15.134 -2.933 -24.368 1.00 14.72 182 THR A N 1
ATOM 1438 C CA . THR A 1 182 ? -13.698 -3.087 -24.562 1.00 13.97 182 THR A CA 1
ATOM 1439 C C . THR A 1 182 ? -13.182 -2.106 -25.626 1.00 13.46 182 THR A C 1
ATOM 1440 O O . THR A 1 182 ? -12.081 -1.563 -25.491 1.00 13.44 182 THR A O 1
ATOM 1444 N N . GLU A 1 183 ? -13.966 -1.862 -26.677 1.00 13.33 183 GLU A N 1
ATOM 1445 C CA . GLU A 1 183 ? -13.549 -0.906 -27.700 1.00 13.58 183 GLU A CA 1
ATOM 1446 C C . GLU A 1 183 ? -13.353 0.479 -27.097 1.00 13.04 183 GLU A C 1
ATOM 1447 O O . GLU A 1 183 ? -12.420 1.190 -27.462 1.00 13.29 183 GLU A O 1
ATOM 1453 N N . ASP A 1 184 ? -14.225 0.880 -26.187 1.00 13.07 184 ASP A N 1
ATOM 1454 C CA . ASP A 1 184 ? -14.089 2.173 -25.538 1.00 13.46 184 ASP A CA 1
ATOM 1455 C C . ASP A 1 184 ? -12.775 2.270 -24.766 1.00 12.89 184 ASP A C 1
ATOM 1456 O O . ASP A 1 184 ? -12.140 3.327 -24.746 1.00 13.14 184 ASP A O 1
ATOM 1461 N N . ILE A 1 185 ? -12.389 1.193 -24.085 1.00 12.39 185 ILE A N 1
ATOM 1462 C CA . ILE A 1 185 ? -11.133 1.194 -23.345 1.00 12.17 185 ILE A CA 1
ATOM 1463 C C . ILE A 1 185 ? -9.968 1.350 -24.318 1.00 11.68 185 ILE A C 1
ATOM 1464 O O . ILE A 1 185 ? -9.040 2.114 -24.068 1.00 11.90 185 ILE A O 1
ATOM 1469 N N . TYR A 1 186 ? -10.009 0.620 -25.420 1.00 11.48 186 TYR A N 1
ATOM 1470 C CA . TYR A 1 186 ? -8.968 0.729 -26.424 1.00 11.65 186 TYR A CA 1
ATOM 1471 C C . TYR A 1 186 ? -8.882 2.162 -26.991 1.00 11.71 186 TYR A C 1
ATOM 1472 O O . TYR A 1 186 ? -7.813 2.784 -27.013 1.00 11.93 186 TYR A O 1
ATOM 1481 N N . LYS A 1 187 ? -10.012 2.698 -27.437 1.00 12.14 187 LYS A N 1
ATOM 1482 C CA . LYS A 1 187 ? -9.998 3.982 -28.134 1.00 13.15 187 LYS A CA 1
ATOM 1483 C C . LYS A 1 187 ? -9.648 5.132 -27.218 1.00 13.30 187 LYS A C 1
ATOM 1484 O O . LYS A 1 187 ? -8.988 6.083 -27.635 1.00 13.70 187 LYS A O 1
ATOM 1490 N N . ASN A 1 188 ? -10.071 5.059 -25.965 1.00 13.49 188 ASN A N 1
ATOM 1491 C CA . ASN A 1 188 ? -9.993 6.213 -25.083 1.00 13.96 188 ASN A CA 1
ATOM 1492 C C . ASN A 1 188 ? -8.917 6.161 -24.009 1.00 13.77 188 ASN A C 1
ATOM 1493 O O . ASN A 1 188 ? -8.615 7.183 -23.421 1.00 13.69 188 ASN A O 1
ATOM 1498 N N . ILE A 1 189 ? -8.358 4.983 -23.741 1.00 13.30 189 ILE A N 1
ATOM 1499 C CA . ILE A 1 189 ? -7.325 4.852 -22.718 1.00 12.63 189 ILE A CA 1
ATOM 1500 C C . ILE A 1 189 ? -6.045 4.242 -23.294 1.00 11.46 189 ILE A C 1
ATOM 1501 O O . ILE A 1 189 ? -4.971 4.828 -23.154 1.00 11.84 189 ILE A O 1
ATOM 1506 N N . ILE A 1 190 ? -6.130 3.082 -23.938 1.00 10.85 190 ILE A N 1
ATOM 1507 C CA . ILE A 1 190 ? -4.927 2.478 -24.493 1.00 10.70 190 ILE A CA 1
ATOM 1508 C C . ILE A 1 190 ? -4.354 3.343 -25.615 1.00 10.18 190 ILE A C 1
ATOM 1509 O O . ILE A 1 190 ? -3.163 3.673 -25.603 1.00 10.45 190 ILE A O 1
ATOM 1514 N N . LYS A 1 191 ? -5.185 3.691 -26.593 1.00 10.55 191 LYS A N 1
ATOM 1515 C CA . LYS A 1 191 ? -4.692 4.350 -27.792 1.00 10.91 191 LYS A CA 1
ATOM 1516 C C . LYS A 1 191 ? -4.000 5.676 -27.479 1.00 10.96 191 LYS A C 1
ATOM 1517 O O . LYS A 1 191 ? -2.947 5.931 -28.034 1.00 10.88 191 LYS A O 1
ATOM 1523 N N . PRO A 1 192 ? -4.543 6.535 -26.617 1.00 10.96 192 PRO A N 1
ATOM 1524 C CA . PRO A 1 192 ? -3.795 7.762 -26.285 1.00 10.96 192 PRO A CA 1
ATOM 1525 C C . PRO A 1 192 ? -2.382 7.502 -25.733 1.00 10.41 192 PRO A C 1
ATOM 1526 O O . PRO A 1 192 ? -1.445 8.231 -26.066 1.00 10.44 192 PRO A O 1
ATOM 1530 N N . ASP A 1 193 ? -2.213 6.494 -24.881 1.00 10.18 193 ASP A N 1
ATOM 1531 C CA . ASP A 1 193 ? -0.883 6.133 -24.402 1.00 9.76 193 ASP A CA 1
ATOM 1532 C C . ASP A 1 193 ? 0.005 5.674 -25.560 1.00 9.84 193 ASP A C 1
ATOM 1533 O O . ASP A 1 193 ? 1.184 6.033 -25.615 1.00 10.03 193 ASP A O 1
ATOM 1538 N N . LEU A 1 194 ? -0.533 4.883 -26.479 1.00 9.74 194 LEU A N 1
ATOM 1539 C CA . LEU A 1 194 ? 0.245 4.465 -27.647 1.00 10.09 194 LEU A CA 1
ATOM 1540 C C . LEU A 1 194 ? 0.623 5.651 -28.519 1.00 10.54 194 LEU A C 1
ATOM 1541 O O . LEU A 1 194 ? 1.732 5.710 -29.041 1.00 10.99 194 LEU A O 1
ATOM 1546 N N . GLU A 1 195 ? -0.294 6.601 -28.677 1.00 10.31 195 GLU A N 1
ATOM 1547 C CA . GLU A 1 195 ? -0.012 7.818 -29.438 1.00 10.82 195 GLU A CA 1
ATOM 1548 C C . GLU A 1 195 ? 1.102 8.627 -28.773 1.00 10.57 195 GLU A C 1
ATOM 1549 O O . GLU A 1 195 ? 1.944 9.205 -29.465 1.00 11.05 195 GLU A O 1
ATOM 1555 N N . TYR A 1 196 ? 1.127 8.665 -27.447 1.00 10.53 196 TYR A N 1
ATOM 1556 C CA . TYR A 1 196 ? 2.202 9.329 -26.730 1.00 10.66 196 TYR A CA 1
ATOM 1557 C C . TYR A 1 196 ? 3.531 8.644 -27.056 1.00 10.52 196 TYR A C 1
ATOM 1558 O O . TYR A 1 196 ? 4.518 9.300 -27.374 1.00 11.03 196 TYR A O 1
ATOM 1567 N N . VAL A 1 197 ? 3.561 7.319 -26.975 1.00 10.35 197 VAL A N 1
ATOM 1568 C CA . VAL A 1 197 ? 4.794 6.593 -27.260 1.00 10.49 197 VAL A CA 1
ATOM 1569 C C . VAL A 1 197 ? 5.258 6.825 -28.707 1.00 10.79 197 VAL A C 1
ATOM 1570 O O . VAL A 1 197 ? 6.435 7.068 -28.960 1.00 11.54 197 VAL A O 1
ATOM 1574 N N . ILE A 1 198 ? 4.337 6.761 -29.658 1.00 11.08 198 ILE A N 1
ATOM 1575 C CA . ILE A 1 198 ? 4.650 7.046 -31.055 1.00 11.81 198 ILE A CA 1
ATOM 1576 C C . ILE A 1 198 ? 5.258 8.435 -31.205 1.00 12.11 198 ILE A C 1
ATOM 1577 O O . ILE A 1 198 ? 6.210 8.624 -31.961 1.00 12.78 198 ILE A O 1
ATOM 1582 N N . GLY A 1 199 ? 4.700 9.400 -30.494 1.00 12.37 199 GLY A N 1
ATOM 1583 C CA . GLY A 1 199 ? 5.104 10.784 -30.623 1.00 12.69 199 GLY A CA 1
ATOM 1584 C C . GLY A 1 199 ? 6.373 11.147 -29.885 1.00 12.57 199 GLY A C 1
ATOM 1585 O O . GLY A 1 199 ? 7.071 12.075 -30.319 1.00 13.79 199 GLY A O 1
ATOM 1586 N N . TYR A 1 200 ? 6.691 10.431 -28.802 1.00 11.90 200 TYR A N 1
ATOM 1587 C CA . TYR A 1 200 ? 7.745 10.855 -27.884 1.00 12.31 200 TYR A CA 1
ATOM 1588 C C . TYR A 1 200 ? 8.831 9.816 -27.617 1.00 12.10 200 TYR A C 1
ATOM 1589 O O . TYR A 1 200 ? 9.760 10.110 -26.856 1.00 12.45 200 TYR A O 1
ATOM 1598 N N . TRP A 1 201 ? 8.784 8.643 -28.249 1.00 12.37 201 TRP A N 1
ATOM 1599 C CA . TRP A 1 201 ? 9.799 7.634 -27.935 1.00 13.25 201 TRP A CA 1
ATOM 1600 C C . TRP A 1 201 ? 11.204 8.184 -28.193 1.00 14.21 201 TRP A C 1
ATOM 1601 O O . TRP A 1 201 ? 12.120 7.980 -27.382 1.00 15.54 201 TRP A O 1
ATOM 1612 N N . ASP A 1 202 ? 11.344 8.928 -29.288 1.00 14.96 202 ASP A N 1
ATOM 1613 C CA . ASP A 1 202 ? 12.629 9.483 -29.709 1.00 16.51 202 ASP A CA 1
ATOM 1614 C C . ASP A 1 202 ? 12.791 10.926 -29.226 1.00 16.69 202 ASP A C 1
ATOM 1615 O O . ASP A 1 202 ? 13.204 11.810 -29.984 1.00 18.70 202 ASP A O 1
ATOM 1620 N N . SER A 1 203 ? 12.472 11.156 -27.960 1.00 16.39 203 SER A N 1
ATOM 1621 C CA . SER A 1 203 ? 12.680 12.434 -27.286 1.00 16.01 203 SER A CA 1
ATOM 1622 C C . SER A 1 203 ? 13.258 12.219 -25.871 1.00 15.87 203 SER A C 1
ATOM 1623 O O . SER A 1 203 ? 13.370 11.090 -25.402 1.00 17.75 203 SER A O 1
ATOM 1626 N N . THR A 1 204 ? 13.627 13.308 -25.210 1.00 15.64 204 THR A N 1
ATOM 1627 C CA . THR A 1 204 ? 14.351 13.261 -23.937 1.00 15.36 204 THR A CA 1
ATOM 1628 C C . THR A 1 204 ? 13.424 13.243 -22.746 1.00 13.87 204 THR A C 1
ATOM 1629 O O . THR A 1 204 ? 12.553 14.083 -22.652 1.00 14.87 204 THR A O 1
ATOM 1633 N N . GLY A 1 205 ? 13.650 12.307 -21.823 1.00 12.37 205 GLY A N 1
ATOM 1634 C CA . GLY A 1 205 ? 13.001 12.322 -20.525 1.00 10.71 205 GLY A CA 1
ATOM 1635 C C . GLY A 1 205 ? 13.853 11.641 -19.479 1.00 9.89 205 GLY A C 1
ATOM 1636 O O . GLY A 1 205 ? 14.969 11.182 -19.752 1.00 9.70 205 GLY A O 1
ATOM 1637 N N . PHE A 1 206 ? 13.318 11.585 -18.265 1.00 9.66 206 PHE A N 1
ATOM 1638 C CA . PHE A 1 206 ? 13.966 10.939 -17.145 1.00 9.50 206 PHE A CA 1
ATOM 1639 C C . PHE A 1 206 ? 13.764 9.423 -17.146 1.00 9.24 206 PHE A C 1
ATOM 1640 O O . PHE A 1 206 ? 12.864 8.892 -17.801 1.00 9.84 206 PHE A O 1
ATOM 1648 N N . ASP A 1 207 ? 14.650 8.742 -16.426 1.00 8.97 207 ASP A N 1
ATOM 1649 C CA . ASP A 1 207 ? 14.631 7.298 -16.300 1.00 8.74 207 ASP A CA 1
ATOM 1650 C C . ASP A 1 207 ? 13.651 6.831 -15.236 1.00 8.83 207 ASP A C 1
ATOM 1651 O O . ASP A 1 207 ? 13.056 7.635 -14.520 1.00 9.02 207 ASP A O 1
ATOM 1656 N N . LEU A 1 208 ? 13.525 5.515 -15.118 1.00 8.79 208 LEU A N 1
ATOM 1657 C CA . LEU A 1 208 ? 12.600 4.913 -14.163 1.00 8.91 208 LEU A CA 1
ATOM 1658 C C . LEU A 1 208 ? 12.959 5.235 -12.720 1.00 8.74 208 LEU A C 1
ATOM 1659 O O . LEU A 1 208 ? 12.083 5.200 -11.866 1.00 9.33 208 LEU A O 1
ATOM 1664 N N . TRP A 1 209 ? 14.228 5.548 -12.438 1.00 8.65 209 TRP A N 1
ATOM 1665 C CA . TRP A 1 209 ? 14.629 5.904 -11.082 1.00 8.86 209 TRP A CA 1
ATOM 1666 C C . TRP A 1 209 ? 14.457 7.413 -10.825 1.00 9.27 209 TRP A C 1
ATOM 1667 O O . TRP A 1 209 ? 14.697 7.882 -9.715 1.00 10.21 209 TRP A O 1
ATOM 1678 N N . GLU A 1 210 ? 14.015 8.145 -11.849 1.00 8.85 210 GLU A N 1
ATOM 1679 C CA . GLU A 1 210 ? 13.587 9.549 -11.735 1.00 9.67 210 GLU A CA 1
ATOM 1680 C C . GLU A 1 210 ? 14.752 10.527 -11.551 1.00 9.79 210 GLU A C 1
ATOM 1681 O O . GLU A 1 210 ? 14.561 11.611 -10.993 1.00 11.68 210 GLU A O 1
ATOM 1687 N N . GLU A 1 211 ? 15.943 10.164 -12.026 1.00 9.80 211 GLU A N 1
ATOM 1688 C CA . GLU A 1 211 ? 17.180 10.877 -11.700 1.00 10.04 211 GLU A CA 1
ATOM 1689 C C . GLU A 1 211 ? 17.968 11.446 -12.870 1.00 10.02 211 GLU A C 1
ATOM 1690 O O . GLU A 1 211 ? 18.653 12.445 -12.688 1.00 11.43 211 GLU A O 1
ATOM 1696 N N . ASN A 1 212 ? 17.939 10.817 -14.042 1.00 9.59 212 ASN A N 1
ATOM 1697 C CA . ASN A 1 212 ? 18.766 11.268 -15.151 1.00 10.02 212 ASN A CA 1
ATOM 1698 C C . ASN A 1 212 ? 17.990 11.357 -16.445 1.00 10.23 212 ASN A C 1
ATOM 1699 O O . ASN A 1 212 ? 17.057 10.580 -16.674 1.00 10.46 212 ASN A O 1
ATOM 1704 N N . GLN A 1 213 ? 18.360 12.343 -17.261 1.00 10.83 213 GLN A N 1
ATOM 1705 C CA . GLN A 1 213 ? 17.732 12.593 -18.543 1.00 11.57 213 GLN A CA 1
ATOM 1706 C C . GLN A 1 213 ? 18.597 12.092 -19.674 1.00 10.66 213 GLN A C 1
ATOM 1707 O O . GLN A 1 213 ? 19.815 12.276 -19.662 1.00 11.31 213 GLN A O 1
ATOM 1713 N N . GLY A 1 214 ? 17.957 11.499 -20.674 1.00 10.24 214 GLY A N 1
ATOM 1714 C CA . GLY A 1 214 ? 18.660 11.038 -21.854 1.00 10.18 214 GLY A CA 1
ATOM 1715 C C . GLY A 1 214 ? 18.148 9.693 -22.325 1.00 9.91 214 GLY A C 1
ATOM 1716 O O . GLY A 1 214 ? 16.992 9.335 -22.109 1.00 10.87 214 GLY A O 1
ATOM 1717 N N . ARG A 1 215 ? 19.042 8.946 -22.956 1.00 9.53 215 ARG A N 1
ATOM 1718 C CA . ARG A 1 215 ? 18.720 7.632 -23.495 1.00 9.77 215 ARG A CA 1
ATOM 1719 C C . ARG A 1 215 ? 18.641 6.593 -22.375 1.00 9.26 215 ARG A C 1
ATOM 1720 O O . ARG A 1 215 ? 19.513 6.531 -21.518 1.00 9.54 215 ARG A O 1
ATOM 1728 N N . HIS A 1 216 ? 17.587 5.782 -22.367 1.00 9.17 216 HIS A N 1
ATOM 1729 C CA . HIS A 1 216 ? 17.457 4.758 -21.344 1.00 8.90 216 HIS A CA 1
ATOM 1730 C C . HIS A 1 216 ? 16.960 3.445 -21.932 1.00 8.82 216 HIS A C 1
ATOM 1731 O O . HIS A 1 216 ? 15.889 3.399 -22.552 1.00 8.99 216 HIS A O 1
ATOM 1738 N N . PHE A 1 217 ? 17.713 2.378 -21.711 1.00 8.27 217 PHE A N 1
ATOM 1739 C CA . PHE A 1 217 ? 17.366 1.073 -22.268 1.00 8.11 217 PHE A CA 1
ATOM 1740 C C . PHE A 1 217 ? 15.983 0.623 -21.793 1.00 8.17 217 PHE A C 1
ATOM 1741 O O . PHE A 1 217 ? 15.147 0.243 -22.602 1.00 8.48 217 PHE A O 1
ATOM 1749 N N . PHE A 1 218 ? 15.735 0.698 -20.489 1.00 8.15 218 PHE A N 1
ATOM 1750 C CA . PHE A 1 218 ? 14.465 0.252 -19.917 1.00 8.15 218 PHE A CA 1
ATOM 1751 C C . PHE A 1 218 ? 13.296 0.983 -20.577 1.00 7.97 218 PHE A C 1
ATOM 1752 O O . PHE A 1 218 ? 12.287 0.375 -20.934 1.00 8.80 218 PHE A O 1
ATOM 1760 N N . THR A 1 219 ? 13.419 2.296 -20.721 1.00 8.52 219 THR A N 1
ATOM 1761 C CA . THR A 1 219 ? 12.333 3.090 -21.271 1.00 9.04 219 THR A CA 1
ATOM 1762 C C . THR A 1 219 ? 12.032 2.698 -22.716 1.00 8.73 219 THR A C 1
ATOM 1763 O O . THR A 1 219 ? 10.879 2.472 -23.086 1.00 8.89 219 THR A O 1
ATOM 1767 N N . SER A 1 220 ? 13.074 2.607 -23.537 1.00 8.53 220 SER A N 1
ATOM 1768 C CA . SER A 1 220 ? 12.898 2.220 -24.934 1.00 9.05 220 SER A CA 1
ATOM 1769 C C . SER A 1 220 ? 12.340 0.802 -25.032 1.00 8.74 220 SER A C 1
ATOM 1770 O O . SER A 1 220 ? 11.513 0.515 -25.894 1.00 8.79 220 SER A O 1
ATOM 1773 N N . LEU A 1 221 ? 12.773 -0.085 -24.145 1.00 8.35 221 LEU A N 1
ATOM 1774 C CA . LEU A 1 221 ? 12.341 -1.466 -24.189 1.00 8.46 221 LEU A CA 1
ATOM 1775 C C . LEU A 1 221 ? 10.853 -1.601 -23.865 1.00 8.30 221 LEU A C 1
ATOM 1776 O O . LEU A 1 221 ? 10.119 -2.309 -24.561 1.00 8.50 221 LEU A O 1
ATOM 1781 N N . VAL A 1 222 ? 10.383 -0.932 -22.820 1.00 8.56 222 VAL A N 1
ATOM 1782 C CA . VAL A 1 222 ? 8.974 -1.055 -22.472 1.00 8.21 222 VAL A CA 1
ATOM 1783 C C . VAL A 1 222 ? 8.092 -0.377 -23.518 1.00 8.61 222 VAL A C 1
ATOM 1784 O O . VAL A 1 222 ? 6.978 -0.817 -23.769 1.00 8.76 222 VAL A O 1
ATOM 1788 N N . GLN A 1 223 ? 8.595 0.681 -24.146 1.00 8.58 223 GLN A N 1
ATOM 1789 C CA . GLN A 1 223 ? 7.888 1.309 -25.259 1.00 9.02 223 GLN A CA 1
ATOM 1790 C C . GLN A 1 223 ? 7.740 0.357 -26.435 1.00 8.84 223 GLN A C 1
ATOM 1791 O O . GLN A 1 223 ? 6.650 0.223 -26.992 1.00 8.68 223 GLN A O 1
ATOM 1797 N N . GLN A 1 224 ? 8.822 -0.319 -26.797 1.00 8.93 224 GLN A N 1
ATOM 1798 C CA . GLN A 1 224 ? 8.764 -1.264 -27.901 1.00 9.28 224 GLN A CA 1
ATOM 1799 C C . GLN A 1 224 ? 7.712 -2.341 -27.621 1.00 8.77 224 GLN A C 1
ATOM 1800 O O . GLN A 1 224 ? 6.943 -2.717 -28.511 1.00 9.68 224 GLN A O 1
ATOM 1806 N N . LYS A 1 225 ? 7.671 -2.812 -26.376 1.00 8.78 225 LYS A N 1
ATOM 1807 C CA . LYS A 1 225 ? 6.735 -3.861 -25.993 1.00 9.27 225 LYS A CA 1
ATOM 1808 C C . LYS A 1 225 ? 5.301 -3.393 -26.109 1.00 8.99 225 LYS A C 1
ATOM 1809 O O . LYS A 1 225 ? 4.444 -4.110 -26.618 1.00 9.90 225 LYS A O 1
ATOM 1815 N N . ALA A 1 226 ? 5.011 -2.202 -25.611 1.00 9.13 226 ALA A N 1
ATOM 1816 C CA . ALA A 1 226 ? 3.644 -1.696 -25.645 1.00 9.35 226 ALA A CA 1
ATOM 1817 C C . ALA A 1 226 ? 3.142 -1.600 -27.079 1.00 9.36 226 ALA A C 1
ATOM 1818 O O . ALA A 1 226 ? 2.002 -1.960 -27.381 1.00 9.89 226 ALA A O 1
ATOM 1820 N N . LEU A 1 227 ? 3.988 -1.112 -27.977 1.00 9.18 227 LEU A N 1
ATOM 1821 C CA . LEU A 1 227 ? 3.614 -0.995 -29.378 1.00 9.65 227 LEU A CA 1
ATOM 1822 C C . LEU A 1 227 ? 3.384 -2.363 -30.003 1.00 10.01 227 LEU A C 1
ATOM 1823 O O . LEU A 1 227 ? 2.366 -2.585 -30.664 1.00 10.77 227 LEU A O 1
ATOM 1828 N N . ALA A 1 228 ? 4.322 -3.276 -29.801 1.00 10.03 228 ALA A N 1
ATOM 1829 C CA . ALA A 1 228 ? 4.231 -4.606 -30.388 1.00 10.77 228 ALA A CA 1
ATOM 1830 C C . ALA A 1 228 ? 2.989 -5.354 -29.902 1.00 10.36 228 ALA A C 1
ATOM 1831 O O . ALA A 1 228 ? 2.270 -5.969 -30.694 1.00 11.05 228 ALA A O 1
ATOM 1833 N N . TYR A 1 229 ? 2.733 -5.294 -28.599 1.00 10.13 229 TYR A N 1
ATOM 1834 C CA . TYR A 1 229 ? 1.643 -6.051 -27.994 1.00 10.24 229 TYR A CA 1
ATOM 1835 C C . TYR A 1 229 ? 0.287 -5.502 -28.420 1.00 10.56 229 TYR A C 1
ATOM 1836 O O . TYR A 1 229 ? -0.691 -6.243 -28.499 1.00 11.23 229 TYR A O 1
ATOM 1845 N N . ALA A 1 230 ? 0.225 -4.212 -28.719 1.00 10.67 230 ALA A N 1
ATOM 1846 C CA . ALA A 1 230 ? -1.039 -3.596 -29.086 1.00 11.05 230 ALA A CA 1
ATOM 1847 C C . ALA A 1 230 ? -1.448 -3.828 -30.535 1.00 11.49 230 ALA A C 1
ATOM 1848 O O . ALA A 1 230 ? -2.587 -3.554 -30.879 1.00 12.10 230 ALA A O 1
ATOM 1850 N N . VAL A 1 231 ? -0.551 -4.328 -31.382 1.00 11.63 231 VAL A N 1
ATOM 1851 C CA . VAL A 1 231 ? -0.870 -4.528 -32.802 1.00 12.29 231 VAL A CA 1
ATOM 1852 C C . VAL A 1 231 ? -2.169 -5.335 -32.971 1.00 13.24 231 VAL A C 1
ATOM 1853 O O . VAL A 1 231 ? -3.085 -4.921 -33.677 1.00 13.40 231 VAL A O 1
ATOM 1857 N N . ASP A 1 232 ? -2.255 -6.469 -32.294 1.00 14.30 232 ASP A N 1
ATOM 1858 C CA . ASP A 1 232 ? -3.409 -7.344 -32.461 1.00 16.06 232 ASP A CA 1
ATOM 1859 C C . ASP A 1 232 ? -4.656 -6.776 -31.809 1.00 16.37 232 ASP A C 1
ATOM 1860 O O . ASP A 1 232 ? -5.763 -7.058 -32.261 1.00 17.66 232 ASP A O 1
ATOM 1865 N N . ILE A 1 233 ? -4.483 -5.987 -30.753 1.00 16.14 233 ILE A N 1
ATOM 1866 C CA . ILE A 1 233 ? -5.604 -5.286 -30.121 1.00 16.28 233 ILE A CA 1
ATOM 1867 C C . ILE A 1 233 ? -6.221 -4.301 -31.128 1.00 15.50 233 ILE A C 1
ATOM 1868 O O . ILE A 1 233 ? -7.435 -4.277 -31.337 1.00 15.76 233 ILE A O 1
ATOM 1873 N N . ALA A 1 234 ? -5.374 -3.481 -31.745 1.00 14.69 234 ALA A N 1
ATOM 1874 C CA . ALA A 1 234 ? -5.810 -2.511 -32.749 1.00 14.51 234 ALA A CA 1
ATOM 1875 C C . ALA A 1 234 ? -6.529 -3.209 -33.905 1.00 15.38 234 ALA A C 1
ATOM 1876 O O . ALA A 1 234 ? -7.588 -2.758 -34.350 1.00 15.85 234 ALA A O 1
ATOM 1878 N N . LYS A 1 235 ? -5.963 -4.317 -34.366 1.00 16.46 235 LYS A N 1
ATOM 1879 C CA . LYS A 1 235 ? -6.576 -5.098 -35.443 1.00 17.97 235 LYS A CA 1
ATOM 1880 C C . LYS A 1 235 ? -7.979 -5.567 -35.074 1.00 18.71 235 LYS A C 1
ATOM 1881 O O . LYS A 1 235 ? -8.885 -5.552 -35.912 1.00 19.80 235 LYS A O 1
ATOM 1887 N N . SER A 1 236 ? -8.152 -5.976 -33.821 1.00 19.16 236 SER A N 1
ATOM 1888 C CA . SER A 1 236 ? -9.421 -6.533 -33.346 1.00 19.62 236 SER A CA 1
ATOM 1889 C C . SER A 1 236 ? -10.542 -5.500 -33.262 1.00 20.03 236 SER A C 1
ATOM 1890 O O . SER A 1 236 ? -11.718 -5.876 -33.224 1.00 21.00 236 SER A O 1
ATOM 1893 N N . PHE A 1 237 ? -10.187 -4.217 -33.222 1.00 19.81 237 PHE A N 1
ATOM 1894 C CA . PHE A 1 237 ? -11.158 -3.131 -33.213 1.00 19.68 237 PHE A CA 1
ATOM 1895 C C . PHE A 1 237 ? -11.201 -2.386 -34.549 1.00 20.07 237 PHE A C 1
ATOM 1896 O O . PHE A 1 237 ? -11.585 -1.215 -34.605 1.00 20.71 237 PHE A O 1
ATOM 1904 N N . ASP A 1 238 ? -10.820 -3.084 -35.617 1.00 20.66 238 ASP A N 1
ATOM 1905 C CA . ASP A 1 238 ? -10.900 -2.552 -36.977 1.00 20.98 238 ASP A CA 1
ATOM 1906 C C . ASP A 1 238 ? -10.122 -1.238 -37.134 1.00 20.16 238 ASP A C 1
ATOM 1907 O O . ASP A 1 238 ? -10.561 -0.308 -37.819 1.00 21.10 238 ASP A O 1
ATOM 1912 N N . ASP A 1 239 ? -8.957 -1.180 -36.491 1.00 18.70 239 ASP A N 1
ATOM 1913 C CA . ASP A 1 239 ? -8.080 -0.014 -36.533 1.00 17.59 239 ASP A CA 1
ATOM 1914 C C . ASP A 1 239 ? -6.805 -0.424 -37.257 1.00 17.19 239 ASP A C 1
ATOM 1915 O O . ASP A 1 239 ? -5.700 -0.272 -36.734 1.00 16.72 239 ASP A O 1
ATOM 1920 N N . GLY A 1 240 ? -6.961 -0.911 -38.486 1.00 17.35 240 GLY A N 1
ATOM 1921 C CA . GLY A 1 240 ? -5.911 -1.638 -39.175 1.00 17.20 240 GLY A CA 1
ATOM 1922 C C . GLY A 1 240 ? -4.728 -0.803 -39.605 1.00 16.86 240 GLY A C 1
ATOM 1923 O O . GLY A 1 240 ? -3.584 -1.250 -39.521 1.00 16.65 240 GLY A O 1
ATOM 1924 N N . ASP A 1 241 ? -4.993 0.405 -40.080 1.00 16.80 241 ASP A N 1
ATOM 1925 C CA . ASP A 1 241 ? -3.910 1.291 -40.468 1.00 16.57 241 ASP A CA 1
ATOM 1926 C C . ASP A 1 241 ? -3.066 1.625 -39.230 1.00 15.09 241 ASP A C 1
ATOM 1927 O O . ASP A 1 241 ? -1.837 1.552 -39.279 1.00 14.51 241 ASP A O 1
ATOM 1932 N N . PHE A 1 242 ? -3.730 1.924 -38.118 1.00 14.31 242 PHE A N 1
ATOM 1933 C CA . PHE A 1 242 ? -3.017 2.198 -36.871 1.00 13.84 242 PHE A CA 1
ATOM 1934 C C . PHE A 1 242 ? -2.261 0.959 -36.385 1.00 13.34 242 PHE A C 1
ATOM 1935 O O . PHE A 1 242 ? -1.142 1.065 -35.897 1.00 13.10 242 PHE A O 1
ATOM 1943 N N . ALA A 1 243 ? -2.845 -0.223 -36.548 1.00 13.71 243 ALA A N 1
ATOM 1944 C CA . ALA A 1 243 ? -2.172 -1.464 -36.186 1.00 13.42 243 ALA A CA 1
ATOM 1945 C C . ALA A 1 243 ? -0.855 -1.609 -36.948 1.00 12.85 243 ALA A C 1
ATOM 1946 O O . ALA A 1 243 ? 0.153 -2.025 -36.393 1.00 12.81 243 ALA A O 1
ATOM 1948 N N . ASN A 1 244 ? -0.870 -1.263 -38.232 1.00 12.93 244 ASN A N 1
ATOM 1949 C CA . ASN A 1 244 ? 0.345 -1.360 -39.044 1.00 13.14 244 ASN A CA 1
ATOM 1950 C C . ASN A 1 244 ? 1.356 -0.283 -38.662 1.00 12.74 244 ASN A C 1
ATOM 1951 O O . ASN A 1 244 ? 2.555 -0.512 -38.716 1.00 13.48 244 ASN A O 1
ATOM 1956 N N . THR A 1 245 ? 0.863 0.876 -38.254 1.00 12.12 245 THR A N 1
ATOM 1957 C CA . THR A 1 245 ? 1.718 1.909 -37.684 1.00 12.40 245 THR A CA 1
ATOM 1958 C C . THR A 1 245 ? 2.396 1.396 -36.416 1.00 11.26 245 THR A C 1
ATOM 1959 O O . THR A 1 245 ? 3.595 1.605 -36.214 1.00 11.87 245 THR A O 1
ATOM 1963 N N . LEU A 1 246 ? 1.642 0.699 -35.571 1.00 11.06 246 LEU A N 1
ATOM 1964 C CA . LEU A 1 246 ? 2.198 0.145 -34.345 1.00 10.82 246 LEU A CA 1
ATOM 1965 C C . LEU A 1 246 ? 3.281 -0.875 -34.662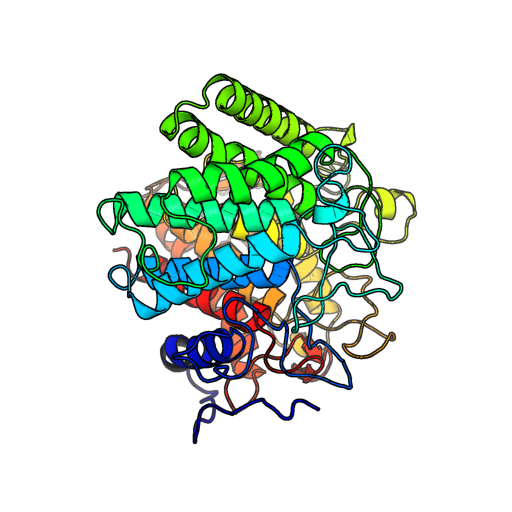 1.00 11.14 246 LEU A C 1
ATOM 1966 O O . LEU A 1 246 ? 4.351 -0.869 -34.060 1.00 11.14 246 LEU A O 1
ATOM 1971 N N . SER A 1 247 ? 3.011 -1.746 -35.629 1.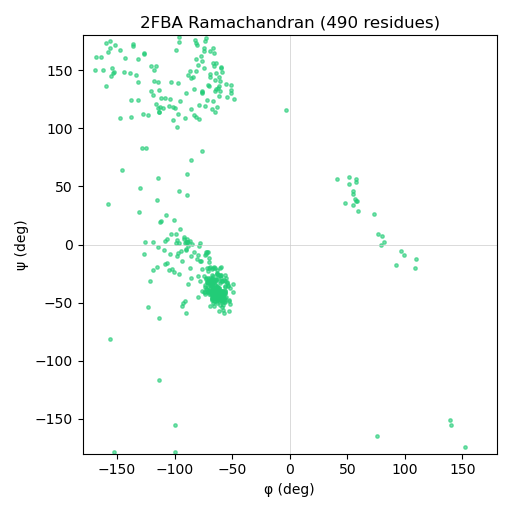00 11.49 247 SER A N 1
ATOM 1972 C CA . SER A 1 247 ? 3.943 -2.804 -35.976 1.00 12.34 247 SER A CA 1
ATOM 1973 C C . SER A 1 247 ? 5.254 -2.228 -36.506 1.00 11.41 247 SER A C 1
ATOM 1974 O O . SER A 1 247 ? 6.334 -2.657 -36.127 1.00 11.66 247 SER A O 1
ATOM 1977 N N . SER A 1 248 ? 5.152 -1.244 -37.391 1.00 11.22 248 SER A N 1
ATOM 1978 C CA . SER A 1 248 ? 6.334 -0.626 -37.971 1.00 10.88 248 SER A CA 1
ATOM 1979 C C . SER A 1 248 ? 7.117 0.173 -36.935 1.00 10.76 248 SER A C 1
ATOM 1980 O O . SER A 1 248 ? 8.337 0.119 -36.899 1.00 11.30 248 SER A O 1
ATOM 1983 N N . THR A 1 249 ? 6.408 0.900 -36.086 1.00 10.58 249 THR A N 1
ATOM 1984 C CA . THR A 1 249 ? 7.074 1.642 -35.021 1.00 10.54 249 THR A CA 1
ATOM 1985 C C . THR A 1 249 ? 7.771 0.684 -34.042 1.00 10.63 249 THR A C 1
ATOM 1986 O O . THR A 1 249 ? 8.894 0.931 -33.623 1.00 10.99 249 THR A O 1
ATOM 1990 N N . ALA A 1 250 ? 7.131 -0.436 -33.733 1.00 10.84 250 ALA A N 1
ATOM 1991 C CA . ALA A 1 250 ? 7.736 -1.446 -32.870 1.00 11.07 250 ALA A CA 1
ATOM 1992 C C . ALA A 1 250 ? 9.019 -1.997 -33.483 1.00 11.01 250 ALA A C 1
ATOM 1993 O O . ALA A 1 250 ? 10.003 -2.194 -32.781 1.00 11.43 250 ALA A O 1
ATOM 1995 N N . SER A 1 251 ? 9.014 -2.234 -34.794 1.00 11.60 251 SER A N 1
ATOM 1996 C CA . SER A 1 251 ? 10.193 -2.755 -35.464 1.00 12.66 251 SER A CA 1
ATOM 1997 C C . SER A 1 251 ? 11.323 -1.737 -35.456 1.00 12.23 251 SER A C 1
ATOM 1998 O O . SER A 1 251 ? 12.494 -2.074 -35.285 1.00 13.03 251 SER A O 1
ATOM 2001 N N . THR A 1 252 ? 10.962 -0.485 -35.646 1.00 11.86 252 THR A N 1
ATOM 2002 C CA . THR A 1 252 ? 11.930 0.597 -35.659 1.00 12.19 252 THR A CA 1
ATOM 2003 C C . THR A 1 252 ? 12.546 0.784 -34.271 1.00 11.23 252 THR A C 1
ATOM 2004 O O . THR A 1 252 ? 13.748 0.997 -34.150 1.00 11.87 252 THR A O 1
ATOM 2008 N N . LEU A 1 253 ? 11.731 0.669 -33.224 1.00 11.19 253 LEU A N 1
ATOM 2009 C CA . LEU A 1 253 ? 12.249 0.746 -31.861 1.00 11.10 253 LEU A CA 1
ATOM 2010 C C . LEU A 1 253 ? 13.149 -0.453 -31.554 1.00 10.99 253 LEU A C 1
ATOM 2011 O O . LEU A 1 253 ? 14.157 -0.295 -30.867 1.00 11.41 253 LEU A O 1
ATOM 2016 N N . GLU A 1 254 ? 12.819 -1.636 -32.074 1.00 11.61 254 GLU A N 1
ATOM 2017 C CA . GLU A 1 254 ? 13.699 -2.790 -31.919 1.00 12.81 254 GLU A CA 1
ATOM 2018 C C . GLU A 1 254 ? 15.071 -2.500 -32.549 1.00 12.82 254 GLU A C 1
ATOM 2019 O O . GLU A 1 254 ? 16.107 -2.770 -31.957 1.00 13.25 254 GLU A O 1
ATOM 2025 N N . SER A 1 255 ? 15.077 -1.923 -33.746 1.00 12.96 255 SER A N 1
ATOM 2026 C CA . SER A 1 255 ? 16.329 -1.538 -34.388 1.00 13.66 255 SER A CA 1
ATOM 2027 C C . SER A 1 255 ? 17.093 -0.497 -33.561 1.00 12.79 255 SER A C 1
ATOM 2028 O O . SER A 1 255 ? 18.307 -0.587 -33.392 1.00 13.46 255 SER A O 1
ATOM 2031 N N . TYR A 1 256 ? 16.371 0.471 -33.011 1.00 12.60 256 TYR A N 1
ATOM 2032 C CA . TYR A 1 256 ? 16.980 1.492 -32.172 1.00 12.74 256 TYR A CA 1
ATOM 2033 C C . TYR A 1 256 ? 17.668 0.882 -30.949 1.00 11.85 256 TYR A C 1
ATOM 2034 O O . TYR A 1 256 ? 18.796 1.254 -30.602 1.00 12.45 256 TYR A O 1
ATOM 2043 N N . LEU A 1 257 ? 16.990 -0.076 -30.312 1.00 11.63 257 LEU A N 1
ATOM 2044 C CA . LEU A 1 257 ? 17.506 -0.725 -29.112 1.00 11.29 257 LEU A CA 1
ATOM 2045 C C . LEU A 1 257 ? 18.820 -1.438 -29.363 1.00 11.93 257 LEU A C 1
ATOM 2046 O O . LEU A 1 257 ? 19.660 -1.516 -28.470 1.00 12.18 257 LEU A O 1
ATOM 2051 N N . SER A 1 258 ? 18.988 -1.945 -30.580 1.00 13.20 258 SER A N 1
ATOM 2052 C CA . SER A 1 258 ? 20.142 -2.762 -30.926 1.00 14.80 258 SER A CA 1
ATOM 2053 C C . SER A 1 258 ? 21.255 -2.014 -31.632 1.00 14.74 258 SER A C 1
ATOM 2054 O O . SER A 1 258 ? 22.353 -2.562 -31.792 1.00 16.73 258 SER A O 1
ATOM 2057 N N . GLY A 1 259 ? 21.003 -0.780 -32.047 1.00 14.54 259 GLY A N 1
ATOM 2058 C CA . GLY A 1 259 ? 21.908 -0.069 -32.935 1.00 14.72 259 GLY A CA 1
ATOM 2059 C C . GLY A 1 259 ? 22.831 0.925 -32.251 1.00 14.61 259 GLY A C 1
ATOM 2060 O O . GLY A 1 259 ? 22.822 1.091 -31.032 1.00 14.66 259 GLY A O 1
ATOM 2061 N N . SER A 1 260 ? 23.638 1.599 -33.062 1.00 15.03 260 SER A N 1
ATOM 2062 C CA . SER A 1 260 ? 24.660 2.522 -32.582 1.00 15.95 260 SER A CA 1
ATOM 2063 C C . SER A 1 260 ? 24.111 3.800 -31.963 1.00 15.31 260 SER A C 1
ATOM 2064 O O . SER A 1 260 ? 24.641 4.272 -30.951 1.00 16.25 260 SER A O 1
ATOM 2067 N N . ASP A 1 261 ? 23.067 4.369 -32.555 1.00 14.68 261 ASP A N 1
ATOM 2068 C CA . ASP A 1 261 ? 22.508 5.623 -32.056 1.00 14.90 261 ASP A CA 1
ATOM 2069 C C . ASP A 1 261 ? 21.974 5.440 -30.636 1.00 13.72 261 ASP A C 1
ATOM 2070 O O . ASP A 1 261 ? 22.137 6.318 -29.790 1.00 14.45 261 ASP A O 1
ATOM 2075 N N . GLY A 1 262 ? 21.339 4.297 -30.383 1.00 13.22 262 GLY A N 1
ATOM 2076 C CA . GLY A 1 262 ? 20.814 3.984 -29.060 1.00 12.60 262 GLY A CA 1
ATOM 2077 C C . GLY A 1 262 ? 21.904 3.887 -28.019 1.00 12.29 262 GLY A C 1
ATOM 2078 O O . GLY A 1 262 ? 21.748 4.387 -26.907 1.00 12.06 262 GLY A O 1
ATOM 2079 N N . GLY A 1 263 ? 23.004 3.226 -28.362 1.00 12.55 263 GLY A N 1
ATOM 2080 C CA . GLY A 1 263 ? 24.167 3.169 -27.497 1.00 12.61 263 GLY A CA 1
ATOM 2081 C C . GLY A 1 263 ? 24.062 2.153 -26.368 1.00 11.78 263 GLY A C 1
ATOM 2082 O O . GLY A 1 263 ? 24.928 2.117 -25.498 1.00 12.71 263 GLY A O 1
ATOM 2083 N N . PHE A 1 264 ? 23.010 1.334 -26.371 1.00 10.77 264 PHE A N 1
ATOM 2084 C CA . PHE A 1 264 ? 22.766 0.410 -25.269 1.00 10.22 264 PHE A CA 1
ATOM 2085 C C . PHE A 1 264 ? 23.644 -0.837 -25.361 1.00 10.65 264 PHE A C 1
ATOM 2086 O O . PHE A 1 264 ? 24.222 -1.273 -24.378 1.00 10.87 264 PHE A O 1
ATOM 2094 N N . VAL A 1 265 ? 23.737 -1.409 -26.554 1.00 11.62 265 VAL A N 1
ATOM 2095 C CA . VAL A 1 265 ? 24.580 -2.581 -26.758 1.00 12.56 265 VAL A CA 1
ATOM 2096 C C . VAL A 1 265 ? 26.006 -2.085 -26.937 1.00 13.37 265 VAL A C 1
ATOM 2097 O O . VAL A 1 265 ? 26.324 -1.455 -27.944 1.00 15.31 265 VAL A O 1
ATOM 2101 N N . ASN A 1 266 ? 26.855 -2.337 -25.953 1.00 13.82 266 ASN A N 1
ATOM 2102 C CA . ASN A 1 266 ? 28.227 -1.838 -25.966 1.00 14.23 266 ASN A CA 1
ATOM 2103 C C . ASN A 1 266 ? 29.188 -3.014 -26.084 1.00 14.86 266 ASN A C 1
ATOM 2104 O O . ASN A 1 266 ? 29.269 -3.851 -25.191 1.00 14.33 266 ASN A O 1
ATOM 2109 N N . THR A 1 267 ? 29.901 -3.080 -27.209 1.00 16.23 267 THR A N 1
ATOM 2110 C CA . THR A 1 267 ? 30.805 -4.200 -27.477 1.00 17.71 267 THR A CA 1
ATOM 2111 C C . THR A 1 267 ? 32.233 -3.968 -26.975 1.00 18.71 267 THR A C 1
ATOM 2112 O O . THR A 1 267 ? 33.068 -4.859 -27.084 1.00 19.93 267 THR A O 1
ATOM 2116 N N . ASP A 1 268 ? 32.522 -2.786 -26.437 1.00 18.98 268 ASP A N 1
ATOM 2117 C CA . ASP A 1 268 ? 33.781 -2.556 -25.727 1.00 19.79 268 ASP A CA 1
ATOM 2118 C C . ASP A 1 268 ? 33.768 -3.254 -24.356 1.00 18.96 268 ASP A C 1
ATOM 2119 O O . ASP A 1 268 ? 34.746 -3.880 -23.958 1.00 19.67 268 ASP A O 1
ATOM 2124 N N . VAL A 1 269 ? 32.643 -3.166 -23.642 1.00 18.05 269 VAL A N 1
ATOM 2125 C CA . VAL A 1 269 ? 32.523 -3.775 -22.311 1.00 17.66 269 VAL A CA 1
ATOM 2126 C C . VAL A 1 269 ? 31.587 -4.992 -22.286 1.00 16.50 269 VAL A C 1
ATOM 2127 O O . VAL A 1 269 ? 31.486 -5.674 -21.269 1.00 16.55 269 VAL A O 1
ATOM 2131 N N . ASN A 1 270 ? 30.949 -5.266 -23.421 1.00 14.98 270 ASN A N 1
ATOM 2132 C CA . ASN A 1 270 ? 30.103 -6.445 -23.615 1.00 14.43 270 ASN A CA 1
ATOM 2133 C C . ASN A 1 270 ? 28.986 -6.592 -22.592 1.00 13.10 270 ASN A C 1
ATOM 2134 O O . ASN A 1 270 ? 28.726 -7.666 -22.066 1.00 13.86 270 ASN A O 1
ATOM 2139 N N . HIS A 1 271 ? 28.305 -5.485 -22.356 1.00 11.54 271 HIS A N 1
ATOM 2140 C CA . HIS A 1 271 ? 27.070 -5.504 -21.597 1.00 10.90 271 HIS A CA 1
ATOM 2141 C C . HIS A 1 271 ? 26.182 -4.354 -22.046 1.00 10.44 271 HIS A C 1
ATOM 2142 O O . HIS A 1 271 ? 26.604 -3.520 -22.842 1.00 11.09 271 HIS A O 1
ATOM 2149 N N . ILE A 1 272 ? 24.945 -4.322 -21.575 1.00 9.61 272 ILE A N 1
ATOM 2150 C CA . ILE A 1 272 ? 24.106 -3.168 -21.835 1.00 9.64 272 ILE A CA 1
ATOM 2151 C C . ILE A 1 272 ? 24.613 -1.981 -21.022 1.00 9.10 272 ILE A C 1
ATOM 2152 O O . ILE A 1 272 ? 24.965 -2.115 -19.845 1.00 9.47 272 ILE A O 1
ATOM 2157 N N . VAL A 1 273 ? 24.645 -0.814 -21.650 1.00 9.18 273 VAL A N 1
ATOM 2158 C CA . VAL A 1 273 ? 24.881 0.443 -20.967 1.00 9.03 273 VAL A CA 1
ATOM 2159 C C . VAL A 1 273 ? 23.506 1.069 -20.826 1.00 8.72 273 VAL A C 1
ATOM 2160 O O . VAL A 1 273 ? 22.894 1.488 -21.804 1.00 9.08 273 VAL A O 1
ATOM 2164 N N . GLU A 1 274 ? 22.990 1.065 -19.600 1.00 8.49 274 GLU A N 1
ATOM 2165 C CA . GLU A 1 274 ? 21.590 1.403 -19.383 1.00 8.34 274 GLU A CA 1
ATOM 2166 C C . GLU A 1 274 ? 21.302 2.847 -19.809 1.00 8.32 274 GLU A C 1
ATOM 2167 O O . GLU A 1 274 ? 20.296 3.114 -20.454 1.00 8.87 274 GLU A O 1
ATOM 2173 N N . ASN A 1 275 ? 22.203 3.759 -19.446 1.00 8.67 275 ASN A N 1
ATOM 2174 C CA . ASN A 1 275 ? 22.087 5.194 -19.725 1.00 8.97 275 ASN A CA 1
ATOM 2175 C C . ASN A 1 275 ? 23.346 5.651 -20.460 1.00 8.85 275 ASN A C 1
ATOM 2176 O O . ASN A 1 275 ? 24.302 6.143 -19.839 1.00 9.46 275 ASN A O 1
ATOM 2181 N N . PRO A 1 276 ? 23.377 5.462 -21.779 1.00 9.58 276 PRO A N 1
ATOM 2182 C CA . PRO A 1 276 ? 24.586 5.794 -22.546 1.00 9.66 276 PRO A CA 1
ATOM 2183 C C . PRO A 1 276 ? 25.081 7.233 -22.433 1.00 9.88 276 PRO A C 1
ATOM 2184 O O . PRO A 1 276 ? 26.287 7.458 -22.543 1.00 9.93 276 PRO A O 1
ATOM 2188 N N . ASP A 1 277 ? 24.197 8.195 -22.229 1.00 9.40 277 ASP A N 1
ATOM 2189 C CA . ASP A 1 277 ? 24.656 9.580 -22.048 1.00 9.57 277 ASP A CA 1
ATOM 2190 C C . ASP A 1 277 ? 25.480 9.735 -20.781 1.00 9.74 277 ASP A C 1
ATOM 2191 O O . ASP A 1 277 ? 26.387 10.563 -20.738 1.00 10.46 277 ASP A O 1
ATOM 2196 N N . LEU A 1 278 ? 25.177 8.961 -19.745 1.00 9.82 278 LEU A N 1
ATOM 2197 C CA . LEU A 1 278 ? 25.964 9.018 -18.510 1.00 9.93 278 LEU A CA 1
ATOM 2198 C C . LEU A 1 278 ? 27.313 8.340 -18.658 1.00 9.84 278 LEU A C 1
ATOM 2199 O O . LEU A 1 278 ? 28.260 8.709 -17.971 1.00 10.46 278 LEU A O 1
ATOM 2204 N N . LEU A 1 279 ? 27.429 7.359 -19.547 1.00 10.02 279 LEU A N 1
ATOM 2205 C CA . LEU A 1 279 ? 28.742 6.822 -19.888 1.00 10.26 279 LEU A CA 1
ATOM 2206 C C . LEU A 1 279 ? 29.573 7.903 -20.582 1.00 10.60 279 LEU A C 1
ATOM 2207 O O . LEU A 1 279 ? 30.737 8.099 -20.268 1.00 11.44 279 LEU A O 1
ATOM 2212 N N . GLN A 1 280 ? 28.960 8.614 -21.519 1.00 11.05 280 GLN A N 1
ATOM 2213 C CA . GLN A 1 280 ? 29.639 9.727 -22.185 1.00 11.41 280 GLN A CA 1
ATOM 2214 C C . GLN A 1 280 ? 30.097 10.777 -21.164 1.00 11.94 280 GLN A C 1
ATOM 2215 O O . GLN A 1 280 ? 31.228 11.272 -21.244 1.00 12.53 280 GLN A O 1
ATOM 2221 N N . GLN A 1 281 ? 29.236 11.099 -20.202 1.00 11.94 281 GLN A N 1
ATOM 2222 C CA . GLN A 1 281 ? 29.539 12.097 -19.169 1.00 13.02 281 GLN A CA 1
ATOM 2223 C C . GLN A 1 281 ? 30.542 11.587 -18.135 1.00 13.09 281 GLN A C 1
ATOM 2224 O O . GLN A 1 281 ? 31.002 12.344 -17.282 1.00 13.75 281 GLN A O 1
ATOM 2230 N N . ASN A 1 282 ? 30.843 10.296 -18.211 1.00 13.40 282 ASN A N 1
ATOM 2231 C CA . ASN A 1 282 ? 31.698 9.590 -17.273 1.00 14.63 282 ASN A CA 1
ATOM 2232 C C . ASN A 1 282 ? 31.197 9.634 -15.835 1.00 14.41 282 ASN A C 1
ATOM 2233 O O . ASN A 1 282 ? 31.979 9.560 -14.888 1.00 16.29 282 ASN A O 1
ATOM 2238 N N . SER A 1 283 ? 29.881 9.730 -15.679 1.00 13.09 283 SER A N 1
ATOM 2239 C CA . SER A 1 283 ? 29.283 9.668 -14.354 1.00 13.27 283 SER A CA 1
ATOM 2240 C C . SER A 1 283 ? 28.785 8.278 -13.974 1.00 12.21 283 SER A C 1
ATOM 2241 O O . SER A 1 283 ? 28.694 7.994 -12.789 1.00 12.96 283 SER A O 1
ATOM 2244 N N . ARG A 1 284 ? 28.458 7.434 -14.955 1.00 11.21 284 ARG A N 1
ATOM 2245 C CA . ARG A 1 284 ? 28.075 6.050 -14.675 1.00 10.89 284 ARG A CA 1
ATOM 2246 C C . ARG A 1 284 ? 28.597 5.144 -15.769 1.00 10.50 284 ARG A C 1
ATOM 2247 O O . ARG A 1 284 ? 28.639 5.535 -16.940 1.00 10.85 284 ARG A O 1
ATOM 2255 N N . GLN A 1 285 ? 28.924 3.909 -15.415 1.00 10.48 285 GLN A N 1
ATOM 2256 C CA . GLN A 1 285 ? 29.538 2.981 -16.352 1.00 11.01 285 GLN A CA 1
ATOM 2257 C C . GLN A 1 285 ? 28.541 2.004 -16.975 1.00 10.54 285 GLN A C 1
ATOM 2258 O O . GLN A 1 285 ? 28.930 1.184 -17.811 1.00 10.80 285 GLN A O 1
ATOM 2264 N N . GLY A 1 286 ? 27.258 2.120 -16.633 1.00 9.51 286 GLY A N 1
ATOM 2265 C CA . GLY A 1 286 ? 26.212 1.461 -17.396 1.00 9.54 286 GLY A CA 1
ATOM 2266 C C . GLY A 1 286 ? 25.504 0.288 -16.757 1.00 9.07 286 GLY A C 1
ATOM 2267 O O . GLY A 1 286 ? 24.484 -0.140 -17.296 1.00 9.13 286 GLY A O 1
ATOM 2268 N N . LEU A 1 287 ? 26.019 -0.245 -15.658 1.00 8.80 287 LEU A N 1
ATOM 2269 C CA . LEU A 1 287 ? 25.375 -1.362 -14.977 1.00 8.78 287 LEU A CA 1
ATOM 2270 C C . LEU A 1 287 ? 24.173 -0.849 -14.194 1.00 8.40 287 LEU A C 1
ATOM 2271 O O . LEU A 1 287 ? 24.281 0.120 -13.446 1.00 9.09 287 LEU A O 1
ATOM 2276 N N . ASP A 1 288 ? 23.031 -1.512 -14.346 1.00 8.46 288 ASP A N 1
ATOM 2277 C CA . ASP A 1 288 ? 21.790 -1.077 -13.697 1.00 8.30 288 ASP A CA 1
ATOM 2278 C C . ASP A 1 288 ? 20.854 -2.265 -13.653 1.00 8.07 288 ASP A C 1
ATOM 2279 O O . ASP A 1 288 ? 20.736 -2.983 -14.646 1.00 8.56 288 ASP A O 1
ATOM 2284 N N . SER A 1 289 ? 20.186 -2.483 -12.521 1.00 7.95 289 SER A N 1
ATOM 2285 C CA . SER A 1 289 ? 19.204 -3.554 -12.479 1.00 7.54 289 SER A CA 1
ATOM 2286 C C . SER A 1 289 ? 18.014 -3.315 -13.405 1.00 7.83 289 SER A C 1
ATOM 2287 O O . SER A 1 289 ? 17.350 -4.283 -13.783 1.00 7.82 289 SER A O 1
ATOM 2290 N N . ALA A 1 290 ? 17.767 -2.071 -13.813 1.00 8.11 290 ALA A N 1
ATOM 2291 C CA . ALA A 1 290 ? 16.721 -1.827 -14.804 1.00 8.16 290 ALA A CA 1
ATOM 2292 C C . ALA A 1 290 ? 16.944 -2.646 -16.079 1.00 8.16 290 ALA A C 1
ATOM 2293 O O . ALA A 1 290 ? 15.994 -3.004 -16.773 1.00 8.07 290 ALA A O 1
ATOM 2295 N N . THR A 1 291 ? 18.201 -2.941 -16.376 1.00 8.02 291 THR A N 1
ATOM 2296 C CA . THR A 1 291 ? 18.555 -3.693 -17.572 1.00 8.23 291 THR A CA 1
ATOM 2297 C C . THR A 1 291 ? 17.951 -5.090 -17.613 1.00 8.26 291 THR A C 1
ATOM 2298 O O . THR A 1 291 ? 17.639 -5.571 -18.705 1.00 8.70 291 THR A O 1
ATOM 2302 N N . TYR A 1 292 ? 17.799 -5.732 -16.454 1.00 8.15 292 TYR A N 1
ATOM 2303 C CA . TYR A 1 292 ? 17.124 -7.029 -16.420 1.00 8.53 292 TYR A CA 1
ATOM 2304 C C . TYR A 1 292 ? 15.672 -6.936 -15.966 1.00 8.01 292 TYR A C 1
ATOM 2305 O O . TYR A 1 292 ? 14.865 -7.792 -16.320 1.00 8.57 292 TYR A O 1
ATOM 2314 N N . ILE A 1 293 ? 15.311 -5.895 -15.224 1.00 7.86 293 ILE A N 1
ATOM 2315 C CA . ILE A 1 293 ? 13.920 -5.727 -14.822 1.00 8.28 293 ILE A CA 1
ATOM 2316 C C . ILE A 1 293 ? 13.036 -5.498 -16.049 1.00 8.10 293 ILE A C 1
ATOM 2317 O O . ILE A 1 293 ? 11.958 -6.070 -16.152 1.00 8.40 293 ILE A O 1
ATOM 2322 N N . GLY A 1 294 ? 13.480 -4.642 -16.961 1.00 8.37 294 GLY A N 1
ATOM 2323 C CA . GLY A 1 294 ? 12.728 -4.397 -18.175 1.00 8.59 294 GLY A CA 1
ATOM 2324 C C . GLY A 1 294 ? 12.389 -5.671 -18.928 1.00 8.86 294 GLY A C 1
ATOM 2325 O O . GLY A 1 294 ? 11.212 -5.933 -19.213 1.00 9.14 294 GLY A O 1
ATOM 2326 N N . PRO A 1 295 ? 13.394 -6.455 -19.290 1.00 8.64 295 PRO A N 1
ATOM 2327 C CA . PRO A 1 295 ? 13.161 -7.757 -19.917 1.00 9.03 295 PRO A CA 1
ATOM 2328 C C . PRO A 1 295 ? 12.157 -8.643 -19.189 1.00 9.16 295 PRO A C 1
ATOM 2329 O O . PRO A 1 295 ? 11.334 -9.299 -19.822 1.00 10.02 295 PRO A O 1
ATOM 2333 N N . LEU A 1 296 ? 12.215 -8.672 -17.870 1.00 9.16 296 LEU A N 1
ATOM 2334 C CA . LEU A 1 296 ? 11.259 -9.481 -17.116 1.00 9.30 296 LEU A CA 1
ATOM 2335 C C . LEU A 1 296 ? 9.844 -8.935 -17.270 1.00 9.63 296 LEU A C 1
ATOM 2336 O O . LEU A 1 296 ? 8.896 -9.701 -17.443 1.00 11.58 296 LEU A O 1
ATOM 2341 N N . LEU A 1 297 ? 9.690 -7.617 -17.240 1.00 9.33 297 LEU A N 1
ATOM 2342 C CA . LEU A 1 297 ? 8.370 -7.019 -17.400 1.00 9.72 297 LEU A CA 1
ATOM 2343 C C . LEU A 1 297 ? 7.794 -7.226 -18.798 1.00 9.90 297 LEU A C 1
ATOM 2344 O O . LEU A 1 297 ? 6.573 -7.346 -18.946 1.00 10.70 297 LEU A O 1
ATOM 2349 N N . THR A 1 298 ? 8.650 -7.267 -19.812 1.00 9.73 298 THR A N 1
ATOM 2350 C CA . THR A 1 298 ? 8.178 -7.289 -21.189 1.00 10.23 298 THR A CA 1
ATOM 2351 C C . THR A 1 298 ? 8.089 -8.687 -21.782 1.00 10.66 298 THR A C 1
ATOM 2352 O O . THR A 1 298 ? 7.719 -8.809 -22.950 1.00 11.68 298 THR A O 1
ATOM 2356 N N . HIS A 1 299 ? 8.413 -9.732 -21.017 1.00 10.82 299 HIS A N 1
ATOM 2357 C CA . HIS A 1 299 ? 8.265 -11.110 -21.498 1.00 12.17 299 HIS A CA 1
ATOM 2358 C C . HIS A 1 299 ? 7.469 -11.909 -20.458 1.00 13.80 299 HIS A C 1
ATOM 2359 O O . HIS A 1 299 ? 8.028 -12.604 -19.623 1.00 16.74 299 HIS A O 1
ATOM 2366 N N . ASP A 1 300 ? 6.148 -11.821 -20.502 1.00 16.43 300 ASP A N 1
ATOM 2367 C CA . ASP A 1 300 ? 5.334 -12.522 -19.507 1.00 18.43 300 ASP A CA 1
ATOM 2368 C C . ASP A 1 300 ? 5.420 -14.026 -19.720 1.00 19.72 300 ASP A C 1
ATOM 2369 O O . ASP A 1 300 ? 5.484 -14.490 -20.849 1.00 19.61 300 ASP A O 1
ATOM 2374 N N . ILE A 1 301 ? 5.416 -14.778 -18.618 1.00 21.45 301 ILE A N 1
ATOM 2375 C CA . ILE A 1 301 ? 5.608 -16.239 -18.659 1.00 23.76 301 ILE A CA 1
ATOM 2376 C C . ILE A 1 301 ? 4.417 -17.036 -19.202 1.00 25.49 301 ILE A C 1
ATOM 2377 O O . ILE A 1 301 ? 4.519 -18.252 -19.357 1.00 26.59 301 ILE A O 1
ATOM 2382 N N . GLY A 1 302 ? 3.299 -16.368 -19.462 1.00 26.98 302 GLY A N 1
ATOM 2383 C CA . GLY A 1 302 ? 2.154 -16.979 -20.124 1.00 28.28 302 GLY A CA 1
ATOM 2384 C C . GLY A 1 302 ? 2.046 -16.587 -21.590 1.00 29.51 302 GLY A C 1
ATOM 2385 O O . GLY A 1 302 ? 1.389 -17.281 -22.375 1.00 30.38 302 GLY A O 1
ATOM 2386 N N . GLU A 1 303 ? 2.679 -15.470 -21.952 1.00 30.55 303 GLU A N 1
ATOM 2387 C CA . GLU A 1 303 ? 2.702 -14.966 -23.328 1.00 31.16 303 GLU A CA 1
ATOM 2388 C C . GLU A 1 303 ? 3.750 -15.689 -24.177 1.00 31.92 303 GLU A C 1
ATOM 2389 O O . GLU A 1 303 ? 4.573 -16.450 -23.662 1.00 32.35 303 GLU A O 1
ATOM 2395 N N . SER A 1 304 ? 3.724 -15.424 -25.481 1.00 32.53 304 SER A N 1
ATOM 2396 C CA . SER A 1 304 ? 4.656 -16.033 -26.430 1.00 32.78 304 SER A CA 1
ATOM 2397 C C . SER A 1 304 ? 5.918 -15.179 -26.657 1.00 32.68 304 SER A C 1
ATOM 2398 O O . SER A 1 304 ? 6.770 -15.552 -27.461 1.00 33.32 304 SER A O 1
ATOM 2401 N N . SER A 1 305 ? 6.047 -14.075 -25.913 1.00 32.24 305 SER A N 1
ATOM 2402 C CA . SER A 1 305 ? 6.916 -12.934 -26.268 1.00 31.66 305 SER A CA 1
ATOM 2403 C C . SER A 1 305 ? 7.771 -13.068 -27.524 1.00 30.43 305 SER A C 1
ATOM 2404 O O . SER A 1 305 ? 8.686 -13.886 -27.602 1.00 30.89 305 SER A O 1
ATOM 2407 N N . SER A 1 306 ? 7.460 -12.205 -28.478 1.00 28.77 306 SER A N 1
ATOM 2408 C CA . SER A 1 306 ? 8.195 -12.073 -29.716 1.00 26.98 306 SER A CA 1
ATOM 2409 C C . SER A 1 306 ? 8.808 -10.679 -29.713 1.00 24.37 306 SER A C 1
ATOM 2410 O O . SER A 1 306 ? 8.856 -10.006 -30.745 1.00 25.10 306 SER A O 1
ATOM 2413 N N . THR A 1 307 ? 9.273 -10.242 -28.537 1.00 20.92 307 THR A N 1
ATOM 2414 C CA . THR A 1 307 ? 9.910 -8.936 -28.410 1.00 18.07 307 THR A CA 1
ATOM 2415 C C . THR A 1 307 ? 11.363 -9.101 -28.001 1.00 16.25 307 THR A C 1
ATOM 2416 O O . THR A 1 307 ? 11.733 -10.117 -27.412 1.00 15.52 307 THR A O 1
ATOM 2420 N N . PRO A 1 308 ? 12.192 -8.132 -28.361 1.00 14.82 308 PRO A N 1
ATOM 2421 C CA . PRO A 1 308 ? 13.638 -8.281 -28.183 1.00 14.11 308 PRO A CA 1
ATOM 2422 C C . PRO A 1 308 ? 14.096 -8.262 -26.726 1.00 12.93 308 PRO A C 1
ATOM 2423 O O . PRO A 1 308 ? 13.338 -7.904 -25.831 1.00 13.00 308 PRO A O 1
ATOM 2427 N N . PHE A 1 309 ? 15.342 -8.675 -26.513 1.00 12.13 309 PHE A N 1
ATOM 2428 C CA . PHE A 1 309 ? 15.988 -8.521 -25.213 1.00 10.95 309 PHE A CA 1
ATOM 2429 C C . PHE A 1 309 ? 15.224 -9.196 -24.081 1.00 10.44 309 PHE A C 1
ATOM 2430 O O . PHE A 1 309 ? 14.873 -8.584 -23.080 1.00 10.52 309 PHE A O 1
ATOM 2438 N N . ASP A 1 310 ? 14.999 -10.493 -24.247 1.00 11.00 310 ASP A N 1
ATOM 2439 C CA . ASP A 1 310 ? 14.626 -11.335 -23.128 1.00 11.51 310 ASP A CA 1
ATOM 2440 C C . ASP A 1 310 ? 15.887 -11.551 -22.268 1.00 11.35 310 ASP A C 1
ATOM 2441 O O . ASP A 1 310 ? 16.989 -11.105 -22.609 1.00 10.90 310 ASP A O 1
ATOM 2446 N N . VAL A 1 311 ? 15.722 -12.223 -21.137 1.00 11.82 311 VAL A N 1
ATOM 2447 C CA . VAL A 1 311 ? 16.819 -12.376 -20.178 1.00 12.14 311 VAL A CA 1
ATOM 2448 C C . VAL A 1 311 ? 17.937 -13.285 -20.667 1.00 11.78 311 VAL A C 1
ATOM 2449 O O . VAL A 1 311 ? 18.994 -13.317 -20.064 1.00 12.63 311 VAL A O 1
ATOM 2453 N N . ASP A 1 312 ? 17.691 -14.007 -21.756 1.00 11.91 312 ASP A N 1
ATOM 2454 C CA . ASP A 1 312 ? 18.736 -14.794 -22.412 1.00 12.13 312 ASP A CA 1
ATOM 2455 C C . ASP A 1 312 ? 19.653 -13.966 -23.313 1.00 11.66 312 ASP A C 1
ATOM 2456 O O . ASP A 1 312 ? 20.662 -14.464 -23.784 1.00 12.64 312 ASP A O 1
ATOM 2461 N N . ASN A 1 313 ? 19.309 -12.707 -23.558 1.00 10.53 313 ASN A N 1
ATOM 2462 C CA . ASN A 1 313 ? 20.194 -11.860 -24.345 1.00 10.33 313 ASN A CA 1
ATOM 2463 C C . ASN A 1 313 ? 21.549 -11.731 -23.665 1.00 9.71 313 ASN A C 1
ATOM 2464 O O . ASN A 1 313 ? 21.624 -11.460 -22.473 1.00 9.50 313 ASN A O 1
ATOM 2469 N N . GLU A 1 314 ? 22.616 -11.919 -24.430 1.00 10.10 314 GLU A N 1
ATOM 2470 C CA . GLU A 1 314 ? 23.946 -12.017 -23.849 1.00 10.58 314 GLU A CA 1
ATOM 2471 C C . GLU A 1 314 ? 24.365 -10.736 -23.145 1.00 9.84 314 GLU A C 1
ATOM 2472 O O . GLU A 1 314 ? 25.044 -10.792 -22.125 1.00 9.93 314 GLU A O 1
ATOM 2478 N N . TYR A 1 315 ? 23.966 -9.590 -23.679 1.00 9.68 315 TYR A N 1
ATOM 2479 C CA . TYR A 1 315 ? 24.333 -8.306 -23.072 1.00 9.58 315 TYR A CA 1
ATOM 2480 C C . TYR A 1 315 ? 23.536 -8.026 -21.803 1.00 9.14 315 TYR A C 1
ATOM 2481 O O . TYR A 1 315 ? 24.085 -7.552 -20.811 1.00 9.53 315 TYR A O 1
ATOM 2490 N N . VAL A 1 316 ? 22.246 -8.338 -21.821 1.00 8.92 316 VAL A N 1
ATOM 2491 C CA . VAL A 1 316 ? 21.424 -8.250 -20.614 1.00 9.16 316 VAL A CA 1
ATOM 2492 C C . VAL A 1 316 ? 21.974 -9.165 -19.510 1.00 8.66 316 VAL A C 1
ATOM 2493 O O . VAL A 1 316 ? 22.116 -8.764 -18.352 1.00 8.94 316 VAL A O 1
ATOM 2497 N N . LEU A 1 317 ? 22.277 -10.398 -19.865 1.00 9.01 317 LEU A N 1
ATOM 2498 C CA . LEU A 1 317 ? 22.711 -11.361 -18.877 1.00 9.65 317 LEU A CA 1
ATOM 2499 C C . LEU A 1 317 ? 24.094 -10.996 -18.336 1.00 9.69 317 LEU A C 1
ATOM 2500 O O . LEU A 1 317 ? 24.388 -11.263 -17.174 1.00 10.45 317 LEU A O 1
ATOM 2505 N N . GLN A 1 318 ? 24.927 -10.355 -19.153 1.00 10.02 318 GLN A N 1
ATOM 2506 C CA . GLN A 1 318 ? 26.217 -9.886 -18.666 1.00 10.08 318 GLN A CA 1
ATOM 2507 C C . GLN A 1 318 ? 26.075 -8.657 -17.755 1.00 9.51 318 GLN A C 1
ATOM 2508 O O . GLN A 1 318 ? 26.788 -8.559 -16.764 1.00 9.83 318 GLN A O 1
ATOM 2514 N N . SER A 1 319 ? 25.146 -7.753 -18.055 1.00 9.04 319 SER A N 1
ATOM 2515 C CA . SER A 1 319 ? 24.855 -6.662 -17.114 1.00 9.08 319 SER A CA 1
ATOM 2516 C C . SER A 1 319 ? 24.411 -7.217 -15.766 1.00 9.04 319 SER A C 1
ATOM 2517 O O . SER A 1 319 ? 24.810 -6.719 -14.708 1.00 9.33 319 SER A O 1
ATOM 2520 N N . TYR A 1 320 ? 23.566 -8.238 -15.806 1.00 8.88 320 TYR A N 1
ATOM 2521 C CA . TYR A 1 320 ? 23.084 -8.897 -14.590 1.00 8.84 320 TYR A CA 1
ATOM 2522 C C . TYR A 1 320 ? 24.237 -9.459 -13.764 1.00 8.55 320 TYR A C 1
ATOM 2523 O O . TYR A 1 320 ? 24.372 -9.181 -12.571 1.00 8.98 320 TYR A O 1
ATOM 2532 N N . TYR A 1 321 ? 25.069 -10.260 -14.419 1.00 8.97 321 TYR A N 1
ATOM 2533 C CA . TYR A 1 321 ? 26.224 -10.871 -13.778 1.00 9.33 321 TYR A CA 1
ATOM 2534 C C . TYR A 1 321 ? 27.168 -9.821 -13.205 1.00 8.85 321 TYR A C 1
ATOM 2535 O O . TYR A 1 321 ? 27.596 -9.924 -12.059 1.00 9.54 321 TYR A O 1
ATOM 2544 N N . LEU A 1 322 ? 27.495 -8.807 -13.987 1.00 9.55 322 LEU A N 1
ATOM 2545 C CA . LEU A 1 322 ? 28.459 -7.823 -13.523 1.00 9.67 322 LEU A CA 1
ATOM 2546 C C . LEU A 1 322 ? 27.913 -6.967 -12.389 1.00 9.81 322 LEU A C 1
ATOM 2547 O O . LEU A 1 322 ? 28.671 -6.554 -11.514 1.00 10.36 322 LEU A O 1
ATOM 2552 N N . LEU A 1 323 ? 26.613 -6.686 -12.377 1.00 9.28 323 LEU A N 1
ATOM 2553 C CA . LEU A 1 323 ? 26.029 -5.972 -11.254 1.00 9.19 323 LEU A CA 1
ATOM 2554 C C . LEU A 1 323 ? 26.057 -6.828 -9.992 1.00 8.96 323 LEU A C 1
ATOM 2555 O O . LEU A 1 323 ? 26.369 -6.350 -8.906 1.00 9.26 323 LEU A O 1
ATOM 2560 N N . LEU A 1 324 ? 25.754 -8.107 -10.143 1.00 9.24 324 LEU A N 1
ATOM 2561 C CA . LEU A 1 324 ? 25.861 -9.054 -9.047 1.00 9.44 324 LEU A CA 1
ATOM 2562 C C . LEU A 1 324 ? 27.275 -9.043 -8.466 1.00 9.70 324 LEU A C 1
ATOM 2563 O O . LEU A 1 324 ? 27.461 -8.951 -7.257 1.00 10.15 324 LEU A O 1
ATOM 2568 N N . GLU A 1 325 ? 28.280 -9.144 -9.324 1.00 9.90 325 GLU A N 1
ATOM 2569 C CA . GLU A 1 325 ? 29.658 -9.171 -8.832 1.00 10.67 325 GLU A CA 1
ATOM 2570 C C . GLU A 1 325 ? 30.016 -7.865 -8.146 1.00 10.61 325 GLU A C 1
ATOM 2571 O O . GLU A 1 325 ? 30.651 -7.871 -7.086 1.00 11.33 325 GLU A O 1
ATOM 2577 N N . ASP A 1 326 ? 29.608 -6.759 -8.735 1.00 10.17 326 ASP A N 1
ATOM 2578 C CA . ASP A 1 326 ? 29.853 -5.465 -8.127 1.00 10.31 326 ASP A CA 1
ATOM 2579 C C . ASP A 1 326 ? 29.250 -5.408 -6.731 1.00 10.05 326 ASP A C 1
ATOM 2580 O O . ASP A 1 326 ? 29.917 -5.044 -5.760 1.00 10.71 326 ASP A O 1
ATOM 2585 N N . ASN A 1 327 ? 27.987 -5.796 -6.633 1.00 9.53 327 ASN A N 1
ATOM 2586 C CA . ASN A 1 327 ? 27.261 -5.634 -5.389 1.00 9.78 327 ASN A CA 1
ATOM 2587 C C . ASN A 1 327 ? 27.733 -6.593 -4.290 1.00 10.44 327 ASN A C 1
ATOM 2588 O O . ASN A 1 327 ? 27.615 -6.289 -3.098 1.00 10.78 327 ASN A O 1
ATOM 2593 N N . LYS A 1 328 ? 28.232 -7.763 -4.683 1.00 11.07 328 LYS A N 1
ATOM 2594 C CA . LYS A 1 328 ? 28.786 -8.700 -3.722 1.00 11.96 328 LYS A CA 1
ATOM 2595 C C . LYS A 1 328 ? 30.056 -8.150 -3.071 1.00 12.63 328 LYS A C 1
ATOM 2596 O O . LYS A 1 328 ? 30.360 -8.498 -1.937 1.00 14.36 328 LYS A O 1
ATOM 2602 N N . ASP A 1 329 ? 30.767 -7.272 -3.768 1.00 13.34 329 ASP A N 1
ATOM 2603 C CA . ASP A 1 329 ? 31.929 -6.576 -3.197 1.00 14.50 329 ASP A CA 1
ATOM 2604 C C . ASP A 1 329 ? 31.535 -5.275 -2.491 1.00 13.77 329 ASP A C 1
ATOM 2605 O O . ASP A 1 329 ? 32.154 -4.884 -1.492 1.00 15.32 329 ASP A O 1
ATOM 2610 N N . ARG A 1 330 ? 30.520 -4.594 -3.016 1.00 12.22 330 ARG A N 1
ATOM 2611 C CA . ARG A 1 330 ? 30.192 -3.244 -2.583 1.00 11.86 330 ARG A CA 1
ATOM 2612 C C . ARG A 1 330 ? 29.489 -3.233 -1.234 1.00 11.69 330 ARG A C 1
ATOM 2613 O O . ARG A 1 330 ? 29.765 -2.369 -0.399 1.00 13.12 330 ARG A O 1
ATOM 2621 N N . TYR A 1 331 ? 28.586 -4.180 -1.017 1.00 11.05 331 TYR A N 1
ATOM 2622 C CA . TYR A 1 331 ? 27.748 -4.182 0.171 1.00 10.76 331 TYR A CA 1
ATOM 2623 C C . TYR A 1 331 ? 28.232 -5.237 1.156 1.00 11.21 331 TYR A C 1
ATOM 2624 O O . TYR A 1 331 ? 28.244 -6.422 0.852 1.00 11.73 331 TYR A O 1
ATOM 2633 N N . SER A 1 332 ? 28.623 -4.813 2.353 1.00 11.79 332 SER A N 1
ATOM 2634 C CA . SER A 1 332 ? 29.154 -5.732 3.350 1.00 13.29 332 SER A CA 1
ATOM 2635 C C . SER A 1 332 ? 28.146 -6.782 3.792 1.00 12.52 332 SER A C 1
ATOM 2636 O O . SER A 1 332 ? 28.528 -7.870 4.200 1.00 13.43 332 SER A O 1
ATOM 2639 N N . VAL A 1 333 ? 26.858 -6.469 3.687 1.00 12.02 333 VAL A N 1
ATOM 2640 C CA . VAL A 1 333 ? 25.808 -7.440 3.987 1.00 12.47 333 VAL A CA 1
ATOM 2641 C C . VAL A 1 333 ? 25.962 -8.716 3.139 1.00 12.22 333 VAL A C 1
ATOM 2642 O O . VAL A 1 333 ? 25.512 -9.792 3.530 1.00 13.50 333 VAL A O 1
ATOM 2646 N N . ASN A 1 334 ? 26.587 -8.575 1.968 1.00 11.14 334 ASN A N 1
ATOM 2647 C CA . ASN A 1 334 ? 26.772 -9.687 1.038 1.00 11.37 334 ASN A CA 1
ATOM 2648 C C . ASN A 1 334 ? 28.020 -10.529 1.285 1.00 12.02 334 ASN A C 1
ATOM 2649 O O . ASN A 1 334 ? 28.261 -11.479 0.547 1.00 12.80 334 ASN A O 1
ATOM 2654 N N . SER A 1 335 ? 28.781 -10.223 2.336 1.00 13.43 335 SER A N 1
ATOM 2655 C CA . SER A 1 335 ? 30.121 -10.777 2.494 1.00 15.12 335 SER A CA 1
ATOM 2656 C C . SER A 1 335 ? 30.127 -12.288 2.641 1.00 16.37 335 SER A C 1
ATOM 2657 O O . SER A 1 335 ? 31.140 -12.929 2.344 1.00 18.44 335 SER A O 1
ATOM 2660 N N . ALA A 1 336 ? 29.028 -12.864 3.113 1.00 16.79 336 ALA A N 1
ATOM 2661 C CA . ALA A 1 336 ? 28.952 -14.311 3.328 1.00 17.51 336 ALA A CA 1
ATOM 2662 C C . ALA A 1 336 ? 28.049 -15.057 2.331 1.00 17.29 336 ALA A C 1
ATOM 2663 O O . ALA A 1 336 ? 27.870 -16.274 2.458 1.00 19.12 336 ALA A O 1
ATOM 2665 N N . TYR A 1 337 ? 27.479 -14.352 1.354 1.00 15.97 337 TYR A N 1
ATOM 2666 C CA . TYR A 1 337 ? 26.657 -14.992 0.320 1.00 15.77 337 TYR A CA 1
ATOM 2667 C C . TYR A 1 337 ? 27.541 -15.507 -0.811 1.00 16.10 337 TYR A C 1
ATOM 2668 O O . TYR A 1 337 ? 28.185 -14.725 -1.504 1.00 17.37 337 TYR A O 1
ATOM 2677 N N . SER A 1 338 ? 27.553 -16.818 -1.009 1.00 16.23 338 SER A N 1
ATOM 2678 C CA . SER A 1 338 ? 28.386 -17.413 -2.051 1.00 16.31 338 SER A CA 1
ATOM 2679 C C . SER A 1 338 ? 27.708 -17.466 -3.417 1.00 14.73 338 SER A C 1
ATOM 2680 O O . SER A 1 338 ? 28.394 -17.595 -4.413 1.00 15.53 338 SER A O 1
ATOM 2683 N N . ALA A 1 339 ? 26.379 -17.386 -3.465 1.00 12.93 339 ALA A N 1
ATOM 2684 C CA . ALA A 1 339 ? 25.651 -17.435 -4.729 1.00 12.25 339 ALA A CA 1
ATOM 2685 C C . ALA A 1 339 ? 24.990 -16.076 -4.961 1.00 11.97 339 ALA A C 1
ATOM 2686 O O . ALA A 1 339 ? 25.694 -15.080 -5.098 1.00 12.28 339 ALA A O 1
ATOM 2688 N N . GLY A 1 340 ? 23.662 -16.014 -5.007 1.00 11.34 340 GLY A N 1
ATOM 2689 C CA . GLY A 1 340 ? 22.966 -14.749 -5.124 1.00 11.04 340 GLY A CA 1
ATOM 2690 C C . GLY A 1 340 ? 23.148 -13.883 -3.893 1.00 10.90 340 GLY A C 1
ATOM 2691 O O . GLY A 1 340 ? 23.630 -14.327 -2.857 1.00 12.16 340 GLY A O 1
ATOM 2692 N N . ALA A 1 341 ? 22.733 -12.633 -4.010 1.00 10.15 341 ALA A N 1
ATOM 2693 C CA . ALA A 1 341 ? 23.055 -11.625 -3.013 1.00 10.10 341 ALA A CA 1
ATOM 2694 C C . ALA A 1 341 ? 22.074 -10.463 -3.125 1.00 9.85 341 ALA A C 1
ATOM 2695 O O . ALA A 1 341 ? 21.251 -10.422 -4.042 1.00 10.00 341 ALA A O 1
ATOM 2697 N N . ALA A 1 342 ? 22.172 -9.527 -2.187 1.00 9.53 342 ALA A N 1
ATOM 2698 C CA . ALA A 1 342 ? 21.368 -8.317 -2.214 1.00 9.40 342 ALA A CA 1
ATOM 2699 C C . ALA A 1 342 ? 21.856 -7.385 -3.325 1.00 9.23 342 ALA A C 1
ATOM 2700 O O . ALA A 1 342 ? 23.043 -7.042 -3.380 1.00 9.61 342 ALA A O 1
ATOM 2702 N N . ILE A 1 343 ? 20.931 -7.010 -4.208 1.00 8.89 343 ILE A N 1
ATOM 2703 C CA . ILE A 1 343 ? 21.228 -6.229 -5.407 1.00 8.67 343 ILE A CA 1
ATOM 2704 C C . ILE A 1 343 ? 20.573 -4.870 -5.293 1.00 8.59 343 ILE A C 1
ATOM 2705 O O . ILE A 1 343 ? 19.424 -4.767 -4.847 1.00 8.71 343 ILE A O 1
ATOM 2710 N N . GLY A 1 344 ? 21.291 -3.838 -5.728 1.00 8.69 344 GLY A N 1
ATOM 2711 C CA . GLY A 1 344 ? 20.783 -2.491 -5.812 1.00 8.64 344 GLY A CA 1
ATOM 2712 C C . GLY A 1 344 ? 20.348 -2.062 -7.195 1.00 8.92 344 GLY A C 1
ATOM 2713 O O . GLY A 1 344 ? 19.973 -2.861 -8.055 1.00 9.57 344 GLY A O 1
ATOM 2714 N N . ARG A 1 345 ? 20.374 -0.751 -7.386 1.00 9.10 345 ARG A N 1
ATOM 2715 C CA . ARG A 1 345 ? 19.962 -0.142 -8.643 1.00 9.08 345 ARG A CA 1
ATOM 2716 C C . ARG A 1 345 ? 21.125 0.003 -9.618 1.00 9.00 345 ARG A C 1
ATOM 2717 O O . ARG A 1 345 ? 21.079 -0.501 -10.734 1.00 10.26 345 ARG A O 1
ATOM 2725 N N . TYR A 1 346 ? 22.166 0.721 -9.217 1.00 8.88 346 TYR A N 1
ATOM 2726 C CA . TYR A 1 346 ? 23.339 0.909 -10.052 1.00 9.08 346 TYR A CA 1
ATOM 2727 C C . TYR A 1 346 ? 24.519 1.194 -9.127 1.00 9.42 346 TYR A C 1
ATOM 2728 O O . TYR A 1 346 ? 24.330 1.686 -8.008 1.00 9.32 346 TYR A O 1
ATOM 2737 N N . PRO A 1 347 ? 25.736 0.851 -9.540 1.00 9.64 347 PRO A N 1
ATOM 2738 C CA . PRO A 1 347 ? 26.879 0.987 -8.617 1.00 10.11 347 PRO A CA 1
ATOM 2739 C C . PRO A 1 347 ? 27.152 2.393 -8.095 1.00 10.19 347 PRO A C 1
ATOM 2740 O O . PRO A 1 347 ? 27.684 2.542 -6.992 1.00 11.11 347 PRO A O 1
ATOM 2744 N N . GLU A 1 348 ? 26.757 3.403 -8.856 1.00 10.23 348 GLU A N 1
ATOM 2745 C CA . GLU A 1 348 ? 27.037 4.799 -8.536 1.00 10.50 348 GLU A CA 1
ATOM 2746 C C . GLU A 1 348 ? 25.970 5.432 -7.648 1.00 10.64 348 GLU A C 1
ATOM 2747 O O . GLU A 1 348 ? 26.060 6.607 -7.331 1.00 11.83 348 GLU A O 1
ATOM 2753 N N . ASP A 1 349 ? 24.971 4.657 -7.251 1.00 10.21 349 ASP A N 1
ATOM 2754 C CA . ASP A 1 349 ? 23.816 5.166 -6.531 1.00 10.38 349 ASP A CA 1
ATOM 2755 C C . ASP A 1 349 ? 24.217 5.722 -5.165 1.00 10.80 349 ASP A C 1
ATOM 2756 O O . ASP A 1 349 ? 24.953 5.081 -4.428 1.00 11.28 349 ASP A O 1
ATOM 2761 N N . VAL A 1 350 ? 23.709 6.911 -4.839 1.00 11.11 350 VAL A N 1
ATOM 2762 C CA . VAL A 1 350 ? 23.925 7.529 -3.530 1.00 11.97 350 VAL A CA 1
ATOM 2763 C C . VAL A 1 350 ? 22.635 7.668 -2.714 1.00 12.33 350 VAL A C 1
ATOM 2764 O O . VAL A 1 350 ? 22.681 8.120 -1.583 1.00 12.27 350 VAL A O 1
ATOM 2768 N N . TYR A 1 351 ? 21.492 7.281 -3.261 1.00 12.43 351 TYR A N 1
ATOM 2769 C CA . TYR A 1 351 ? 20.219 7.444 -2.572 1.00 12.66 351 TYR A CA 1
ATOM 2770 C C . TYR A 1 351 ? 20.084 6.435 -1.446 1.00 12.45 351 TYR A C 1
ATOM 2771 O O . TYR A 1 351 ? 20.088 5.238 -1.682 1.00 12.61 351 TYR A O 1
ATOM 2780 N N . ASN A 1 352 ? 19.950 6.910 -0.211 1.00 13.41 352 ASN A N 1
ATOM 2781 C CA . ASN A 1 352 ? 19.939 6.010 0.935 1.00 14.31 352 ASN A CA 1
ATOM 2782 C C . ASN A 1 352 ? 18.529 5.668 1.414 1.00 14.29 352 ASN A C 1
ATOM 2783 O O . ASN A 1 352 ? 18.379 4.972 2.419 1.00 15.56 352 ASN A O 1
ATOM 2788 N N . GLY A 1 353 ? 17.512 6.148 0.698 1.00 14.26 353 GLY A N 1
ATOM 2789 C CA . GLY A 1 353 ? 16.121 5.896 1.050 1.00 14.86 353 GLY A CA 1
ATOM 2790 C C . GLY A 1 353 ? 15.399 7.127 1.579 1.00 15.53 353 GLY A C 1
ATOM 2791 O O . GLY A 1 353 ? 14.175 7.185 1.563 1.00 15.82 353 GLY A O 1
ATOM 2792 N N . ASP A 1 354 ? 16.165 8.111 2.044 1.00 16.67 354 ASP A N 1
ATOM 2793 C CA . ASP A 1 354 ? 15.598 9.347 2.584 1.00 17.64 354 ASP A CA 1
ATOM 2794 C C . ASP A 1 354 ? 16.605 10.499 2.539 1.00 18.14 354 ASP A C 1
ATOM 2795 O O . ASP A 1 354 ? 16.606 11.374 3.408 1.00 19.52 354 ASP A O 1
ATOM 2800 N N . GLY A 1 355 ? 17.432 10.520 1.503 1.00 18.26 355 GLY A N 1
ATOM 2801 C CA . GLY A 1 355 ? 18.544 11.448 1.407 1.00 18.14 355 GLY A CA 1
ATOM 2802 C C . GLY A 1 355 ? 19.650 10.845 0.564 1.00 17.56 355 GLY A C 1
ATOM 2803 O O . GLY A 1 355 ? 19.480 9.760 -0.020 1.00 17.52 355 GLY A O 1
ATOM 2804 N N . SER A 1 356 ? 20.777 11.544 0.486 1.00 17.86 356 SER A N 1
ATOM 2805 C CA . SER A 1 356 ? 21.924 11.104 -0.298 1.00 17.97 356 SER A CA 1
ATOM 2806 C C . SER A 1 356 ? 23.145 10.896 0.591 1.00 17.88 356 SER A C 1
ATOM 2807 O O . SER A 1 356 ? 23.511 11.775 1.374 1.00 18.55 356 SER A O 1
ATOM 2810 N N . SER A 1 357 ? 23.762 9.728 0.474 1.00 17.45 357 SER A N 1
ATOM 2811 C CA . SER A 1 357 ? 25.043 9.430 1.094 1.00 17.25 357 SER A CA 1
ATOM 2812 C C . SER A 1 357 ? 25.674 8.312 0.281 1.00 16.48 357 SER A C 1
ATOM 2813 O O . SER A 1 357 ? 26.493 8.566 -0.591 1.00 17.16 357 SER A O 1
ATOM 2816 N N . GLU A 1 358 ? 25.263 7.077 0.544 1.00 16.02 358 GLU A N 1
ATOM 2817 C CA . GLU A 1 358 ? 25.580 5.961 -0.337 1.00 15.65 358 GLU A CA 1
ATOM 2818 C C . GLU A 1 358 ? 24.348 5.071 -0.479 1.00 14.16 358 GLU A C 1
ATOM 2819 O O . GLU A 1 358 ? 23.525 4.950 0.426 1.00 14.04 358 GLU A O 1
ATOM 2825 N N . GLY A 1 359 ? 24.220 4.475 -1.652 1.00 12.67 359 GLY A N 1
ATOM 2826 C CA . GLY A 1 359 ? 23.053 3.692 -1.984 1.00 11.78 359 GLY A CA 1
ATOM 2827 C C . GLY A 1 359 ? 23.055 2.355 -1.279 1.00 10.81 359 GLY A C 1
ATOM 2828 O O . GLY A 1 359 ? 24.046 1.946 -0.676 1.00 11.81 359 GLY A O 1
ATOM 2829 N N . ASN A 1 360 ? 21.913 1.679 -1.360 1.00 9.92 360 ASN A N 1
ATOM 2830 C CA . ASN A 1 360 ? 21.719 0.375 -0.767 1.00 9.86 360 ASN A CA 1
ATOM 2831 C C . ASN A 1 360 ? 21.217 -0.622 -1.790 1.00 9.40 360 ASN A C 1
ATOM 2832 O O . ASN A 1 360 ? 20.690 -0.237 -2.841 1.00 9.54 360 ASN A O 1
ATOM 2837 N N . PRO A 1 361 ? 21.284 -1.906 -1.466 1.00 8.78 361 PRO A N 1
ATOM 2838 C CA . PRO A 1 361 ? 20.492 -2.877 -2.217 1.00 8.89 361 PRO A CA 1
ATOM 2839 C C . PRO A 1 361 ? 18.998 -2.606 -2.020 1.00 8.66 361 PRO A C 1
ATOM 2840 O O . PRO A 1 361 ? 18.579 -1.979 -1.036 1.00 8.68 361 PRO A O 1
ATOM 2844 N N . TRP A 1 362 ? 18.211 -3.057 -2.992 1.00 8.71 362 TRP A N 1
ATOM 2845 C CA . TRP A 1 362 ? 16.764 -2.894 -3.024 1.00 8.77 362 TRP A CA 1
ATOM 2846 C C . TRP A 1 362 ? 16.079 -4.248 -3.001 1.00 8.57 362 TRP A C 1
ATOM 2847 O O . TRP A 1 362 ? 16.496 -5.197 -3.689 1.00 8.50 362 TRP A O 1
ATOM 2858 N N . PHE A 1 363 ? 14.983 -4.343 -2.263 1.00 8.42 363 PHE A N 1
ATOM 2859 C CA . PHE A 1 363 ? 14.222 -5.571 -2.275 1.00 8.47 363 PHE A CA 1
ATOM 2860 C C . PHE A 1 363 ? 13.708 -5.920 -3.674 1.00 8.13 363 PHE A C 1
ATOM 2861 O O . PHE A 1 363 ? 13.757 -7.089 -4.047 1.00 8.19 363 PHE A O 1
ATOM 2869 N N . LEU A 1 364 ? 13.219 -4.944 -4.435 1.00 8.15 364 LEU A N 1
ATOM 2870 C CA . LEU A 1 364 ? 12.665 -5.272 -5.743 1.00 8.09 364 LEU A CA 1
ATOM 2871 C C . LEU A 1 364 ? 13.757 -5.782 -6.669 1.00 8.24 364 LEU A C 1
ATOM 2872 O O . LEU A 1 364 ? 13.544 -6.732 -7.416 1.00 8.25 364 LEU A O 1
ATOM 2877 N N . ALA A 1 365 ? 14.938 -5.169 -6.627 1.00 7.84 365 ALA A N 1
ATOM 2878 C CA . ALA A 1 365 ? 16.022 -5.597 -7.511 1.00 7.99 365 ALA A CA 1
ATOM 2879 C C . ALA A 1 365 ? 16.470 -7.009 -7.180 1.00 7.84 365 ALA A C 1
ATOM 2880 O O . ALA A 1 365 ? 16.821 -7.783 -8.078 1.00 8.53 365 ALA A O 1
ATOM 2882 N N . THR A 1 366 ? 16.441 -7.344 -5.895 1.00 8.19 366 THR A N 1
ATOM 2883 C CA . THR A 1 366 ? 16.841 -8.657 -5.432 1.00 8.27 366 THR A CA 1
ATOM 2884 C C . THR A 1 366 ? 15.802 -9.703 -5.848 1.00 8.05 366 THR A C 1
ATOM 2885 O O . THR A 1 366 ? 16.156 -10.808 -6.285 1.00 8.45 366 THR A O 1
ATOM 2889 N N . ALA A 1 367 ? 14.525 -9.360 -5.741 1.00 8.03 367 ALA A N 1
ATOM 2890 C CA . ALA A 1 367 ? 13.460 -10.273 -6.181 1.00 8.11 367 ALA A CA 1
ATOM 2891 C C . ALA A 1 367 ? 13.480 -10.501 -7.699 1.00 7.89 367 ALA A C 1
ATOM 2892 O O . ALA A 1 367 ? 13.318 -11.634 -8.162 1.00 8.72 367 ALA A O 1
ATOM 2894 N N . TYR A 1 368 ? 13.682 -9.441 -8.467 1.00 7.85 368 TYR A N 1
ATOM 2895 C CA . TYR A 1 368 ? 13.822 -9.597 -9.910 1.00 7.97 368 TYR A CA 1
ATOM 2896 C C . TYR A 1 368 ? 15.085 -10.386 -10.255 1.00 7.75 368 TYR A C 1
ATOM 2897 O O . TYR A 1 368 ? 15.111 -11.124 -11.239 1.00 7.93 368 TYR A O 1
ATOM 2906 N N . ALA A 1 369 ? 16.125 -10.282 -9.429 1.00 8.19 369 ALA A N 1
ATOM 2907 C CA . ALA A 1 369 ? 17.342 -11.038 -9.694 1.00 8.46 369 ALA A CA 1
ATOM 2908 C C . ALA A 1 369 ? 17.126 -12.541 -9.544 1.00 8.55 369 ALA A C 1
ATOM 2909 O O . ALA A 1 369 ? 17.771 -13.317 -10.244 1.00 9.39 369 ALA A O 1
ATOM 2911 N N . ALA A 1 370 ? 16.215 -12.959 -8.668 1.00 8.77 370 ALA A N 1
ATOM 2912 C CA . ALA A 1 370 ? 15.806 -14.362 -8.601 1.00 8.90 370 ALA A CA 1
ATOM 2913 C C . ALA A 1 370 ? 15.117 -14.788 -9.901 1.00 9.01 370 ALA A C 1
ATOM 2914 O O . ALA A 1 370 ? 15.282 -15.911 -10.372 1.00 9.23 370 ALA A O 1
ATOM 2916 N N . GLN A 1 371 ? 14.293 -13.893 -10.439 1.00 9.52 371 GLN A N 1
ATOM 2917 C CA . GLN A 1 371 ? 13.501 -14.198 -11.627 1.00 9.44 371 GLN A CA 1
ATOM 2918 C C . GLN A 1 371 ? 14.322 -14.468 -12.866 1.00 9.23 371 GLN A C 1
ATOM 2919 O O . GLN A 1 371 ? 13.895 -15.230 -13.715 1.00 9.56 371 GLN A O 1
ATOM 2925 N N . VAL A 1 372 ? 15.490 -13.845 -12.989 1.00 8.80 372 VAL A N 1
ATOM 2926 C CA . VAL A 1 372 ? 16.305 -14.014 -14.181 1.00 9.08 372 VAL A CA 1
ATOM 2927 C C . VAL A 1 372 ? 16.629 -15.506 -14.406 1.00 9.00 372 VAL A C 1
ATOM 2928 O O . VAL A 1 372 ? 16.305 -16.056 -15.469 1.00 9.51 372 VAL A O 1
ATOM 2932 N N . PRO A 1 373 ? 17.285 -16.185 -13.464 1.00 8.90 373 PRO A N 1
ATOM 2933 C CA . PRO A 1 373 ? 17.550 -17.613 -13.684 1.00 8.97 373 PRO A CA 1
ATOM 2934 C C . PRO A 1 373 ? 16.299 -18.486 -13.677 1.00 9.36 373 PRO A C 1
ATOM 2935 O O . PRO A 1 373 ? 16.257 -19.483 -14.402 1.00 9.78 373 PRO A O 1
ATOM 2939 N N . TYR A 1 374 ? 15.283 -18.140 -12.901 1.00 9.51 374 TYR A N 1
ATOM 2940 C CA . TYR A 1 374 ? 14.021 -18.885 -12.994 1.00 9.87 374 TYR A CA 1
ATOM 2941 C C . TYR A 1 374 ? 13.481 -18.840 -14.419 1.00 9.74 374 TYR A C 1
ATOM 2942 O O . TYR A 1 374 ? 13.006 -19.848 -14.947 1.00 10.40 374 TYR A O 1
ATOM 2951 N N . LYS A 1 375 ? 13.539 -17.675 -15.052 1.00 9.50 375 LYS A N 1
ATOM 2952 C CA . LYS A 1 375 ? 12.988 -17.512 -16.379 1.00 10.45 375 LYS A CA 1
ATOM 2953 C C . LYS A 1 375 ? 13.860 -18.199 -17.432 1.00 9.90 375 LYS A C 1
ATOM 2954 O O . LYS A 1 375 ? 13.326 -18.804 -18.354 1.00 10.16 375 LYS A O 1
ATOM 2960 N N . LEU A 1 376 ? 15.180 -18.147 -17.304 1.00 9.74 376 LEU A N 1
ATOM 2961 C CA . LEU A 1 376 ? 16.037 -18.905 -18.202 1.00 9.95 376 LEU A CA 1
ATOM 2962 C C . LEU A 1 376 ? 15.665 -20.393 -18.181 1.00 10.20 376 LEU A C 1
ATOM 2963 O O . LEU A 1 376 ? 15.545 -21.042 -19.227 1.00 10.85 376 LEU A O 1
ATOM 2968 N N . ALA A 1 377 ? 15.460 -20.915 -16.984 1.00 10.28 377 ALA A N 1
ATOM 2969 C CA . ALA A 1 377 ? 15.093 -22.313 -16.819 1.00 10.46 377 ALA A CA 1
ATOM 2970 C C . ALA A 1 377 ? 13.697 -22.581 -17.362 1.00 10.48 377 ALA A C 1
ATOM 2971 O O . ALA A 1 377 ? 13.487 -23.555 -18.084 1.00 11.13 377 ALA A O 1
ATOM 2973 N N . TYR A 1 378 ? 12.744 -21.731 -17.010 1.00 10.44 378 TYR A N 1
ATOM 2974 C CA . TYR A 1 378 ? 11.359 -21.908 -17.423 1.00 10.93 378 TYR A CA 1
ATOM 2975 C C . TYR A 1 378 ? 11.238 -21.869 -18.933 1.00 10.70 378 TYR A C 1
ATOM 2976 O O . TYR A 1 378 ? 10.573 -22.725 -19.532 1.00 11.47 378 TYR A O 1
ATOM 2985 N N . ASP A 1 379 ? 11.874 -20.883 -19.554 1.00 11.04 379 ASP A N 1
ATOM 2986 C CA . ASP A 1 379 ? 11.761 -20.708 -20.999 1.00 12.06 379 ASP A CA 1
ATOM 2987 C C . ASP A 1 379 ? 12.244 -21.956 -21.722 1.00 12.64 379 ASP A C 1
ATOM 2988 O O . ASP A 1 379 ? 11.600 -22.434 -22.674 1.00 14.13 379 ASP A O 1
ATOM 2993 N N . ALA A 1 380 ? 13.368 -22.497 -21.268 1.00 12.50 380 ALA A N 1
ATOM 2994 C CA . ALA A 1 380 ? 13.951 -23.681 -21.884 1.00 13.31 380 ALA A CA 1
ATOM 2995 C C . ALA A 1 380 ? 13.104 -24.933 -21.646 1.00 12.98 380 ALA A C 1
ATOM 2996 O O . ALA A 1 380 ? 12.744 -25.645 -22.590 1.00 13.43 380 ALA A O 1
ATOM 2998 N N . LYS A 1 381 ? 12.789 -25.211 -20.394 1.00 12.89 381 LYS A N 1
ATOM 2999 C CA . LYS A 1 381 ? 12.103 -26.451 -20.042 1.00 13.88 381 LYS A CA 1
ATOM 3000 C C . LYS A 1 381 ? 10.673 -26.475 -20.554 1.00 12.81 381 LYS A C 1
ATOM 3001 O O . LYS A 1 381 ? 10.200 -27.512 -21.044 1.00 13.78 381 LYS A O 1
ATOM 3007 N N . SER A 1 382 ? 9.965 -25.360 -20.451 1.00 12.12 382 SER A N 1
ATOM 3008 C CA . SER A 1 382 ? 8.569 -25.348 -20.840 1.00 12.41 382 SER A CA 1
ATOM 3009 C C . SER A 1 382 ? 8.390 -25.532 -22.343 1.00 12.43 382 SER A C 1
ATOM 3010 O O . SER A 1 382 ? 7.426 -26.170 -22.774 1.00 12.68 382 SER A O 1
ATOM 3013 N N . ALA A 1 383 ? 9.289 -24.971 -23.143 1.00 13.09 383 ALA A N 1
ATOM 3014 C CA . ALA A 1 383 ? 9.169 -25.039 -24.596 1.00 13.50 383 ALA A CA 1
ATOM 3015 C C . ALA A 1 383 ? 9.997 -26.161 -25.217 1.00 13.97 383 ALA A C 1
ATOM 3016 O O . ALA A 1 383 ? 9.878 -26.416 -26.417 1.00 15.19 383 ALA A O 1
ATOM 3018 N N . SER A 1 384 ? 10.823 -26.827 -24.414 1.00 14.67 384 SER A N 1
ATOM 3019 C CA . SER A 1 384 ? 11.838 -27.745 -24.929 1.00 15.85 384 SER A CA 1
ATOM 3020 C C . SER A 1 384 ? 12.818 -27.042 -25.882 1.00 15.80 384 SER A C 1
ATOM 3021 O O . SER A 1 384 ? 13.260 -27.607 -26.888 1.00 17.20 384 SER A O 1
ATOM 3024 N N . ASN A 1 385 ? 13.151 -25.796 -25.561 1.00 16.23 385 ASN A N 1
ATOM 3025 C CA . ASN A 1 385 ? 14.146 -25.054 -26.314 1.00 16.98 385 ASN A CA 1
ATOM 3026 C C . ASN A 1 385 ? 15.512 -25.343 -25.726 1.00 16.78 385 ASN A C 1
ATOM 3027 O O . ASN A 1 385 ? 15.653 -25.527 -24.514 1.00 17.29 385 ASN A O 1
ATOM 3032 N N . ASP A 1 386 ? 16.520 -25.385 -26.586 1.00 17.17 386 ASP A N 1
ATOM 3033 C CA . ASP A 1 386 ? 17.898 -25.530 -26.134 1.00 17.69 386 ASP A CA 1
ATOM 3034 C C . ASP A 1 386 ? 18.321 -24.296 -25.340 1.00 18.01 386 ASP A C 1
ATOM 3035 O O . ASP A 1 386 ? 17.772 -23.200 -25.510 1.00 18.91 386 ASP A O 1
ATOM 3040 N N . ILE A 1 387 ? 19.282 -24.487 -24.443 1.00 17.45 387 ILE A N 1
ATOM 3041 C CA . ILE A 1 387 ? 19.911 -23.385 -23.734 1.00 17.68 387 ILE A CA 1
ATOM 3042 C C . ILE A 1 387 ? 21.198 -23.074 -24.483 1.00 17.74 387 ILE A C 1
ATOM 3043 O O . ILE A 1 387 ? 22.109 -23.899 -24.508 1.00 17.80 387 ILE A O 1
ATOM 3048 N N . THR A 1 388 ? 21.270 -21.908 -25.119 1.00 18.16 388 THR A N 1
ATOM 3049 C CA . THR A 1 388 ? 22.478 -21.498 -25.821 1.00 18.39 388 THR A CA 1
ATOM 3050 C C . THR A 1 388 ? 23.173 -20.455 -24.974 1.00 17.53 388 THR A C 1
ATOM 3051 O O . THR A 1 388 ? 22.566 -19.454 -24.570 1.00 18.93 388 THR A O 1
ATOM 3055 N N . ILE A 1 389 ? 24.439 -20.724 -24.681 1.00 15.68 389 ILE A N 1
ATOM 3056 C CA . ILE A 1 389 ? 25.260 -19.860 -23.859 1.00 14.82 389 ILE A CA 1
ATOM 3057 C C . ILE A 1 389 ? 26.351 -19.282 -24.738 1.00 13.91 389 ILE A C 1
ATOM 3058 O O . ILE A 1 389 ? 27.225 -20.008 -25.236 1.00 13.81 389 ILE A O 1
ATOM 3063 N N . ASN A 1 390 ? 26.301 -17.973 -24.930 1.00 13.39 390 ASN A N 1
ATOM 3064 C CA . ASN A 1 390 ? 27.339 -17.261 -25.651 1.00 13.76 390 ASN A CA 1
ATOM 3065 C C . ASN A 1 390 ? 28.600 -17.107 -24.824 1.00 12.76 390 ASN A C 1
ATOM 3066 O O . ASN A 1 390 ? 28.539 -17.012 -23.606 1.00 12.20 390 ASN A O 1
ATOM 3071 N N . LYS A 1 391 ? 29.737 -17.015 -25.502 1.00 12.88 391 LYS A N 1
ATOM 3072 C CA . LYS A 1 391 ? 31.023 -16.846 -24.845 1.00 13.56 391 LYS A CA 1
ATOM 3073 C C . LYS A 1 391 ? 31.062 -15.650 -23.892 1.00 13.18 391 LYS A C 1
ATOM 3074 O O . LYS A 1 391 ? 31.733 -15.722 -22.882 1.00 13.40 391 LYS A O 1
ATOM 3080 N N . ILE A 1 392 ? 30.341 -14.568 -24.191 1.00 13.22 392 ILE A N 1
ATOM 3081 C CA . ILE A 1 392 ? 30.267 -13.422 -23.271 1.00 13.76 392 ILE A CA 1
ATOM 3082 C C . ILE A 1 392 ? 29.836 -13.855 -21.872 1.00 13.08 392 ILE A C 1
ATOM 3083 O O . ILE A 1 392 ? 30.291 -13.304 -20.870 1.00 14.51 392 ILE A O 1
ATOM 3088 N N . ASN A 1 393 ? 28.960 -14.851 -21.818 1.00 11.88 393 ASN A N 1
ATOM 3089 C CA . ASN A 1 393 ? 28.347 -15.281 -20.573 1.00 11.68 393 ASN A CA 1
ATOM 3090 C C . ASN A 1 393 ? 28.996 -16.514 -19.951 1.00 11.28 393 ASN A C 1
ATOM 3091 O O . ASN A 1 393 ? 28.462 -17.059 -18.984 1.00 11.57 393 ASN A O 1
ATOM 3096 N N . TYR A 1 394 ? 30.134 -16.956 -20.482 1.00 11.42 394 TYR A N 1
ATOM 3097 C CA . TYR A 1 394 ? 30.776 -18.137 -19.920 1.00 11.63 394 TYR A CA 1
ATOM 3098 C C . TYR A 1 394 ? 31.159 -17.947 -18.457 1.00 12.23 394 TYR A C 1
ATOM 3099 O O . TYR A 1 394 ? 30.971 -18.855 -17.656 1.00 11.66 394 TYR A O 1
ATOM 3108 N N . ASP A 1 395 ? 31.709 -16.787 -18.103 1.00 12.28 395 ASP A N 1
ATOM 3109 C CA . ASP A 1 395 ? 32.131 -16.572 -16.721 1.00 12.77 395 ASP A CA 1
ATOM 3110 C C . ASP A 1 395 ? 30.961 -16.733 -15.746 1.00 12.44 395 ASP A C 1
ATOM 3111 O O . ASP A 1 395 ? 31.104 -17.348 -14.694 1.00 12.43 395 ASP A O 1
ATOM 3116 N N . PHE A 1 396 ? 29.816 -16.151 -16.093 1.00 12.12 396 PHE A N 1
ATOM 3117 C CA . PHE A 1 396 ? 28.611 -16.247 -15.269 1.00 11.96 396 PHE A CA 1
ATOM 3118 C C . PHE A 1 396 ? 28.204 -17.693 -15.057 1.00 11.82 396 PHE A C 1
ATOM 3119 O O . PHE A 1 396 ? 28.011 -18.122 -13.926 1.00 11.64 396 PHE A O 1
ATOM 3127 N N . PHE A 1 397 ? 28.075 -18.449 -16.141 1.00 11.23 397 PHE A N 1
ATOM 3128 C CA . PHE A 1 397 ? 27.634 -19.825 -16.009 1.00 11.45 397 PHE A CA 1
ATOM 3129 C C . PHE A 1 397 ? 28.645 -20.642 -15.228 1.00 11.21 397 PHE A C 1
ATOM 3130 O O . PHE A 1 397 ? 28.272 -21.376 -14.338 1.00 11.55 397 PHE A O 1
ATOM 3138 N N . ASN A 1 398 ? 29.929 -20.495 -15.538 1.00 11.09 398 ASN A N 1
ATOM 3139 C CA . ASN A 1 398 ? 30.967 -21.231 -14.832 1.00 11.79 398 ASN A CA 1
ATOM 3140 C C . ASN A 1 398 ? 30.948 -20.943 -13.332 1.00 12.43 398 ASN A C 1
ATOM 3141 O O . ASN A 1 398 ? 31.174 -21.844 -12.521 1.00 13.55 398 ASN A O 1
ATOM 3146 N N . LYS A 1 399 ? 30.714 -19.688 -12.953 1.00 12.00 399 LYS A N 1
ATOM 3147 C CA . LYS A 1 399 ? 30.817 -19.318 -11.552 1.00 12.74 399 LYS A CA 1
ATOM 3148 C C . LYS A 1 399 ? 29.635 -19.844 -10.740 1.00 12.99 399 LYS A C 1
ATOM 3149 O O . LYS A 1 399 ? 29.820 -20.313 -9.617 1.00 14.19 399 LYS A O 1
ATOM 3155 N N . TYR A 1 400 ? 28.432 -19.763 -11.307 1.00 12.91 400 TYR A N 1
ATOM 3156 C CA . TYR A 1 400 ? 27.224 -19.965 -10.520 1.00 13.21 400 TYR A CA 1
ATOM 3157 C C . TYR A 1 400 ? 26.341 -21.120 -10.918 1.00 12.88 400 TYR A C 1
ATOM 3158 O O . TYR A 1 400 ? 25.537 -21.559 -10.099 1.00 14.26 400 TYR A O 1
ATOM 3167 N N . ILE A 1 401 ? 26.442 -21.595 -12.157 1.00 12.41 401 ILE A N 1
ATOM 3168 C CA . ILE A 1 401 ? 25.430 -22.521 -12.686 1.00 12.40 401 ILE A CA 1
ATOM 3169 C C . ILE A 1 401 ? 25.990 -23.913 -12.952 1.00 12.32 401 ILE A C 1
ATOM 3170 O O . ILE A 1 401 ? 25.536 -24.881 -12.358 1.00 13.30 401 ILE A O 1
ATOM 3175 N N . VAL A 1 402 ? 26.945 -24.003 -13.875 1.00 11.88 402 VAL A N 1
ATOM 3176 C CA . VAL A 1 402 ? 27.549 -25.264 -14.270 1.00 12.17 402 VAL A CA 1
ATOM 3177 C C . VAL A 1 402 ? 28.954 -25.013 -14.777 1.00 11.09 402 VAL A C 1
ATOM 3178 O O . VAL A 1 402 ? 29.226 -23.974 -15.369 1.00 10.80 402 VAL A O 1
ATOM 3182 N N . ASP A 1 403 ? 29.844 -25.972 -14.560 1.00 10.74 403 ASP A N 1
ATOM 3183 C CA . ASP A 1 403 ? 31.154 -25.899 -15.183 1.00 10.47 403 ASP A CA 1
ATOM 3184 C C . ASP A 1 403 ? 31.037 -26.350 -16.636 1.00 10.11 403 ASP A C 1
ATOM 3185 O O . ASP A 1 403 ? 30.808 -27.522 -16.936 1.00 10.57 403 ASP A O 1
ATOM 3190 N N . LEU A 1 404 ? 31.152 -25.395 -17.544 1.00 10.00 404 LEU A N 1
ATOM 3191 C CA . LEU A 1 404 ? 30.950 -25.655 -18.954 1.00 10.09 404 LEU A CA 1
ATOM 3192 C C . LEU A 1 404 ? 31.912 -26.687 -19.510 1.00 10.36 404 LEU A C 1
ATOM 3193 O O . LEU A 1 404 ? 31.558 -27.395 -20.437 1.00 11.03 404 LEU A O 1
ATOM 3198 N N . SER A 1 405 ? 33.104 -26.799 -18.938 1.00 10.89 405 SER A N 1
ATOM 3199 C CA . SER A 1 405 ? 34.062 -27.784 -19.429 1.00 12.44 405 SER A CA 1
ATOM 3200 C C . SER A 1 405 ? 33.555 -29.213 -19.272 1.00 11.85 405 SER A C 1
ATOM 3201 O O . SER A 1 405 ? 33.987 -30.092 -20.019 1.00 12.99 405 SER A O 1
ATOM 3204 N N . THR A 1 406 ? 32.649 -29.455 -18.321 1.00 11.26 406 THR A N 1
ATOM 3205 C CA . THR A 1 406 ? 32.057 -30.787 -18.155 1.00 11.53 406 THR A CA 1
ATOM 3206 C C . THR A 1 406 ? 30.994 -31.113 -19.192 1.00 11.92 406 THR A C 1
ATOM 3207 O O . THR A 1 406 ? 30.569 -32.255 -19.304 1.00 13.01 406 THR A O 1
ATOM 3211 N N . ILE A 1 407 ? 30.525 -30.102 -19.907 1.00 12.02 407 ILE A N 1
ATOM 3212 C CA . ILE A 1 407 ? 29.552 -30.279 -20.975 1.00 12.04 407 ILE A CA 1
ATOM 3213 C C . ILE A 1 407 ? 30.285 -30.414 -22.295 1.00 11.32 407 ILE A C 1
ATOM 3214 O O . ILE A 1 407 ? 30.071 -31.365 -23.038 1.00 12.27 407 ILE A O 1
ATOM 3219 N N . ASN A 1 408 ? 31.154 -29.461 -22.585 1.00 11.43 408 ASN A N 1
ATOM 3220 C CA . ASN A 1 408 ? 31.987 -29.499 -23.764 1.00 11.42 408 ASN A CA 1
ATOM 3221 C C . ASN A 1 408 ? 33.383 -29.040 -23.373 1.00 10.84 408 ASN A C 1
ATOM 3222 O O . ASN A 1 408 ? 33.584 -27.871 -23.055 1.00 11.50 408 ASN A O 1
ATOM 3227 N N . SER A 1 409 ? 34.340 -29.969 -23.355 1.00 11.03 409 SER A N 1
ATOM 3228 C CA . SER A 1 409 ? 35.665 -29.650 -22.851 1.00 11.72 409 SER A CA 1
ATOM 3229 C C . SER A 1 409 ? 36.380 -28.589 -23.675 1.00 11.73 409 SER A C 1
ATOM 3230 O O . SER A 1 409 ? 37.287 -27.932 -23.168 1.00 12.93 409 SER A O 1
ATOM 3233 N N . ALA A 1 410 ? 35.969 -28.411 -24.927 1.00 12.02 410 ALA A N 1
ATOM 3234 C CA . ALA A 1 410 ? 36.579 -27.435 -25.825 1.00 12.62 410 ALA A CA 1
ATOM 3235 C C . ALA A 1 410 ? 35.767 -26.154 -25.945 1.00 12.65 410 ALA A C 1
ATOM 3236 O O . ALA A 1 410 ? 35.939 -25.401 -26.898 1.00 13.46 410 ALA A O 1
ATOM 3238 N N . TYR A 1 411 ? 34.904 -25.879 -24.970 1.00 12.12 411 TYR A N 1
ATOM 3239 C CA . TYR A 1 411 ? 33.986 -24.741 -25.082 1.00 12.36 411 TYR A CA 1
ATOM 3240 C C . TYR A 1 411 ? 34.699 -23.404 -25.264 1.00 13.14 411 TYR A C 1
ATOM 3241 O O . TYR A 1 411 ? 34.153 -22.520 -25.914 1.00 13.00 411 TYR A O 1
ATOM 3250 N N . GLN A 1 412 ? 35.893 -23.243 -24.703 1.00 14.32 412 GLN A N 1
ATOM 3251 C CA . GLN A 1 412 ? 36.615 -21.970 -24.812 1.00 16.18 412 GLN A CA 1
ATOM 3252 C C . GLN A 1 412 ? 37.050 -21.647 -26.238 1.00 17.04 412 GLN A C 1
ATOM 3253 O O . GLN A 1 412 ? 37.347 -20.491 -26.547 1.00 18.36 412 GLN A O 1
ATOM 3259 N N . SER A 1 413 ? 37.108 -22.664 -27.094 1.00 17.62 413 SER A N 1
ATOM 3260 C CA . SER A 1 413 ? 37.430 -22.477 -28.512 1.00 18.38 413 SER A CA 1
ATOM 3261 C C . SER A 1 413 ? 36.196 -22.210 -29.373 1.00 18.21 413 SER A C 1
ATOM 3262 O O . SER A 1 413 ? 36.309 -22.069 -30.590 1.00 19.42 413 SER A O 1
ATOM 3265 N N . SER A 1 414 ? 35.021 -22.144 -28.743 1.00 17.42 414 SER A N 1
ATOM 3266 C CA . SER A 1 414 ? 33.764 -21.959 -29.452 1.00 17.24 414 SER A CA 1
ATOM 3267 C C . SER A 1 414 ? 33.088 -20.654 -29.044 1.00 16.50 414 SER A C 1
ATOM 3268 O O . SER A 1 414 ? 33.224 -20.202 -27.910 1.00 16.04 414 SER A O 1
ATOM 3271 N N . ASP A 1 415 ? 32.336 -20.068 -29.965 1.00 16.32 415 ASP A N 1
ATOM 3272 C CA . ASP A 1 415 ? 31.574 -18.856 -29.675 1.00 16.68 415 ASP A CA 1
ATOM 3273 C C . ASP A 1 415 ? 30.378 -19.114 -28.763 1.00 14.99 415 ASP A C 1
ATOM 3274 O O . ASP A 1 415 ? 29.854 -18.183 -28.157 1.00 14.57 415 ASP A O 1
ATOM 3279 N N . SER A 1 416 ? 29.934 -20.362 -28.687 1.00 14.67 416 SER A N 1
ATOM 3280 C CA . SER A 1 416 ? 28.816 -20.715 -27.826 1.00 14.34 416 SER A CA 1
ATOM 3281 C C . SER A 1 416 ? 28.806 -22.192 -27.463 1.00 13.54 416 SER A C 1
ATOM 3282 O O . SER A 1 416 ? 29.500 -23.010 -28.069 1.00 13.96 416 SER A O 1
ATOM 3285 N N . VAL A 1 417 ? 27.998 -22.507 -26.462 1.00 12.91 417 VAL A N 1
ATOM 3286 C CA . VAL A 1 417 ? 27.662 -23.863 -26.057 1.00 13.40 417 VAL A CA 1
ATOM 3287 C C . VAL A 1 417 ? 26.158 -23.981 -26.184 1.00 13.34 417 VAL A C 1
ATOM 3288 O O . VAL A 1 417 ? 25.429 -23.113 -25.711 1.00 14.68 417 VAL A O 1
ATOM 3292 N N . THR A 1 418 ? 25.690 -25.045 -26.815 1.00 13.46 418 THR A N 1
ATOM 3293 C CA . THR A 1 418 ? 24.263 -25.298 -26.946 1.00 14.54 418 THR A CA 1
ATOM 3294 C C . THR A 1 418 ? 23.922 -26.558 -26.171 1.00 14.72 418 THR A C 1
ATOM 3295 O O . THR A 1 418 ? 24.425 -27.638 -26.476 1.00 15.01 418 THR A O 1
ATOM 3299 N N . ILE A 1 419 ? 23.080 -26.412 -25.159 1.00 15.72 419 ILE A N 1
ATOM 3300 C CA . ILE A 1 419 ? 22.715 -27.503 -24.277 1.00 16.68 419 ILE A CA 1
ATOM 3301 C C . ILE A 1 419 ? 21.346 -27.998 -24.710 1.00 16.80 419 ILE A C 1
ATOM 3302 O O . ILE A 1 419 ? 20.362 -27.255 -24.698 1.00 17.03 419 ILE A O 1
ATOM 3307 N N . LYS A 1 420 ? 21.298 -29.259 -25.113 1.00 17.36 420 LYS A N 1
ATOM 3308 C CA . LYS A 1 420 ? 20.142 -29.803 -25.792 1.00 17.75 420 LYS A CA 1
ATOM 3309 C C . LYS A 1 420 ? 19.068 -30.242 -24.817 1.00 16.51 420 LYS A C 1
ATOM 3310 O O . LYS A 1 420 ? 19.339 -30.924 -23.830 1.00 14.72 420 LYS A O 1
ATOM 3316 N N . SER A 1 421 ? 17.833 -29.863 -25.118 1.00 16.42 421 SER A N 1
ATOM 3317 C CA . SER A 1 421 ? 16.704 -30.261 -24.315 1.00 16.88 421 SER A CA 1
ATOM 3318 C C . SER A 1 421 ? 16.649 -31.783 -24.193 1.00 16.95 421 SER A C 1
ATOM 3319 O O . SER A 1 421 ? 16.912 -32.507 -25.161 1.00 17.42 421 SER A O 1
ATOM 3322 N N . GLY A 1 422 ? 16.344 -32.258 -22.993 1.00 16.68 422 GLY A N 1
ATOM 3323 C CA . GLY A 1 422 ? 16.251 -33.685 -22.729 1.00 16.56 422 GLY A CA 1
ATOM 3324 C C . GLY A 1 422 ? 17.533 -34.335 -22.230 1.00 16.17 422 GLY A C 1
ATOM 3325 O O . GLY A 1 422 ? 17.502 -35.434 -21.681 1.00 17.35 422 GLY A O 1
ATOM 3326 N N . SER A 1 423 ? 18.668 -33.674 -22.423 1.00 15.01 423 SER A N 1
ATOM 3327 C CA . SER A 1 423 ? 19.940 -34.229 -21.979 1.00 14.29 423 SER A CA 1
ATOM 3328 C C . SER A 1 423 ? 20.087 -34.082 -20.465 1.00 13.74 423 SER A C 1
ATOM 3329 O O . SER A 1 423 ? 19.458 -33.220 -19.836 1.00 13.44 423 SER A O 1
ATOM 3332 N N . ASP A 1 424 ? 20.937 -34.912 -19.873 1.00 13.75 424 ASP A N 1
ATOM 3333 C CA . ASP A 1 424 ? 21.195 -34.827 -18.445 1.00 13.60 424 ASP A CA 1
ATOM 3334 C C . ASP A 1 424 ? 21.693 -33.449 -18.077 1.00 12.93 424 ASP A C 1
ATOM 3335 O O . ASP A 1 424 ? 21.274 -32.880 -17.070 1.00 12.97 424 ASP A O 1
ATOM 3340 N N . GLU A 1 425 ? 22.568 -32.904 -18.903 1.00 13.02 425 GLU A N 1
ATOM 3341 C CA . GLU A 1 425 ? 23.148 -31.610 -18.582 1.00 13.44 425 GLU A CA 1
ATOM 3342 C C . GLU A 1 425 ? 22.115 -30.494 -18.677 1.00 12.68 425 GLU A C 1
ATOM 3343 O O . GLU A 1 425 ? 22.173 -29.549 -17.905 1.00 12.46 425 GLU A O 1
ATOM 3349 N N . PHE A 1 426 ? 21.154 -30.618 -19.590 1.00 12.00 426 PHE A N 1
ATOM 3350 C CA . PHE A 1 426 ? 20.057 -29.654 -19.666 1.00 11.77 426 PHE A CA 1
ATOM 3351 C C . PHE A 1 426 ? 19.262 -29.657 -18.365 1.00 11.33 426 PHE A C 1
ATOM 3352 O O . PHE A 1 426 ? 18.985 -28.595 -17.802 1.00 11.57 426 PHE A O 1
ATOM 3360 N N . ASN A 1 427 ? 18.924 -30.845 -17.877 1.00 11.65 427 ASN A N 1
ATOM 3361 C CA . ASN A 1 427 ? 18.170 -30.948 -16.632 1.00 12.25 427 ASN A CA 1
ATOM 3362 C C . ASN A 1 427 ? 18.958 -30.392 -15.457 1.00 12.00 427 ASN A C 1
ATOM 3363 O O . ASN A 1 427 ? 18.412 -29.702 -14.603 1.00 12.16 427 ASN A O 1
ATOM 3368 N N . THR A 1 428 ? 20.257 -30.657 -15.434 1.00 11.37 428 THR A N 1
ATOM 3369 C CA . THR A 1 428 ? 21.121 -30.134 -14.392 1.00 11.52 428 THR A CA 1
ATOM 3370 C C . THR A 1 428 ? 21.184 -28.613 -14.451 1.00 11.49 428 THR A C 1
ATOM 3371 O O . THR A 1 428 ? 21.085 -27.950 -13.422 1.00 11.30 428 THR A O 1
ATOM 3375 N N . VAL A 1 429 ? 21.368 -28.064 -15.644 1.00 11.22 429 VAL A N 1
ATOM 3376 C CA . VAL A 1 429 ? 21.425 -26.618 -15.799 1.00 11.67 429 VAL A CA 1
ATOM 3377 C C . VAL A 1 429 ? 20.120 -25.972 -15.349 1.00 11.10 429 VAL A C 1
ATOM 3378 O O . VAL A 1 429 ? 20.143 -24.981 -14.628 1.00 10.83 429 VAL A O 1
ATOM 3382 N N . ALA A 1 430 ? 18.981 -26.528 -15.757 1.00 11.12 430 ALA A N 1
ATOM 3383 C CA . ALA A 1 430 ? 17.687 -25.979 -15.368 1.00 11.47 430 ALA A CA 1
ATOM 3384 C C . ALA A 1 430 ? 17.530 -26.025 -13.851 1.00 11.20 430 ALA A C 1
ATOM 3385 O O . ALA A 1 430 ? 17.134 -25.039 -13.245 1.00 11.35 430 ALA A O 1
ATOM 3387 N N . ASP A 1 431 ? 17.854 -27.163 -13.240 1.00 11.34 431 ASP A N 1
ATOM 3388 C CA . ASP A 1 431 ? 17.787 -27.283 -11.790 1.00 11.71 431 ASP A CA 1
ATOM 3389 C C . ASP A 1 431 ? 18.718 -26.297 -11.090 1.00 10.97 431 ASP A C 1
ATOM 3390 O O . ASP A 1 431 ? 18.341 -25.690 -10.094 1.00 11.67 431 ASP A O 1
ATOM 3395 N N . ASN A 1 432 ? 19.935 -26.162 -11.594 1.00 10.39 432 ASN A N 1
ATOM 3396 C CA . ASN A 1 432 ? 20.906 -25.271 -10.966 1.00 10.59 432 ASN A CA 1
ATOM 3397 C C . ASN A 1 432 ? 20.522 -23.810 -11.137 1.00 9.94 432 ASN A C 1
ATOM 3398 O O . ASN A 1 432 ? 20.803 -23.003 -10.262 1.00 10.23 432 ASN A O 1
ATOM 3403 N N . LEU A 1 433 ? 19.871 -23.469 -12.249 1.00 9.58 433 LEU A N 1
ATOM 3404 C CA . LEU A 1 433 ? 19.326 -22.126 -12.426 1.00 9.46 433 LEU A CA 1
ATOM 3405 C C . LEU A 1 433 ? 18.277 -21.842 -11.360 1.00 9.62 433 LEU A C 1
ATOM 3406 O O . LEU A 1 433 ? 18.256 -20.759 -10.780 1.00 9.70 433 LEU A O 1
ATOM 3411 N N . VAL A 1 434 ? 17.400 -22.800 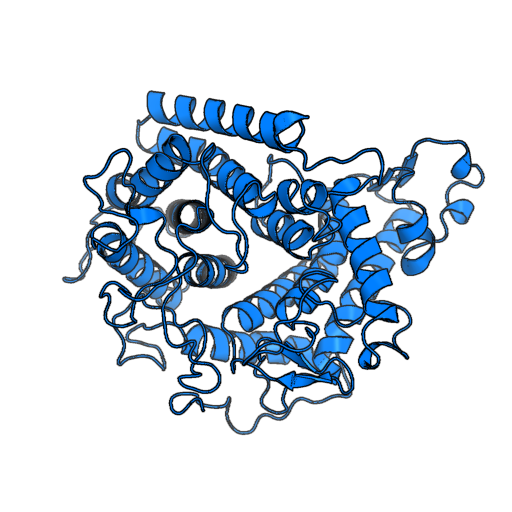-11.092 1.00 10.15 434 VAL A N 1
ATOM 3412 C CA . VAL A 1 434 ? 16.364 -22.594 -10.082 1.00 10.55 434 VAL A CA 1
ATOM 3413 C C . VAL A 1 434 ? 16.974 -22.486 -8.679 1.00 10.59 434 VAL A C 1
ATOM 3414 O O . VAL A 1 434 ? 16.600 -21.613 -7.903 1.00 10.53 434 VAL A O 1
ATOM 3418 N N . THR A 1 435 ? 17.952 -23.326 -8.361 1.00 10.64 435 THR A N 1
ATOM 3419 C CA . THR A 1 435 ? 18.640 -23.232 -7.077 1.00 11.39 435 THR A CA 1
ATOM 3420 C C . THR A 1 435 ? 19.325 -21.871 -6.916 1.00 10.84 435 THR A C 1
ATOM 3421 O O . THR A 1 435 ? 19.306 -21.273 -5.836 1.00 11.20 435 THR A O 1
ATOM 3425 N N . PHE A 1 436 ? 19.916 -21.379 -7.997 1.00 10.35 436 PHE A N 1
ATOM 3426 C CA . PHE A 1 436 ? 20.562 -20.079 -7.978 1.00 10.31 436 PHE A CA 1
ATOM 3427 C C . PHE A 1 436 ? 19.525 -18.973 -7.753 1.00 9.99 436 PHE A C 1
ATOM 3428 O O . PHE A 1 436 ? 19.742 -18.069 -6.944 1.00 10.53 436 PHE A O 1
ATOM 3436 N N . GLY A 1 437 ? 18.391 -19.033 -8.443 1.00 10.16 437 GLY A N 1
ATOM 3437 C CA . GLY A 1 437 ? 17.327 -18.072 -8.181 1.00 10.13 437 GLY A CA 1
ATOM 3438 C C . GLY A 1 437 ? 16.878 -18.103 -6.722 1.00 9.92 437 GLY A C 1
ATOM 3439 O O . GLY A 1 437 ? 16.667 -17.061 -6.099 1.00 10.18 437 GLY A O 1
ATOM 3440 N N . ASP A 1 438 ? 16.741 -19.304 -6.164 1.00 10.05 438 ASP A N 1
ATOM 3441 C CA . ASP A 1 438 ? 16.341 -19.462 -4.774 1.00 10.44 438 ASP A CA 1
ATOM 3442 C C . ASP A 1 438 ? 17.275 -18.717 -3.835 1.00 10.27 438 ASP A C 1
ATOM 3443 O O . ASP A 1 438 ? 16.851 -18.209 -2.807 1.00 10.78 438 ASP A O 1
ATOM 3448 N N . SER A 1 439 ? 18.560 -18.685 -4.159 1.00 10.15 439 SER A N 1
ATOM 3449 C CA . SER A 1 439 ? 19.526 -18.041 -3.279 1.00 10.89 439 SER A CA 1
ATOM 3450 C C . SER A 1 439 ? 19.263 -16.548 -3.121 1.00 10.67 439 SER A C 1
ATOM 3451 O O . SER A 1 439 ? 19.565 -15.987 -2.065 1.00 10.98 439 SER A O 1
ATOM 3454 N N . PHE A 1 440 ? 18.697 -15.906 -4.144 1.00 9.89 440 PHE A N 1
ATOM 3455 C CA . PHE A 1 440 ? 18.279 -14.517 -4.026 1.00 9.56 440 PHE A CA 1
ATOM 3456 C C . PHE A 1 440 ? 17.052 -14.381 -3.127 1.00 9.32 440 PHE A C 1
ATOM 3457 O O . PHE A 1 440 ? 16.965 -13.435 -2.345 1.00 10.07 440 PHE A O 1
ATOM 3465 N N . LEU A 1 441 ? 16.098 -15.296 -3.240 1.00 9.33 441 LEU A N 1
ATOM 3466 C CA . LEU A 1 441 ? 14.949 -15.253 -2.349 1.00 9.73 441 LEU A CA 1
ATOM 3467 C C . LEU A 1 441 ? 15.362 -15.559 -0.896 1.00 9.12 441 LEU A C 1
ATOM 3468 O O . LEU A 1 441 ? 14.742 -15.042 0.028 1.00 9.99 441 LEU A O 1
ATOM 3473 N N . GLN A 1 442 ? 16.420 -16.345 -0.687 1.00 9.71 442 GLN A N 1
ATOM 3474 C CA . GLN A 1 442 ? 16.951 -16.552 0.652 1.00 10.13 442 GLN A CA 1
ATOM 3475 C C . GLN A 1 442 ? 17.477 -15.254 1.255 1.00 10.25 442 GLN A C 1
ATOM 3476 O O . GLN A 1 442 ? 17.336 -15.020 2.460 1.00 9.93 442 GLN A O 1
ATOM 3482 N N . VAL A 1 443 ? 18.079 -14.399 0.426 1.00 9.93 443 VAL A N 1
ATOM 3483 C CA . VAL A 1 443 ? 18.531 -13.077 0.886 1.00 10.17 443 VAL A CA 1
ATOM 3484 C C . VAL A 1 443 ? 17.329 -12.294 1.411 1.00 10.10 443 VAL A C 1
ATOM 3485 O O . VAL A 1 443 ? 17.401 -11.653 2.456 1.00 10.60 443 VAL A O 1
ATOM 3489 N N . ILE A 1 444 ? 16.220 -12.345 0.687 1.00 9.80 444 ILE A N 1
ATOM 3490 C CA . ILE A 1 444 ? 15.001 -11.675 1.119 1.00 10.39 444 ILE A CA 1
ATOM 3491 C C . ILE A 1 444 ? 14.485 -12.280 2.429 1.00 10.54 444 ILE A C 1
ATOM 3492 O O . ILE A 1 444 ? 14.128 -11.551 3.343 1.00 11.42 444 ILE A O 1
ATOM 3497 N N . LEU A 1 445 ? 14.451 -13.601 2.527 1.00 10.68 445 LEU A N 1
ATOM 3498 C CA . LEU A 1 445 ? 14.053 -14.269 3.769 1.00 10.95 445 LEU A CA 1
ATOM 3499 C C . LEU A 1 445 ? 14.922 -13.822 4.954 1.00 10.43 445 LEU A C 1
ATOM 3500 O O . LEU A 1 445 ? 14.426 -13.600 6.052 1.00 11.24 445 LEU A O 1
ATOM 3505 N N . ASP A 1 446 ? 16.219 -13.664 4.716 1.00 10.56 446 ASP A N 1
ATOM 3506 C CA . ASP A 1 446 ? 17.146 -13.251 5.768 1.00 10.81 446 ASP A CA 1
ATOM 3507 C C . ASP A 1 446 ? 16.861 -11.847 6.296 1.00 10.92 446 ASP A C 1
ATOM 3508 O O . ASP A 1 446 ? 17.156 -11.575 7.458 1.00 12.21 446 ASP A O 1
ATOM 3513 N N . HIS A 1 447 ? 16.307 -10.968 5.454 1.00 10.96 447 HIS A N 1
ATOM 3514 C CA . HIS A 1 447 ? 16.281 -9.532 5.737 1.00 10.95 447 HIS A CA 1
ATOM 3515 C C . HIS A 1 447 ? 14.930 -8.824 5.688 1.00 11.08 447 HIS A C 1
ATOM 3516 O O . HIS A 1 447 ? 14.836 -7.672 6.093 1.00 11.82 447 HIS A O 1
ATOM 3523 N N . ILE A 1 448 ? 13.889 -9.506 5.236 1.00 10.58 448 ILE A N 1
ATOM 3524 C CA . ILE A 1 448 ? 12.547 -8.944 5.238 1.00 10.20 448 ILE A CA 1
ATOM 3525 C C . ILE A 1 448 ? 12.130 -8.595 6.672 1.00 10.33 448 ILE A C 1
ATOM 3526 O O . ILE A 1 448 ? 12.614 -9.189 7.631 1.00 10.75 448 ILE A O 1
ATOM 3531 N N . ASN A 1 449 ? 11.242 -7.621 6.829 1.00 10.36 449 ASN A N 1
ATOM 3532 C CA . ASN A 1 449 ? 10.691 -7.330 8.147 1.00 10.35 449 ASN A CA 1
ATOM 3533 C C . ASN A 1 449 ? 9.975 -8.547 8.706 1.00 10.09 449 ASN A C 1
ATOM 3534 O O . ASN A 1 449 ? 9.416 -9.351 7.972 1.00 10.22 449 ASN A O 1
ATOM 3539 N N . ASP A 1 450 ? 9.945 -8.635 10.027 1.00 10.55 450 ASP A N 1
ATOM 3540 C CA . ASP A 1 450 ? 9.194 -9.682 10.711 1.00 10.86 450 ASP A CA 1
ATOM 3541 C C . ASP A 1 450 ? 7.743 -9.748 10.240 1.00 10.74 450 ASP A C 1
ATOM 3542 O O . ASP A 1 450 ? 7.174 -10.833 10.122 1.00 10.99 450 ASP A O 1
ATOM 3547 N N . ASP A 1 451 ? 7.138 -8.590 9.963 1.00 10.45 451 ASP A N 1
ATOM 3548 C CA . ASP A 1 451 ? 5.734 -8.556 9.578 1.00 10.75 451 ASP A CA 1
ATOM 3549 C C . ASP A 1 451 ? 5.476 -8.970 8.123 1.00 10.68 451 ASP A C 1
ATOM 3550 O O . ASP A 1 451 ? 4.338 -8.982 7.678 1.00 10.87 451 ASP A O 1
ATOM 3555 N N . GLY A 1 452 ? 6.528 -9.328 7.385 1.00 10.55 452 GLY A N 1
ATOM 3556 C CA . GLY A 1 452 ? 6.366 -9.790 6.015 1.00 10.37 452 GLY A CA 1
ATOM 3557 C C . GLY A 1 452 ? 6.226 -8.704 4.967 1.00 9.74 452 GLY A C 1
ATOM 3558 O O . GLY A 1 452 ? 6.014 -9.017 3.800 1.00 9.90 452 GLY A O 1
ATOM 3559 N N . SER A 1 453 ? 6.313 -7.446 5.377 1.00 9.75 453 SER A N 1
ATOM 3560 C CA . SER A 1 453 ? 6.283 -6.311 4.466 1.00 9.91 453 SER A CA 1
ATOM 3561 C C . SER A 1 453 ? 7.693 -6.022 3.964 1.00 9.74 453 SER A C 1
ATOM 3562 O O . SER A 1 453 ? 8.675 -6.246 4.662 1.00 10.08 453 SER A O 1
ATOM 3565 N N . LEU A 1 454 ? 7.757 -5.514 2.740 1.00 9.26 454 LEU A N 1
ATOM 3566 C CA . LEU A 1 454 ? 9.003 -5.220 2.057 1.00 9.04 454 LEU A CA 1
ATOM 3567 C C . LEU A 1 454 ? 9.180 -3.726 1.864 1.00 9.18 454 LEU A C 1
ATOM 3568 O O . LEU A 1 454 ? 8.389 -3.092 1.179 1.00 9.50 454 LEU A O 1
ATOM 3573 N N . ASN A 1 455 ? 10.235 -3.168 2.444 1.00 9.20 455 ASN A N 1
ATOM 3574 C CA . ASN A 1 455 ? 10.583 -1.776 2.216 1.00 9.16 455 ASN A CA 1
ATOM 3575 C C . ASN A 1 455 ? 11.159 -1.611 0.804 1.00 8.88 455 ASN A C 1
ATOM 3576 O O . ASN A 1 455 ? 11.366 -2.591 0.059 1.00 9.04 455 ASN A O 1
ATOM 3581 N N . GLU A 1 456 ? 11.477 -0.373 0.456 1.00 8.71 456 GLU A N 1
ATOM 3582 C CA . GLU A 1 456 ? 12.214 -0.137 -0.764 1.00 8.72 456 GLU A CA 1
ATOM 3583 C C . GLU A 1 456 ? 13.619 -0.728 -0.693 1.00 8.70 456 GLU A C 1
ATOM 3584 O O . GLU A 1 456 ? 14.070 -1.365 -1.648 1.00 8.84 456 GLU A O 1
ATOM 3590 N N . GLN A 1 457 ? 14.300 -0.528 0.431 1.00 8.87 457 GLN A N 1
ATOM 3591 C CA . GLN A 1 457 ? 15.721 -0.818 0.532 1.00 9.04 457 GLN A CA 1
ATOM 3592 C C . GLN A 1 457 ? 16.029 -1.732 1.699 1.00 8.89 457 GLN A C 1
ATOM 3593 O O . GLN A 1 457 ? 15.218 -1.913 2.616 1.00 9.16 457 GLN A O 1
ATOM 3599 N N . LEU A 1 458 ? 17.225 -2.304 1.668 1.00 9.18 458 LEU A N 1
ATOM 3600 C CA . LEU A 1 458 ? 17.787 -2.955 2.855 1.00 9.64 458 LEU A CA 1
ATOM 3601 C C . LEU A 1 458 ? 19.212 -2.441 3.012 1.00 9.06 458 LEU A C 1
ATOM 3602 O O . LEU A 1 458 ? 19.927 -2.237 2.032 1.00 9.62 458 LEU A O 1
ATOM 3607 N N . ASN A 1 459 ? 19.610 -2.191 4.251 1.00 9.50 459 ASN A N 1
ATOM 3608 C CA . ASN A 1 459 ? 20.869 -1.521 4.511 1.00 9.66 459 ASN A CA 1
ATOM 3609 C C . ASN A 1 459 ? 22.049 -2.332 3.984 1.00 9.59 459 ASN A C 1
ATOM 3610 O O . ASN A 1 459 ? 22.126 -3.534 4.182 1.00 10.00 459 ASN A O 1
ATOM 3615 N N . ARG A 1 460 ? 22.986 -1.645 3.343 1.00 10.03 460 ARG A N 1
ATOM 3616 C CA . ARG A 1 460 ? 24.112 -2.313 2.723 1.00 10.62 460 ARG A CA 1
ATOM 3617 C C . ARG A 1 460 ? 25.056 -3.005 3.685 1.00 10.45 460 ARG A C 1
ATOM 3618 O O . ARG A 1 460 ? 25.813 -3.846 3.234 1.00 11.33 460 ARG A O 1
ATOM 3626 N N . TYR A 1 461 ? 25.040 -2.643 4.975 1.00 10.85 461 TYR A N 1
ATOM 3627 C CA . TYR A 1 461 ? 25.889 -3.275 5.991 1.00 11.02 461 TYR A CA 1
ATOM 3628 C C . TYR A 1 461 ? 25.181 -4.433 6.691 1.00 10.89 461 TYR A C 1
ATOM 3629 O O . TYR A 1 461 ? 25.740 -5.518 6.818 1.00 12.68 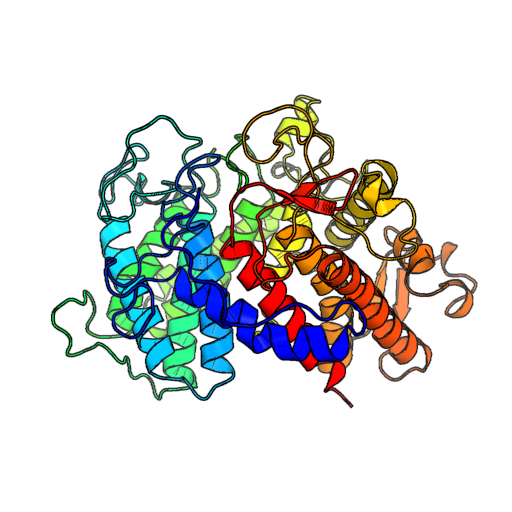461 TYR A O 1
ATOM 3638 N N . THR A 1 462 ? 23.961 -4.198 7.167 1.00 10.94 462 THR A N 1
ATOM 3639 C CA . THR A 1 462 ? 23.265 -5.164 8.021 1.00 11.08 462 THR A CA 1
ATOM 3640 C C . THR A 1 462 ? 22.151 -5.932 7.325 1.00 11.12 462 THR A C 1
ATOM 3641 O O . THR A 1 462 ? 21.711 -6.964 7.815 1.00 12.08 462 THR A O 1
ATOM 3645 N N . GLY A 1 463 ? 21.634 -5.375 6.238 1.00 10.55 463 GLY A N 1
ATOM 3646 C CA . GLY A 1 463 ? 20.442 -5.895 5.607 1.00 10.78 463 GLY A CA 1
ATOM 3647 C C . GLY A 1 463 ? 19.142 -5.503 6.290 1.00 10.47 463 GLY A C 1
ATOM 3648 O O . GLY A 1 463 ? 18.094 -5.930 5.827 1.00 11.30 463 GLY A O 1
ATOM 3649 N N . TYR A 1 464 ? 19.175 -4.735 7.384 1.00 10.88 464 TYR A N 1
ATOM 3650 C CA . TYR A 1 464 ? 17.926 -4.282 7.971 1.00 11.06 464 TYR A CA 1
ATOM 3651 C C . TYR A 1 464 ? 17.193 -3.352 6.999 1.00 10.97 464 TYR A C 1
ATOM 3652 O O . TYR A 1 464 ? 17.788 -2.505 6.342 1.00 10.75 464 TYR A O 1
ATOM 3661 N N . SER A 1 465 ? 15.880 -3.484 6.961 1.00 10.81 465 SER A N 1
ATOM 3662 C CA . SER A 1 465 ? 15.082 -2.742 6.006 1.00 11.51 465 SER A CA 1
ATOM 3663 C C . SER A 1 465 ? 15.170 -1.255 6.267 1.00 11.46 465 SER A C 1
ATOM 3664 O O . SER A 1 465 ? 15.311 -0.817 7.416 1.00 12.86 465 SER A O 1
ATOM 3667 N N . THR A 1 466 ? 15.087 -0.488 5.192 1.00 11.66 466 THR A N 1
ATOM 3668 C CA . THR A 1 466 ? 15.097 0.950 5.296 1.00 12.40 466 THR A CA 1
ATOM 3669 C C . THR A 1 466 ? 14.421 1.593 4.083 1.00 11.76 466 THR A C 1
ATOM 3670 O O . THR A 1 466 ? 14.111 0.925 3.086 1.00 11.39 466 THR A O 1
ATOM 3674 N N . GLY A 1 467 ? 14.173 2.894 4.171 1.00 12.16 467 GLY A N 1
ATOM 3675 C CA . GLY A 1 467 ? 13.440 3.603 3.145 1.00 12.10 467 GLY A CA 1
ATOM 3676 C C . GLY A 1 467 ? 11.949 3.329 3.193 1.00 11.59 467 GLY A C 1
ATOM 3677 O O . GLY A 1 467 ? 11.418 2.818 4.179 1.00 12.20 467 GLY A O 1
ATOM 3678 N N . ALA A 1 468 ? 11.265 3.688 2.116 1.00 11.03 468 ALA A N 1
ATOM 3679 C CA . ALA A 1 468 ? 9.811 3.645 2.050 1.00 11.29 468 ALA A CA 1
ATOM 3680 C C . ALA A 1 468 ? 9.279 2.287 2.496 1.00 10.38 468 ALA A C 1
ATOM 3681 O O . ALA A 1 468 ? 9.804 1.239 2.101 1.00 10.52 468 ALA A O 1
ATOM 3683 N N . TYR A 1 469 ? 8.211 2.315 3.294 1.00 10.36 469 TYR A N 1
ATOM 3684 C CA . TYR A 1 469 ? 7.651 1.125 3.914 1.00 9.86 469 TYR A CA 1
ATOM 3685 C C . TYR A 1 469 ? 6.669 0.416 2.983 1.00 9.79 469 TYR A C 1
ATOM 3686 O O . TYR A 1 469 ? 5.935 1.061 2.252 1.00 10.51 469 TYR A O 1
ATOM 3695 N N . SER A 1 470 ? 6.665 -0.912 3.008 1.00 9.70 470 SER A N 1
ATOM 3696 C CA . SER A 1 470 ? 5.725 -1.728 2.241 1.00 9.72 470 SER A CA 1
ATOM 3697 C C . SER A 1 470 ? 5.510 -1.184 0.829 1.00 9.35 470 SER A C 1
ATOM 3698 O O . SER A 1 470 ? 4.394 -0.909 0.399 1.00 9.44 470 SER A O 1
ATOM 3701 N N . LEU A 1 471 ? 6.616 -1.053 0.105 1.00 8.95 471 LEU A N 1
ATOM 3702 C CA . LEU A 1 471 ? 6.613 -0.520 -1.248 1.00 9.11 471 LEU A CA 1
ATOM 3703 C C . LEU A 1 471 ? 5.870 -1.472 -2.182 1.00 8.67 471 LEU A C 1
ATOM 3704 O O . LEU A 1 471 ? 6.203 -2.648 -2.272 1.00 8.91 471 LEU A O 1
ATOM 3709 N N . THR A 1 472 ? 4.847 -0.977 -2.867 1.00 8.74 472 THR A N 1
ATOM 3710 C CA . THR A 1 472 ? 4.004 -1.834 -3.696 1.00 9.29 472 THR A CA 1
ATOM 3711 C C . THR A 1 472 ? 4.816 -2.589 -4.734 1.00 9.03 472 THR A C 1
ATOM 3712 O O . THR A 1 472 ? 4.602 -3.776 -4.954 1.00 9.20 472 THR A O 1
ATOM 3716 N N . TRP A 1 473 ? 5.771 -1.905 -5.354 1.00 9.09 473 TRP A N 1
ATOM 3717 C CA . TRP A 1 473 ? 6.629 -2.519 -6.352 1.00 9.29 473 TRP A CA 1
ATOM 3718 C C . TRP A 1 473 ? 7.469 -3.640 -5.730 1.00 8.84 473 TRP A C 1
ATOM 3719 O O . TRP A 1 473 ? 7.683 -4.680 -6.357 1.00 9.28 473 TRP A O 1
ATOM 3730 N N . SER A 1 474 ? 7.938 -3.461 -4.497 1.00 9.01 474 SER A N 1
ATOM 3731 C CA . SER A 1 474 ? 8.634 -4.559 -3.817 1.00 9.10 474 SER A CA 1
ATOM 3732 C C . SER A 1 474 ? 7.729 -5.788 -3.685 1.00 8.77 474 SER A C 1
ATOM 3733 O O . SER A 1 474 ? 8.139 -6.917 -3.972 1.00 9.03 474 SER A O 1
ATOM 3736 N N . SER A 1 475 ? 6.496 -5.567 -3.240 1.00 9.13 475 SER A N 1
ATOM 3737 C CA . SER A 1 475 ? 5.556 -6.658 -3.046 1.00 9.59 475 SER A CA 1
ATOM 3738 C C . SER A 1 475 ? 5.302 -7.396 -4.360 1.00 9.30 475 SER A C 1
ATOM 3739 O O . SER A 1 475 ? 5.316 -8.632 -4.409 1.00 9.71 475 SER A O 1
ATOM 3742 N N . GLY A 1 476 ? 5.079 -6.644 -5.435 1.00 9.44 476 GLY A N 1
ATOM 3743 C CA . GLY A 1 476 ? 4.838 -7.203 -6.749 1.00 9.44 476 GLY A CA 1
ATOM 3744 C C . GLY A 1 476 ? 6.017 -8.037 -7.221 1.00 8.66 476 GLY A C 1
ATOM 3745 O O . GLY A 1 476 ? 5.850 -9.130 -7.765 1.00 9.18 476 GLY A O 1
ATOM 3746 N N . ALA A 1 477 ? 7.224 -7.523 -7.042 1.00 8.87 477 ALA A N 1
ATOM 3747 C CA . ALA A 1 477 ? 8.410 -8.202 -7.523 1.00 8.47 477 ALA A CA 1
ATOM 3748 C C . ALA A 1 477 ? 8.581 -9.557 -6.831 1.00 8.28 477 ALA A C 1
ATOM 3749 O O . ALA A 1 477 ? 8.919 -10.546 -7.475 1.00 8.94 477 ALA A O 1
ATOM 3751 N N . LEU A 1 478 ? 8.343 -9.614 -5.521 1.00 8.64 478 LEU A N 1
ATOM 3752 C CA . LEU A 1 478 ? 8.405 -10.896 -4.827 1.00 8.53 478 LEU A CA 1
ATOM 3753 C C . LEU A 1 478 ? 7.291 -11.839 -5.284 1.00 8.51 478 LEU A C 1
ATOM 3754 O O . LEU A 1 478 ? 7.533 -13.018 -5.516 1.00 9.02 478 LEU A O 1
ATOM 3759 N N . LEU A 1 479 ? 6.079 -11.330 -5.427 1.00 8.96 479 LEU A N 1
ATOM 3760 C CA . LEU A 1 479 ? 4.960 -12.155 -5.883 1.00 9.11 479 LEU A CA 1
ATOM 3761 C C . LEU A 1 479 ? 5.236 -12.779 -7.251 1.00 9.38 479 LEU A C 1
ATOM 3762 O O . LEU A 1 479 ? 4.931 -13.941 -7.486 1.00 9.80 479 LEU A O 1
ATOM 3767 N N . GLU A 1 480 ? 5.825 -12.007 -8.161 1.00 9.31 480 GLU A N 1
ATOM 3768 C CA . GLU A 1 480 ? 6.151 -12.519 -9.490 1.00 10.14 480 GLU A CA 1
ATOM 3769 C C . GLU A 1 480 ? 7.295 -13.522 -9.452 1.00 9.64 480 GLU A C 1
ATOM 3770 O O . GLU A 1 480 ? 7.309 -14.479 -10.226 1.00 10.47 480 GLU A O 1
ATOM 3776 N N . ALA A 1 481 ? 8.229 -13.350 -8.523 1.00 9.64 481 ALA A N 1
ATOM 3777 C CA . ALA A 1 481 ? 9.281 -14.342 -8.338 1.00 9.77 481 ALA A CA 1
ATOM 3778 C C . ALA A 1 481 ? 8.706 -15.666 -7.864 1.00 9.88 481 ALA A C 1
ATOM 3779 O O . ALA A 1 481 ? 9.088 -16.711 -8.360 1.00 9.99 481 ALA A O 1
ATOM 3781 N N . ILE A 1 482 ? 7.769 -15.620 -6.926 1.00 9.59 482 ILE A N 1
ATOM 3782 C CA . ILE A 1 482 ? 7.149 -16.830 -6.421 1.00 10.23 482 ILE A CA 1
ATOM 3783 C C . ILE A 1 482 ? 6.321 -17.501 -7.517 1.00 10.08 482 ILE A C 1
ATOM 3784 O O . ILE A 1 482 ? 6.374 -18.709 -7.682 1.00 10.69 482 ILE A O 1
ATOM 3789 N N . ARG A 1 483 ? 5.575 -16.713 -8.281 1.00 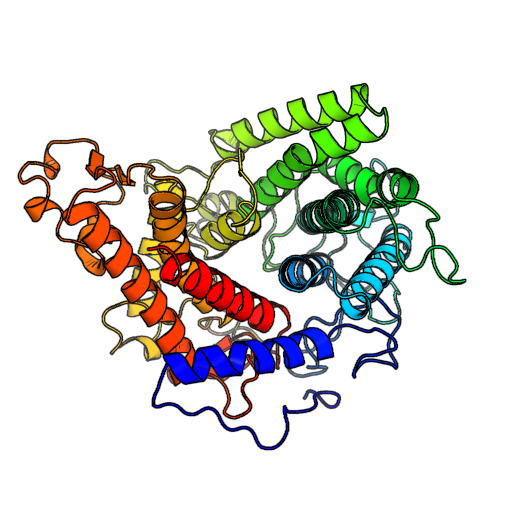10.52 483 ARG A N 1
ATOM 3790 C CA . ARG A 1 483 ? 4.748 -17.268 -9.344 1.00 11.28 483 ARG A CA 1
ATOM 3791 C C . ARG A 1 483 ? 5.613 -18.014 -10.347 1.00 11.59 483 ARG A C 1
ATOM 3792 O O . ARG A 1 483 ? 5.294 -19.132 -10.739 1.00 12.66 483 ARG A O 1
ATOM 3800 N N . LEU A 1 484 ? 6.724 -17.404 -10.734 1.00 11.05 484 LEU A N 1
ATOM 3801 C CA . LEU A 1 484 ? 7.625 -18.006 -11.713 1.00 11.94 484 LEU A CA 1
ATOM 3802 C C . LEU A 1 484 ? 8.310 -19.250 -11.135 1.00 11.36 484 LEU A C 1
ATOM 3803 O O . LEU A 1 484 ? 8.407 -20.281 -11.810 1.00 11.69 484 LEU A O 1
ATOM 3808 N N . ARG A 1 485 ? 8.766 -19.164 -9.887 1.00 10.96 485 ARG A N 1
ATOM 3809 C CA . ARG A 1 485 ? 9.387 -20.302 -9.233 1.00 11.23 485 ARG A CA 1
ATOM 3810 C C . ARG A 1 485 ? 8.445 -21.499 -9.232 1.00 11.28 485 ARG A C 1
ATOM 3811 O O . ARG A 1 485 ? 8.826 -22.619 -9.587 1.00 12.03 485 ARG A O 1
ATOM 3819 N N . ASN A 1 486 ? 7.204 -21.264 -8.853 1.00 11.52 486 ASN A N 1
ATOM 3820 C CA . ASN A 1 486 ? 6.255 -22.360 -8.774 1.00 12.35 486 ASN A CA 1
ATOM 3821 C C . ASN A 1 486 ? 5.954 -22.931 -10.153 1.00 12.73 486 ASN A C 1
ATOM 3822 O O . ASN A 1 486 ? 5.829 -24.150 -10.314 1.00 13.47 486 ASN A O 1
ATOM 3827 N N . LYS A 1 487 ? 5.895 -22.073 -11.157 1.00 12.79 487 LYS A N 1
ATOM 3828 C CA . LYS A 1 487 ? 5.592 -22.547 -12.499 1.00 13.39 487 LYS A CA 1
ATOM 3829 C C . LYS A 1 487 ? 6.708 -23.436 -13.044 1.00 13.10 487 LYS A C 1
ATOM 3830 O O . LYS A 1 487 ? 6.432 -24.482 -13.639 1.00 14.12 487 LYS A O 1
ATOM 3836 N N . VAL A 1 488 ? 7.965 -23.044 -12.840 1.00 12.84 488 VAL A N 1
ATOM 3837 C CA . VAL A 1 488 ? 9.079 -23.843 -13.351 1.00 13.44 488 VAL A CA 1
ATOM 3838 C C . VAL A 1 488 ? 9.248 -25.134 -12.548 1.00 13.79 488 VAL A C 1
ATOM 3839 O O . VAL A 1 488 ? 9.516 -26.199 -13.126 1.00 14.55 488 VAL A O 1
ATOM 3843 N N . LYS A 1 489 ? 9.050 -25.064 -11.238 1.00 14.33 489 LYS A N 1
ATOM 3844 C CA . LYS A 1 489 ? 9.176 -26.261 -10.405 1.00 14.99 489 LYS A CA 1
ATOM 3845 C C . LYS A 1 489 ? 8.065 -27.282 -10.688 1.00 15.74 489 LYS A C 1
ATOM 3846 O O . LYS A 1 489 ? 8.269 -28.487 -10.492 1.00 17.04 489 LYS A O 1
ATOM 3852 N N . ALA A 1 490 ? 6.912 -26.827 -11.173 1.00 15.82 490 ALA A N 1
ATOM 3853 C CA . ALA A 1 490 ? 5.782 -27.731 -11.437 1.00 17.11 490 ALA A CA 1
ATOM 3854 C C . ALA A 1 490 ? 5.936 -28.528 -12.737 1.00 17.87 490 ALA A C 1
ATOM 3855 O O . ALA A 1 490 ? 5.215 -29.508 -12.950 1.00 18.43 490 ALA A O 1
ATOM 3857 N N . LEU A 1 491 ? 6.868 -28.131 -13.595 1.00 18.44 491 LEU A N 1
ATOM 3858 C CA . LEU A 1 491 ? 7.112 -28.866 -14.836 1.00 19.48 491 LEU A CA 1
ATOM 3859 C C . LEU A 1 491 ? 7.756 -30.209 -14.514 1.00 20.46 491 LEU A C 1
ATOM 3860 O O . LEU A 1 491 ? 8.661 -30.292 -13.683 1.00 20.58 491 LEU A O 1
ATOM 3865 N N . ALA A 1 492 ? 7.281 -31.264 -15.171 1.00 21.51 492 ALA A N 1
ATOM 3866 C CA . ALA A 1 492 ? 7.811 -32.610 -14.955 1.00 22.60 492 ALA A CA 1
ATOM 3867 C C . ALA A 1 492 ? 9.211 -32.730 -15.542 1.00 23.49 492 ALA A C 1
ATOM 3868 O O . ALA A 1 492 ? 9.561 -31.999 -16.468 1.00 24.11 492 ALA A O 1
#

Sequence (492 aa):
AYPSFEAYSNYKVDRTDLETFLDKQKEVSLYYLLQNIAYPEGQFNNGVPGTVIASPSTSNPDYYYQWTRDSAITFLTVLSELEDNNFNTTLAKAVEYYINTSYNLQRTSNPSGSFDDENHKGLGEPKFNTDGSAYTGAWGRPQNDGPALRAYAISRYLNDVNSLNEGKLVLTDSGDINFSSTEDIYKNIIKPDLEYVIGYWDSTGFDLWEENQGRHFFTSLVQQKALAYAVDIAKSFDDGDFANTLSSTASTLESYLSGSDGGFVNTDVNHIVENPDLLQQNSRQGLDSATYIGPLLTHDIGESSSTPFDVDNEYVLQSYYLLLEDNKDRYSVNSAYSAGAAIGRYPEDVYNGDGSSEGNPWFLATAYAAQVPYKLAYDAKSASNDITINKINYDFFNKYIVDLSTINSAYQSSDSVTIKSGSDEFNTVADNLVTFGDSFLQVILDHINDDGSLNEQLNRYTGYSTGAYSLTWSSGALLEAIRLRNKVKALA

Secondary structure (DSSP, 8-state):
--TT----TT----TT-HHHHHHHHHHHHHHHHHHTBB-TTSSBTTSPTT-B-S-S-BSSSB--SEEHHHHHHHHHHHHHHHHHTTT-HHHHHHHHHHHHHHHHHHTS-BTTB-TTSGGGGGGG--EE-TTS-B--S--S--BTTHHHHHHHHHHHHHHHHHHHSTT--SSTT-TT-S-SSHHHHIIIIIHHHHHHHHHHTTS-EE-TTS--EE--HHHHHHHHHHHHHHHHHHHHTT-HHHHHHHHHHHHHHHHHHHSTTT--EETTTTEE-SSHHHHHTTS--S--THHHHHHHHHS-TTS----S--TT-HHHHHHHHHHHHHHHHH-GGGTT-SS-----S-TT--B-SSSBSS---BHHHHHHHHHHHHHHHHHHHHHT--EEEEGGGHHHHHHHT--GGGT-TTGGGSSEEEEPTTSHHHHHHHHHHHHHHHHHHHHHHHHS-TTS---SEE-TTT--EESSTT-HHHHHHHHHHHHHHHHHHT--

Foldseek 3Di:
DQVLDDFPPPFFFDLPDLVVNLVVLLPRLVLLLQQQAADCVHSNPPFQQLAGFQFSDCPLNRRGWGFLVLSLLSLVLLLVVCLVPLNPLSSLVSVQSNLQLLLLLLQAAEPQGGCPPQLSSRQQCTIAHRNSHYDHDDFQDRELQRLLSNLQSLLSSQVCCVPRVVQDRDCLPPDSGQDNGSVSSCVRRNVSSLSNLLVDVPHWGDYPVRPDIDQFLLSLLSNLLSLCSCLVVCVVNVNNVVSVVSVVVSVVSLCCSPDDVSPQQDPVLGAGQGGRVCVVVVLAVRQFLSLQVSLPSRDDLVDPDPGPRHLLPLRSVLSLQVQQVLLCVVFQQNVPQQFGDQGQTGQNAQDPQNDGHRHFGFLLSLLSSLVSLLVLLSVCQVVQAKRKAFPSCQVVCCRQADNCCVVPVCQNVDRIDTHGRPDPVSVSRSVSSNVSSSSSSSLCSNEPGRSSAGAGGAHRHNRHGRHRTRRSSSSSSNSSSSVSSVSSVPRD